Protein 2B78 (pdb70)

Radius of gyration: 21.97 Å; Cα contacts (8 Å, |Δi|>4): 805; chains: 1; bounding box: 63×41×46 Å

Organism: Streptococcus mutans serotype c (strain ATCC 700610 / UA159) (NCBI:txid210007)

InterPro domains:
  IPR015947 PUA-like superfamily [SSF88697] (1-67)
  IPR019614 S-adenosylmethionine-dependent methyltransferase [PF10672] (167-336)
  IPR029063 S-adenosyl-L-methionine-dependent methyltransferase superfamily [G3DSA:3.40.50.150] (173-385)
  IPR029063 S-adenosyl-L-methionine-dependent methyltransferase superfamily [SSF53335] (75-366)
  IPR036974 PUA domain superfamily [G3DSA:2.30.130.10] (1-66)
  IPR041532 RlmI-like, PUA domain [PF17785] (9-63)

Solvent-accessible surface area: 17494 Å² total; per-residue (Å²): 190,69,97,23,100,5,41,84,119,3,29,96,34,14,144,112,26,7,26,48,2,23,50,208,23,17,110,136,42,144,49,56,46,58,48,0,47,0,45,4,96,63,85,104,63,22,0,4,0,0,0,1,150,18,144,165,4,20,0,15,13,11,17,92,147,165,47,73,27,73,61,68,38,2,24,111,20,4,74,165,1,82,82,133,9,140,124,44,74,145,51,175,115,16,45,0,13,21,2,3,11,29,12,18,9,49,4,0,0,2,0,0,8,4,6,30,84,16,0,5,0,8,0,34,0,46,9,0,71,113,26,56,115,53,0,14,53,0,1,116,117,14,22,87,135,45,76,0,0,3,8,2,31,98,115,176,65,22,41,60,40,23,48,109,108,10,82,114,93,32,92,7,54,0,40,33,12,19,0,16,0,3,2,57,66,31,66,37,9,0,6,80,6,7,6,14,83,5,2,50,84,1,33,114,26,56,0,52,41,100,33,0,0,0,0,32,10,42,1,0,11,10,0,0,0,0,12,74,10,45,13,120,22,2,13,2,0,17,124,45,165,122,8,117,69,18,2,84,23,0,1,123,20,24,160,44,116,46,80,85,22,84,42,34,36,54,52,5,59,81,6,0,112,90,0,93,128,89,160,61,81,20,38,4,0,0,0,20,1,37,54,148,162,64,38,46,10,30,137,51,0,22,75,0,0,94,33,0,21,101,3,20,26,159,96,3,39,0,13,0,0,0,23,8,70,111,8,75,49,61,80,0,83,139,20,0,71,114,6,6,54,207,88,178,46,81,58,99,64,62,34,43,22,4,84,0,6,20,42,8,112,88,17,104,76,25,17,48,1,4,0,7,24,0,77,46

Sequence (376 aa):
MIKLMVGSFAEKKLKRGVQLLSSRDYPNLNLDNQVVQLYSDADIFLGTAYLSKQNKGVGWLISPKKVSLNVTYFIKLFQWSKDKRKNFAHSKLTTAYRLFNQDGDSFGGVTIDCYGDFVLFSWYNSFVYQIRDEIVAAFRQVYPNFLGAYEKIRFNVSAHLYGQEAPEQFLILENGISYNVFLNDGLMTGIFLDQRQVRNELINGSAAGKTVLNLFSYTAAFSVAAAMGGAMATTSVDLAKRSRALSLAHFEANHLDMANHQLVVMDVFDYFKYARRHHLTYDIIIIDPPSFEVFSVSKDYHKLIRQGLEILSENGLIIASTNAANMTVSQFKKQIEKGFGKQKHTYLDLQQLPSDFAVNVQDESSNYLKVFTIKV

Secondary structure (DSSP, 8-state):
-EEEEPPHHHHHHHHHT--EEEGGGSTT----SEEEEEE-TT--EEEEEEEEEETTEEEEEEESS-----HHHHHHHHHHHHHTTHHHHH-SS--EEEEEEGGGGT-TTEEEEEETTEEEEEE-SHHHHHTHHHHHHHHHHHSTT-SEEEEEE----EEEEEES---SSEEEEETTEEEEE-SSSSS--SS-GGGHHHHHHIIIIITBT-EEEEET-TTTHHHHHHHHTTBSEEEEEES-TTHHHHHHHHHHHTT---TTEEEEES-HHHHHHHHHHTT--EEEEEE---------HHHHHHHHHHHHHHTEEEEEEEEEEE--TTS-HHHHHHHHHHHHTT---EEEEEE---TTS---TT-GGG---EEEEEE-

Foldseek 3Di:
DAEAEFEPVQQVLLVLQNFFAFCVRVVDDPDAQAKYWYAYPVRHTQAIWHAFDFPRTGTTGQGRDDDDDALVSLLVLQLVLQVVCPVVVPDQQFQKFWSDAAPLSRHHQWTKIGFHLEIEIEGRGPNCVVVVVSNVVSNCVNVVRRQFYKYAYNVLGIDTDDHDDDDQWDWGHANNAIAIWGGGDHRDTLDDRQCRVVLNCLLCQPQAQWEEEEEQCSQVSSVLSNVNNHHPAYEYEHQDPVNVVRNVVRCVRRPHDHPRYHYYHRDRVVVLVVCLVVVAATQEYEDEWDLSVGDDQLPCVLVVLQSNVVRYDAFGKYKYKYQNLPADQVSNVVSNCSNCPPPDKDWPDWDWGDPSNRDRVSDCSSGRIIITMMTD

CATH classification: 2.30.130.10 (+2 more: 3.30.750.80, 3.40.50.150)

Structure (mmCIF, N/CA/C/O backbone):
data_2B78
#
_entry.id   2B78
#
_cell.length_a   168.472
_cell.length_b   50.659
_cell.length_c   53.963
_cell.angle_alpha   90.00
_cell.angle_beta   104.22
_cell.angle_gamma   90.00
#
_symmetry.space_group_name_H-M   'C 1 2 1'
#
loop_
_entity.id
_entity.type
_entity.pdbx_description
1 polymer 'hypothetical protein SMU.776'
2 water water
#
loop_
_atom_site.group_PDB
_atom_site.id
_atom_site.type_symbol
_atom_site.label_atom_id
_atom_site.label_alt_id
_atom_site.label_comp_id
_atom_site.label_asym_id
_atom_site.label_entity_id
_atom_site.label_seq_id
_atom_site.pdbx_PDB_ins_code
_atom_site.Cartn_x
_atom_site.Cartn_y
_atom_site.Cartn_z
_atom_site.occupancy
_atom_site.B_iso_or_equiv
_atom_site.auth_seq_id
_atom_site.auth_comp_id
_atom_site.auth_asym_id
_atom_site.auth_atom_id
_atom_site.pdbx_PDB_model_num
ATOM 1 N N . MET A 1 1 ? -6.760 27.789 21.456 1.00 43.99 1 MET A N 1
ATOM 2 C CA . MET A 1 1 ? -6.856 26.357 21.854 1.00 43.87 1 MET A CA 1
ATOM 3 C C . MET A 1 1 ? -6.450 26.150 23.304 1.00 42.37 1 MET A C 1
ATOM 4 O O . MET A 1 1 ? -7.142 26.596 24.220 1.00 41.76 1 MET A O 1
ATOM 9 N N . ILE A 1 2 ? -5.332 25.462 23.508 1.00 41.61 2 ILE A N 1
ATOM 10 C CA . ILE A 1 2 ? -4.830 25.205 24.851 1.00 40.02 2 ILE A CA 1
ATOM 11 C C . ILE A 1 2 ? -3.895 26.333 25.279 1.00 38.32 2 ILE A C 1
ATOM 12 O O . ILE A 1 2 ? -2.937 26.651 24.579 1.00 37.67 2 ILE A O 1
ATOM 17 N N . LYS A 1 3 ? -4.193 26.939 26.424 1.00 37.66 3 LYS A N 1
ATOM 18 C CA . LYS A 1 3 ? -3.388 28.022 26.980 1.00 36.83 3 LYS A CA 1
ATOM 19 C C . LYS A 1 3 ? -2.456 27.394 28.013 1.00 35.90 3 LYS A C 1
ATOM 20 O O . LYS A 1 3 ? -2.890 26.972 29.089 1.00 36.11 3 LYS A O 1
ATOM 26 N N . LEU A 1 4 ? -1.176 27.324 27.673 1.00 34.42 4 LEU A N 1
ATOM 27 C CA . LEU A 1 4 ? -0.182 26.731 28.554 1.00 33.03 4 LEU A CA 1
ATOM 28 C C . LEU A 1 4 ? 0.509 27.794 29.395 1.00 32.63 4 LEU A C 1
ATOM 29 O O . LEU A 1 4 ? 1.151 28.701 28.860 1.00 32.80 4 LEU A O 1
ATOM 34 N N . MET A 1 5 ? 0.363 27.698 30.713 1.00 31.64 5 MET A N 1
ATOM 35 C CA . MET A 1 5 ? 1.006 28.662 31.599 1.00 30.53 5 MET A CA 1
ATOM 36 C C . MET A 1 5 ? 2.398 28.107 31.866 1.00 29.00 5 MET A C 1
ATOM 37 O O . MET A 1 5 ? 2.550 26.967 32.303 1.00 28.27 5 MET A O 1
ATOM 42 N N . VAL A 1 6 ? 3.417 28.911 31.594 1.00 28.14 6 VAL A N 1
ATOM 43 C CA . VAL A 1 6 ? 4.787 28.462 31.765 1.00 25.44 6 VAL A CA 1
ATOM 44 C C . VAL A 1 6 ? 5.478 28.964 33.025 1.00 24.30 6 VAL A C 1
ATOM 45 O O . VAL A 1 6 ? 5.066 29.951 33.626 1.00 22.84 6 VAL A O 1
ATOM 49 N N . GLY A 1 7 ? 6.540 28.263 33.409 1.00 24.73 7 GLY A N 1
ATOM 50 C CA . GLY A 1 7 ? 7.299 28.626 34.593 1.00 23.83 7 GLY A CA 1
ATOM 51 C C . GLY A 1 7 ? 8.183 29.838 34.384 1.00 24.35 7 GLY A C 1
ATOM 52 O O . GLY A 1 7 ? 8.376 30.297 33.255 1.00 24.49 7 GLY A O 1
ATOM 53 N N . SER A 1 8 ? 8.732 30.357 35.478 1.00 23.51 8 SER A N 1
ATOM 54 C CA . SER A 1 8 ? 9.592 31.525 35.415 1.00 22.70 8 SER A CA 1
ATOM 55 C C . SER A 1 8 ? 10.766 31.322 34.457 1.00 22.23 8 SER A C 1
ATOM 56 O O . SER A 1 8 ? 11.027 32.166 33.596 1.00 21.25 8 SER A O 1
ATOM 59 N N . PHE A 1 9 ? 11.472 30.202 34.600 1.00 22.22 9 PHE A N 1
ATOM 60 C CA . PHE A 1 9 ? 12.621 29.923 33.740 1.00 23.59 9 PHE A CA 1
ATOM 61 C C . PHE A 1 9 ? 12.212 29.841 32.269 1.00 23.14 9 PHE A C 1
ATOM 62 O O . PHE A 1 9 ? 12.857 30.430 31.403 1.00 23.90 9 PHE A O 1
ATOM 70 N N . ALA A 1 10 ? 11.152 29.094 31.984 1.00 22.37 10 ALA A N 1
ATOM 71 C CA . ALA A 1 10 ? 10.675 28.965 30.612 1.00 22.20 10 ALA A CA 1
ATOM 72 C C . ALA A 1 10 ? 10.378 30.350 30.048 1.00 21.21 10 ALA A C 1
ATOM 73 O O . ALA A 1 10 ? 10.672 30.639 28.888 1.00 23.18 10 ALA A O 1
ATOM 75 N N . GLU A 1 11 ? 9.808 31.207 30.887 1.00 22.34 11 GLU A N 1
ATOM 76 C CA . GLU A 1 11 ? 9.448 32.571 30.504 1.00 22.23 11 GLU A CA 1
ATOM 77 C C . GLU A 1 11 ? 10.645 33.429 30.079 1.00 22.01 11 GLU A C 1
ATOM 78 O O . GLU A 1 11 ? 10.657 33.986 28.983 1.00 21.95 11 GLU A O 1
ATOM 84 N N . LYS A 1 12 ? 11.647 33.545 30.944 1.00 21.82 12 LYS A N 1
ATOM 85 C CA . LYS A 1 12 ? 12.811 34.358 30.615 1.00 22.83 12 LYS A CA 1
ATOM 86 C C . LYS A 1 12 ? 13.460 33.892 29.314 1.00 23.38 12 LYS A C 1
ATOM 87 O O . LYS A 1 12 ? 13.912 34.708 28.514 1.00 23.47 12 LYS A O 1
ATOM 93 N N . LYS A 1 13 ? 13.496 32.584 29.088 1.00 23.13 13 LYS A N 1
ATOM 94 C CA . LYS A 1 13 ? 14.092 32.071 27.860 1.00 23.48 13 LYS A CA 1
ATOM 95 C C . LYS A 1 13 ? 13.270 32.507 26.655 1.00 23.34 13 LYS A C 1
ATOM 96 O O . LYS A 1 13 ? 13.821 32.981 25.660 1.00 22.60 13 LYS A O 1
ATOM 102 N N . LEU A 1 14 ? 11.952 32.357 26.748 1.00 22.59 14 LEU A N 1
ATOM 103 C CA . LEU A 1 14 ? 11.071 32.764 25.659 1.00 22.11 14 LEU A CA 1
ATOM 104 C C . LEU A 1 14 ? 11.280 34.235 25.348 1.00 21.77 14 LEU A C 1
ATOM 105 O O . LEU A 1 14 ? 11.450 34.609 24.189 1.00 22.40 14 LEU A O 1
ATOM 110 N N . LYS A 1 15 ? 11.282 35.070 26.383 1.00 22.91 15 LYS A N 1
ATOM 111 C CA . LYS A 1 15 ? 11.472 36.502 26.185 1.00 23.71 15 LYS A CA 1
ATOM 112 C C . LYS A 1 15 ? 12.856 36.842 25.637 1.00 22.73 15 LYS A C 1
ATOM 113 O O . LYS A 1 15 ? 13.029 37.865 24.983 1.00 23.53 15 LYS A O 1
ATOM 119 N N . ARG A 1 16 ? 13.834 35.978 25.896 1.00 22.43 16 ARG A N 1
ATOM 120 C CA . ARG A 1 16 ? 15.205 36.194 25.432 1.00 21.64 16 ARG A CA 1
ATOM 121 C C . ARG A 1 16 ? 15.386 35.768 23.973 1.00 21.62 16 ARG A C 1
ATOM 122 O O . ARG A 1 16 ? 16.422 36.036 23.358 1.00 20.13 16 ARG A O 1
ATOM 130 N N . GLY A 1 17 ? 14.386 35.082 23.429 1.00 20.45 17 GLY A N 1
ATOM 131 C CA . GLY A 1 17 ? 14.476 34.644 22.047 1.00 19.94 17 GLY A CA 1
ATOM 132 C C . GLY A 1 17 ? 14.799 33.173 21.857 1.00 20.21 17 GLY A C 1
ATOM 133 O O . GLY A 1 17 ? 15.123 32.742 20.749 1.00 20.90 17 GLY A O 1
ATOM 134 N N . VAL A 1 18 ? 14.720 32.387 22.924 1.00 20.06 18 VAL A N 1
ATOM 135 C CA . VAL A 1 18 ? 15.001 30.960 22.805 1.00 19.05 18 VAL A CA 1
ATOM 136 C C . VAL A 1 18 ? 13.723 30.332 22.259 1.00 19.28 18 VAL A C 1
ATOM 137 O O . VAL A 1 18 ? 12.648 30.492 22.840 1.00 19.73 18 VAL A O 1
ATOM 141 N N . GLN A 1 19 ? 13.837 29.639 21.132 1.00 18.04 19 GLN A N 1
ATOM 142 C CA . GLN A 1 19 ? 12.678 29.028 20.500 1.00 18.30 19 GLN A CA 1
ATOM 143 C C . GLN A 1 19 ? 12.423 27.610 20.958 1.00 18.39 19 GLN A C 1
ATOM 144 O O . GLN A 1 19 ? 11.283 27.142 20.945 1.00 18.78 19 GLN A O 1
ATOM 150 N N . LEU A 1 20 ? 13.491 26.923 21.346 1.00 18.67 20 LEU A N 1
ATOM 151 C CA . LEU A 1 20 ? 13.391 25.543 21.808 1.00 18.43 20 LEU A CA 1
ATOM 152 C C . LEU A 1 20 ? 12.728 25.446 23.186 1.00 19.55 20 LEU A C 1
ATOM 153 O O . LEU A 1 20 ? 13.121 26.143 24.121 1.00 19.10 20 LEU A O 1
ATOM 158 N N . LEU A 1 21 ? 11.724 24.580 23.299 1.00 20.39 21 LEU A N 1
ATOM 159 C CA . LEU A 1 21 ? 11.021 24.376 24.563 1.00 21.29 21 LEU A CA 1
ATOM 160 C C . LEU A 1 21 ? 11.663 23.153 25.209 1.00 21.42 21 LEU A C 1
ATOM 161 O O . LEU A 1 21 ? 11.433 22.020 24.780 1.00 21.09 21 LEU A O 1
ATOM 166 N N . SER A 1 22 ? 12.479 23.382 26.233 1.00 22.19 22 SER A N 1
ATOM 167 C CA . SER A 1 22 ? 13.165 22.279 26.900 1.00 22.31 22 SER A CA 1
ATOM 168 C C . SER A 1 22 ? 12.276 21.488 27.843 1.00 21.93 22 SER A C 1
ATOM 169 O O . SER A 1 22 ? 11.491 22.052 28.600 1.00 20.54 22 SER A O 1
ATOM 172 N N . SER A 1 23 ? 12.412 20.168 27.782 1.00 22.39 23 SER A N 1
ATOM 173 C CA . SER A 1 23 ? 11.636 19.289 28.637 1.00 24.58 23 SER A CA 1
ATOM 174 C C . SER A 1 23 ? 11.843 19.720 30.088 1.00 25.64 23 SER A C 1
ATOM 175 O O . SER A 1 23 ? 10.890 19.857 30.854 1.00 25.40 23 SER A O 1
ATOM 178 N N . ARG A 1 24 ? 13.101 19.965 30.443 1.00 26.71 24 ARG A N 1
ATOM 179 C CA . ARG A 1 24 ? 13.463 20.365 31.800 1.00 28.07 24 ARG A CA 1
ATOM 180 C C . ARG A 1 24 ? 12.698 21.581 32.309 1.00 27.03 24 ARG A C 1
ATOM 181 O O . ARG A 1 24 ? 12.508 21.736 33.516 1.00 29.45 24 ARG A O 1
ATOM 189 N N . ASP A 1 25 ? 12.260 22.441 31.396 1.00 25.36 25 ASP A N 1
ATOM 190 C CA . ASP A 1 25 ? 11.539 23.651 31.777 1.00 24.47 25 ASP A CA 1
ATOM 191 C C . ASP A 1 25 ? 10.019 23.513 31.671 1.00 24.84 25 ASP A C 1
ATOM 192 O O . ASP A 1 25 ? 9.281 24.475 31.919 1.00 24.14 25 ASP A O 1
ATOM 197 N N . TYR A 1 26 ? 9.562 22.317 31.302 1.00 25.57 26 TYR A N 1
ATOM 198 C CA . TYR A 1 26 ? 8.132 22.006 31.168 1.00 26.50 26 TYR A CA 1
ATOM 199 C C . TYR A 1 26 ? 7.927 20.599 31.741 1.00 28.81 26 TYR A C 1
ATOM 200 O O . TYR A 1 26 ? 7.397 19.712 31.070 1.00 28.00 26 TYR A O 1
ATOM 209 N N . PRO A 1 27 ? 8.338 20.389 33.005 1.00 31.45 27 PRO A N 1
ATOM 210 C CA . PRO A 1 27 ? 8.262 19.131 33.758 1.00 33.59 27 PRO A CA 1
ATOM 211 C C . PRO A 1 27 ? 6.972 18.313 33.719 1.00 36.23 27 PRO A C 1
ATOM 212 O O . PRO A 1 27 ? 6.993 17.133 33.349 1.00 37.25 27 PRO A O 1
ATOM 216 N N . ASN A 1 28 ? 5.856 18.923 34.104 1.00 37.84 28 ASN A N 1
ATOM 217 C CA . ASN A 1 28 ? 4.587 18.207 34.130 1.00 38.32 28 ASN A CA 1
ATOM 218 C C . ASN A 1 28 ? 3.649 18.601 33.000 1.00 38.40 28 ASN A C 1
ATOM 219 O O . ASN A 1 28 ? 2.570 19.149 33.238 1.00 39.32 28 ASN A O 1
ATOM 224 N N . LEU A 1 29 ? 4.058 18.314 31.770 1.00 37.80 29 LEU A N 1
ATOM 225 C CA . LEU A 1 29 ? 3.243 18.651 30.607 1.00 37.84 29 LEU A CA 1
ATOM 226 C C . LEU A 1 29 ? 2.412 17.433 30.187 1.00 37.26 29 LEU A C 1
ATOM 227 O O . LEU A 1 29 ? 2.955 16.354 29.964 1.00 36.22 29 LEU A O 1
ATOM 232 N N . ASN A 1 30 ? 1.095 17.606 30.088 1.00 37.97 30 ASN A N 1
ATOM 233 C CA . ASN A 1 30 ? 0.215 16.495 29.705 1.00 39.37 30 ASN A CA 1
ATOM 234 C C . ASN A 1 30 ? -0.244 16.640 28.269 1.00 39.21 30 ASN A C 1
ATOM 235 O O . ASN A 1 30 ? -1.002 15.805 27.762 1.00 39.85 30 ASN A O 1
ATOM 240 N N . LEU A 1 31 ? 0.211 17.707 27.621 1.00 39.17 31 LEU A N 1
ATOM 241 C CA . LEU A 1 31 ? -0.171 17.993 26.244 1.00 38.72 31 LEU A CA 1
ATOM 242 C C . LEU A 1 31 ? 0.916 17.559 25.267 1.00 38.80 31 LEU A C 1
ATOM 243 O O . LEU A 1 31 ? 2.080 17.398 25.650 1.00 39.13 31 LEU A O 1
ATOM 248 N N . ASP A 1 32 ? 0.532 17.369 24.004 1.00 38.35 32 ASP A N 1
ATOM 249 C CA . ASP A 1 32 ? 1.479 16.986 22.959 1.00 37.18 32 ASP A CA 1
ATOM 250 C C . ASP A 1 32 ? 0.861 17.059 21.557 1.00 35.66 32 ASP A C 1
ATOM 251 O O . ASP A 1 32 ? -0.356 16.988 21.396 1.00 35.40 32 ASP A O 1
ATOM 256 N N . ASN A 1 33 ? 1.722 17.225 20.556 1.00 34.80 33 ASN A N 1
ATOM 257 C CA . ASN A 1 33 ? 1.322 17.321 19.154 1.00 32.99 33 ASN A CA 1
ATOM 258 C C . ASN A 1 33 ? 0.125 18.212 18.874 1.00 31.57 33 ASN A C 1
ATOM 259 O O . ASN A 1 33 ? -0.945 17.742 18.494 1.00 31.00 33 ASN A O 1
ATOM 264 N N . GLN A 1 34 ? 0.317 19.511 19.052 1.00 29.75 34 GLN A N 1
ATOM 265 C CA . GLN A 1 34 ? -0.743 20.475 18.807 1.00 28.84 34 GLN A CA 1
ATOM 266 C C . GLN A 1 34 ? -0.172 21.866 18.991 1.00 27.66 34 GLN A C 1
ATOM 267 O O . GLN A 1 34 ? 0.882 22.036 19.614 1.00 27.18 34 GLN A O 1
ATOM 273 N N . VAL A 1 35 ? -0.854 22.853 18.426 1.00 25.84 35 VAL A N 1
ATOM 274 C CA . VAL A 1 35 ? -0.433 24.239 18.559 1.00 24.86 35 VAL A CA 1
ATOM 275 C C . VAL A 1 35 ? -0.992 24.724 19.892 1.00 24.77 35 VAL A C 1
ATOM 276 O O . VAL A 1 35 ? -2.108 24.359 20.268 1.00 25.13 35 VAL A O 1
ATOM 280 N N . VAL A 1 36 ? -0.214 25.513 20.624 1.00 23.40 36 VAL A N 1
ATOM 281 C CA . VAL A 1 36 ? -0.676 26.033 21.903 1.00 22.54 36 VAL A CA 1
ATOM 282 C C . VAL A 1 36 ? -0.291 27.495 21.997 1.00 23.65 36 VAL A C 1
ATOM 283 O O . VAL A 1 36 ? 0.441 28.008 21.147 1.00 23.26 36 VAL A O 1
ATOM 287 N N . GLN A 1 37 ? -0.813 28.169 23.014 1.00 23.82 37 GLN A N 1
ATOM 288 C CA . GLN A 1 37 ? -0.486 29.563 23.243 1.00 24.35 37 GLN A CA 1
ATOM 289 C C . GLN A 1 37 ? 0.182 29.588 24.601 1.00 24.30 37 GLN A C 1
ATOM 290 O O . GLN A 1 37 ? -0.381 29.107 25.585 1.00 23.97 37 GLN A O 1
ATOM 296 N N . LEU A 1 38 ? 1.389 30.135 24.646 1.00 24.28 38 LEU A N 1
ATOM 297 C CA . LEU A 1 38 ? 2.150 30.211 25.884 1.00 23.54 38 LEU A CA 1
ATOM 298 C C . LEU A 1 38 ? 1.845 31.485 26.652 1.00 23.86 38 LEU A C 1
ATOM 299 O O . LEU A 1 38 ? 1.824 32.572 26.074 1.00 24.43 38 LEU A O 1
ATOM 304 N N . TYR A 1 39 ? 1.629 31.336 27.957 1.00 23.54 39 TYR A N 1
ATOM 305 C CA . TYR A 1 39 ? 1.333 32.459 28.845 1.00 24.54 39 TYR A CA 1
ATOM 306 C C . TYR A 1 39 ? 2.210 32.401 30.101 1.00 25.57 39 TYR A C 1
ATOM 307 O O . TYR A 1 39 ? 2.579 31.318 30.558 1.00 26.24 39 TYR A O 1
ATOM 316 N N . SER A 1 40 ? 2.533 33.566 30.655 1.00 26.06 40 SER A N 1
ATOM 317 C CA . SER A 1 40 ? 3.342 33.635 31.873 1.00 26.81 40 SER A CA 1
ATOM 318 C C . SER A 1 40 ? 2.418 33.379 33.061 1.00 27.35 40 SER A C 1
ATOM 319 O O . SER A 1 40 ? 1.222 33.139 32.877 1.00 28.15 40 SER A O 1
ATOM 322 N N . ASP A 1 41 ? 2.970 33.435 34.271 1.00 29.04 41 ASP A N 1
ATOM 323 C CA . ASP A 1 41 ? 2.191 33.216 35.491 1.00 31.34 41 ASP A CA 1
ATOM 324 C C . ASP A 1 41 ? 1.287 34.407 35.786 1.00 31.34 41 ASP A C 1
ATOM 325 O O . ASP A 1 41 ? 0.377 34.320 36.616 1.00 32.33 41 ASP A O 1
ATOM 330 N N . ALA A 1 42 ? 1.544 35.516 35.100 1.00 31.14 42 ALA A N 1
ATOM 331 C CA . ALA A 1 42 ? 0.759 36.733 35.264 1.00 31.29 42 ALA A CA 1
ATOM 332 C C . ALA A 1 42 ? -0.305 36.806 34.176 1.00 31.37 42 ALA A C 1
ATOM 333 O O . ALA A 1 42 ? -0.929 37.848 33.970 1.00 31.84 42 ALA A O 1
ATOM 335 N N . ASP A 1 43 ? -0.497 35.693 33.475 1.00 31.70 43 ASP A N 1
ATOM 336 C CA . ASP A 1 43 ? -1.489 35.607 32.408 1.00 32.62 43 ASP A CA 1
ATOM 337 C C . ASP A 1 43 ? -1.176 36.492 31.210 1.00 31.88 43 ASP A C 1
ATOM 338 O O . ASP A 1 43 ? -2.088 36.951 30.518 1.00 32.54 43 ASP A O 1
ATOM 343 N N . ILE A 1 44 ? 0.107 36.738 30.966 1.00 30.99 44 ILE A N 1
ATOM 344 C CA . ILE A 1 44 ? 0.508 37.562 29.833 1.00 29.55 44 ILE A CA 1
ATOM 345 C C . ILE A 1 44 ? 0.859 36.662 28.650 1.00 28.19 44 ILE A C 1
ATOM 346 O O . ILE A 1 44 ? 1.512 35.634 28.817 1.00 26.32 44 ILE A O 1
ATOM 351 N N . PHE A 1 45 ? 0.418 37.055 27.457 1.00 27.34 45 PHE A N 1
ATOM 352 C CA . PHE A 1 45 ? 0.670 36.278 26.245 1.00 26.27 45 PHE A CA 1
ATOM 353 C C . PHE A 1 45 ? 2.143 36.305 25.854 1.00 25.78 45 PHE A C 1
ATOM 354 O O . PHE A 1 45 ? 2.718 37.375 25.651 1.00 26.25 45 PHE A O 1
ATOM 362 N N . LEU A 1 46 ? 2.749 35.125 25.738 1.00 24.86 46 LEU A N 1
ATOM 363 C CA . LEU A 1 46 ? 4.165 35.030 25.379 1.00 24.97 46 LEU A CA 1
ATOM 364 C C . LEU A 1 46 ? 4.395 34.534 23.956 1.00 23.72 46 LEU A C 1
ATOM 365 O O . LEU A 1 46 ? 5.519 34.591 23.448 1.00 24.56 46 LEU A O 1
ATOM 370 N N . GLY A 1 47 ? 3.351 34.023 23.311 1.00 23.20 47 GLY A N 1
ATOM 371 C CA . GLY A 1 47 ? 3.523 33.572 21.940 1.00 21.48 47 GLY A CA 1
ATOM 372 C C . GLY A 1 47 ? 2.801 32.313 21.526 1.00 20.51 47 GLY A C 1
ATOM 373 O O . GLY A 1 47 ? 2.163 31.637 22.337 1.00 21.25 47 GLY A O 1
ATOM 374 N N . THR A 1 48 ? 2.914 32.002 20.238 1.00 19.67 48 THR A N 1
ATOM 375 C CA . THR A 1 48 ? 2.298 30.818 19.650 1.00 18.86 48 THR A CA 1
ATOM 376 C C . THR A 1 48 ? 3.385 29.762 19.548 1.00 17.93 48 THR A C 1
ATOM 377 O O . THR A 1 48 ? 4.517 30.079 19.196 1.00 20.02 48 THR A O 1
ATOM 381 N N . ALA A 1 49 ? 3.055 28.514 19.863 1.00 16.40 49 ALA A N 1
ATOM 382 C CA . ALA A 1 49 ? 4.041 27.442 19.798 1.00 16.15 49 ALA A CA 1
ATOM 383 C C . ALA A 1 49 ? 3.387 26.114 19.454 1.00 15.78 49 ALA A C 1
ATOM 384 O O . ALA A 1 49 ? 2.163 26.012 19.410 1.00 14.85 49 ALA A O 1
ATOM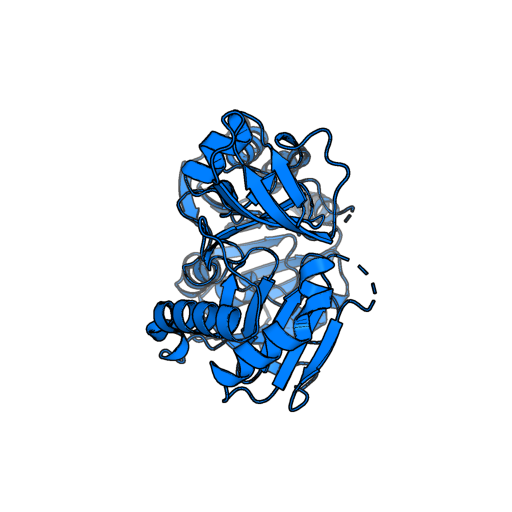 386 N N . TYR A 1 50 ? 4.204 25.097 19.196 1.00 15.14 50 TYR A N 1
ATOM 387 C CA . TYR A 1 50 ? 3.660 23.778 18.919 1.00 14.50 50 TYR A CA 1
ATOM 388 C C . TYR A 1 50 ? 4.405 22.762 19.770 1.00 14.59 50 TYR A C 1
ATOM 389 O O . TYR A 1 50 ? 5.597 22.916 20.051 1.00 12.41 50 TYR A O 1
ATOM 398 N N . LEU A 1 51 ? 3.683 21.737 20.207 1.00 15.16 51 LEU A N 1
ATOM 399 C CA . LEU A 1 51 ? 4.266 20.697 21.031 1.00 15.44 51 LEU A CA 1
ATOM 400 C C . LEU A 1 51 ? 4.467 19.418 20.240 1.00 16.00 51 LEU A C 1
ATOM 401 O O . LEU A 1 51 ? 3.619 19.029 19.446 1.00 15.21 51 LEU A O 1
ATOM 406 N N . SER A 1 52 ? 5.605 18.777 20.469 1.00 16.71 52 SER A N 1
ATOM 407 C CA . SER A 1 52 ? 5.936 17.514 19.834 1.00 18.88 52 SER A CA 1
ATOM 408 C C . SER A 1 52 ? 7.277 17.110 20.406 1.00 20.92 52 SER A C 1
ATOM 409 O O . SER A 1 52 ? 8.173 17.941 20.557 1.00 20.28 52 SER A O 1
ATOM 412 N N . LYS A 1 53 ? 7.416 15.836 20.743 1.00 22.62 53 LYS A N 1
ATOM 413 C CA . LYS A 1 53 ? 8.660 15.362 21.317 1.00 25.10 53 LYS A CA 1
ATOM 414 C C . LYS A 1 53 ? 9.785 15.326 20.297 1.00 25.63 53 LYS A C 1
ATOM 415 O O . LYS A 1 53 ? 9.631 14.794 19.193 1.00 26.81 53 LYS A O 1
ATOM 421 N N . GLN A 1 54 ? 10.917 15.907 20.677 1.00 25.59 54 GLN A N 1
ATOM 422 C CA . GLN A 1 54 ? 12.092 15.959 19.817 1.00 24.97 54 GLN A CA 1
ATOM 423 C C . GLN A 1 54 ? 13.334 15.925 20.695 1.00 24.87 54 GLN A C 1
ATOM 424 O O . GLN A 1 54 ? 13.827 16.966 21.125 1.00 23.26 54 GLN A O 1
ATOM 430 N N . ASN A 1 55 ? 13.831 14.720 20.958 1.00 26.50 55 ASN A N 1
ATOM 431 C CA . ASN A 1 55 ? 15.008 14.533 21.803 1.00 27.72 55 ASN A CA 1
ATOM 432 C C . ASN A 1 55 ? 14.740 15.110 23.192 1.00 27.80 55 ASN A C 1
ATOM 433 O O . ASN A 1 55 ? 13.856 14.631 23.895 1.00 29.78 55 ASN A O 1
ATOM 438 N N . LYS A 1 56 ? 15.484 16.139 23.587 1.00 27.31 56 LYS A N 1
ATOM 439 C CA . LYS A 1 56 ? 15.289 16.744 24.904 1.00 26.76 56 LYS A CA 1
ATOM 440 C C . LYS A 1 56 ? 14.280 17.885 24.875 1.00 25.15 56 LYS A C 1
ATOM 441 O O . LYS A 1 56 ? 14.082 18.584 25.871 1.00 25.28 56 LYS A O 1
ATOM 447 N N . GLY A 1 57 ? 13.639 18.071 23.729 1.00 23.24 57 GLY A N 1
ATOM 448 C CA . GLY A 1 57 ? 12.663 19.135 23.608 1.00 21.13 57 GLY A CA 1
ATOM 449 C C . GLY A 1 57 ? 11.235 18.621 23.595 1.00 18.87 57 GLY A C 1
ATOM 450 O O . GLY A 1 57 ? 10.986 17.462 23.269 1.00 17.74 57 GLY A O 1
ATOM 451 N N . VAL A 1 58 ? 10.302 19.490 23.967 1.00 17.81 58 VAL A N 1
ATOM 452 C CA . VAL A 1 58 ? 8.884 19.157 23.991 1.00 17.64 58 VAL A CA 1
ATOM 453 C C . VAL A 1 58 ? 8.138 20.020 22.971 1.00 16.91 58 VAL A C 1
ATOM 454 O O . VAL A 1 58 ? 6.922 19.901 22.805 1.00 16.47 58 VAL A O 1
ATOM 458 N N . GLY A 1 59 ? 8.875 20.889 22.286 1.00 14.81 59 GLY A N 1
ATOM 459 C CA . GLY A 1 59 ? 8.249 21.746 21.296 1.00 14.70 59 GLY A CA 1
ATOM 460 C C . GLY A 1 59 ? 9.089 22.940 20.890 1.00 15.25 59 GLY A C 1
ATOM 461 O O . GLY A 1 59 ? 10.267 23.048 21.266 1.00 15.73 59 GLY A O 1
ATOM 462 N N . TRP A 1 60 ? 8.475 23.852 20.139 1.00 14.79 60 TRP A N 1
ATOM 463 C CA . TRP A 1 60 ? 9.161 25.049 19.657 1.00 15.49 60 TRP A CA 1
ATOM 464 C C . TRP A 1 60 ? 8.252 26.262 19.635 1.00 16.84 60 TRP A C 1
ATOM 465 O O . TRP A 1 60 ? 7.067 26.155 19.313 1.00 18.41 60 TRP A O 1
ATOM 476 N N . LEU A 1 61 ? 8.816 27.420 19.949 1.00 17.65 61 LEU A N 1
ATOM 477 C CA . LEU A 1 61 ? 8.059 28.658 19.888 1.00 18.93 61 LEU A CA 1
ATOM 478 C C . LEU A 1 61 ? 7.988 28.980 18.401 1.00 20.32 61 LEU A C 1
ATOM 479 O O . LEU A 1 61 ? 9.000 28.913 17.704 1.00 19.75 61 LEU A O 1
ATOM 484 N N . ILE A 1 62 ? 6.800 29.320 17.913 1.00 22.12 62 ILE A N 1
ATOM 485 C CA . ILE A 1 62 ? 6.628 29.661 16.506 1.00 24.78 62 ILE A CA 1
ATOM 486 C C . ILE A 1 62 ? 6.758 31.166 16.319 1.00 25.44 62 ILE A C 1
ATOM 487 O O . ILE A 1 62 ? 7.440 31.642 15.412 1.00 25.69 62 ILE A O 1
ATOM 492 N N . SER A 1 63 ? 6.094 31.915 17.188 1.00 26.19 63 SER A N 1
ATOM 493 C CA . SER A 1 63 ? 6.126 33.368 17.115 1.00 26.82 63 SER A CA 1
ATOM 494 C C . SER A 1 63 ? 5.653 33.963 18.434 1.00 26.60 63 SER A C 1
ATOM 495 O O . SER A 1 63 ? 4.946 33.311 19.193 1.00 26.33 63 SER A O 1
ATOM 498 N N . PRO A 1 64 ? 6.068 35.200 18.738 1.00 27.45 64 PRO A N 1
ATOM 499 C CA . PRO A 1 64 ? 5.644 35.837 19.987 1.00 29.36 64 PRO A CA 1
ATOM 500 C C . PRO A 1 64 ? 4.259 36.463 19.827 1.00 30.57 64 PRO A C 1
ATOM 501 O O . PRO A 1 64 ? 3.718 37.062 20.761 1.00 31.41 64 PRO A O 1
ATOM 505 N N . LYS A 1 65 ? 3.692 36.309 18.633 1.00 31.91 65 LYS A N 1
ATOM 506 C CA . LYS A 1 65 ? 2.373 36.845 18.332 1.00 33.45 65 LYS A CA 1
ATOM 507 C C . LYS A 1 65 ? 1.378 35.726 18.080 1.00 34.26 65 LYS A C 1
ATOM 508 O O . LYS A 1 65 ? 1.747 34.551 18.000 1.00 33.99 65 LYS A O 1
ATOM 514 N N . LYS A 1 66 ? 0.110 36.106 17.962 1.00 33.98 66 LYS A N 1
ATOM 515 C CA . LYS A 1 66 ? -0.957 35.159 17.685 1.00 34.46 66 LYS A CA 1
ATOM 516 C C . LYS A 1 66 ? -0.974 34.943 16.178 1.00 34.06 66 LYS A C 1
ATOM 517 O O . LYS A 1 66 ? -1.305 35.850 15.411 1.00 33.86 66 LYS A O 1
ATOM 523 N N . VAL A 1 67 ? -0.605 33.746 15.752 1.00 32.55 67 VAL A N 1
ATOM 524 C CA . VAL A 1 67 ? -0.580 33.447 14.333 1.00 31.18 67 VAL A CA 1
ATOM 525 C C . VAL A 1 67 ? -1.084 32.034 14.112 1.00 31.52 67 VAL A C 1
ATOM 526 O O . VAL A 1 67 ? -1.176 31.242 15.052 1.00 30.87 67 VAL A O 1
ATOM 530 N N . SER A 1 68 ? -1.436 31.727 12.870 1.00 31.48 68 SER A N 1
ATOM 531 C CA . SER A 1 68 ? -1.912 30.394 12.527 1.00 31.23 68 SER A CA 1
ATOM 532 C C . SER A 1 68 ? -0.910 29.805 11.548 1.00 29.88 68 SER A C 1
ATOM 533 O O . SER A 1 68 ? -0.295 30.539 10.773 1.00 29.55 68 SER A O 1
ATOM 536 N N . LEU A 1 69 ? -0.745 28.485 11.588 1.00 29.99 69 LEU A N 1
ATOM 537 C CA . LEU A 1 69 ? 0.198 27.803 10.705 1.00 29.64 69 LEU A CA 1
ATOM 538 C C . LEU A 1 69 ? -0.399 27.367 9.375 1.00 29.30 69 LEU A C 1
ATOM 539 O O . LEU A 1 69 ? -0.574 26.171 9.137 1.00 32.79 69 LEU A O 1
ATOM 544 N N . ASN A 1 70 ? -0.707 28.317 8.502 1.00 27.02 70 ASN A N 1
ATOM 545 C CA . ASN A 1 70 ? -1.259 27.962 7.204 1.00 25.97 70 ASN A CA 1
ATOM 546 C C . ASN A 1 70 ? -0.152 28.023 6.149 1.00 24.59 70 ASN A C 1
ATOM 547 O O . ASN A 1 70 ? 0.987 28.410 6.444 1.00 24.11 70 ASN A O 1
ATOM 552 N N . VAL A 1 71 ? -0.473 27.641 4.920 1.00 22.88 71 VAL A N 1
ATOM 553 C CA . VAL A 1 71 ? 0.538 27.639 3.873 1.00 20.67 71 VAL A CA 1
ATOM 554 C C . VAL A 1 71 ? 1.215 29.001 3.689 1.00 20.57 71 VAL A C 1
ATOM 555 O O . VAL A 1 71 ? 2.418 29.070 3.419 1.00 19.87 71 VAL A O 1
ATOM 559 N N . THR A 1 72 ? 0.468 30.088 3.863 1.00 19.53 72 THR A N 1
ATOM 560 C CA . THR A 1 72 ? 1.057 31.416 3.705 1.00 19.46 72 THR A CA 1
ATOM 561 C C . THR A 1 72 ? 2.127 31.700 4.756 1.00 19.56 72 THR A C 1
ATOM 562 O O . THR A 1 72 ? 3.121 32.377 4.476 1.00 20.04 72 THR A O 1
ATOM 566 N N . TYR A 1 73 ? 1.926 31.185 5.961 1.00 19.70 73 TYR A N 1
ATOM 567 C CA . TYR A 1 73 ? 2.897 31.403 7.022 1.00 21.68 73 TYR A CA 1
ATOM 568 C C . TYR A 1 73 ? 4.233 30.777 6.630 1.00 20.82 73 TYR A C 1
ATOM 569 O O . TYR A 1 73 ? 5.288 31.343 6.900 1.00 21.32 73 TYR A O 1
ATOM 578 N N . PHE A 1 74 ? 4.190 29.608 5.990 1.00 19.66 74 PHE A N 1
ATOM 579 C CA . PHE A 1 74 ? 5.422 28.948 5.575 1.00 18.42 74 PHE A CA 1
ATOM 580 C C . PHE A 1 74 ? 6.046 29.620 4.355 1.00 19.01 74 PHE A C 1
ATOM 581 O O . PHE A 1 74 ? 7.274 29.650 4.217 1.00 18.84 74 PHE A O 1
ATOM 589 N N . ILE A 1 75 ? 5.219 30.175 3.472 1.00 19.75 75 ILE A N 1
ATOM 590 C CA . ILE A 1 75 ? 5.754 30.875 2.299 1.00 19.65 75 ILE A CA 1
ATOM 591 C C . ILE A 1 75 ? 6.620 32.038 2.806 1.00 20.00 75 ILE A C 1
ATOM 592 O O . ILE A 1 75 ? 7.729 32.270 2.306 1.00 20.50 75 ILE A O 1
ATOM 597 N N . LYS A 1 76 ? 6.121 32.747 3.815 1.00 20.28 76 LYS A N 1
ATOM 598 C CA . LYS A 1 76 ? 6.844 33.871 4.406 1.00 22.23 76 LYS A CA 1
ATOM 599 C C . LYS A 1 76 ? 8.163 33.387 5.005 1.00 22.48 76 LYS A C 1
ATOM 600 O O . LYS A 1 76 ? 9.209 33.997 4.797 1.00 22.47 76 LYS A O 1
ATOM 606 N N . LEU A 1 77 ? 8.107 32.295 5.761 1.00 22.15 77 LEU A N 1
ATOM 607 C CA . LEU A 1 77 ? 9.314 31.752 6.379 1.00 21.85 77 LEU A CA 1
ATOM 608 C C . LEU A 1 77 ? 10.369 31.372 5.348 1.00 22.31 77 LEU A C 1
ATOM 609 O O . LEU A 1 77 ? 11.552 31.670 5.524 1.00 23.05 77 LEU A O 1
ATOM 614 N N . PHE A 1 78 ? 9.954 30.706 4.275 1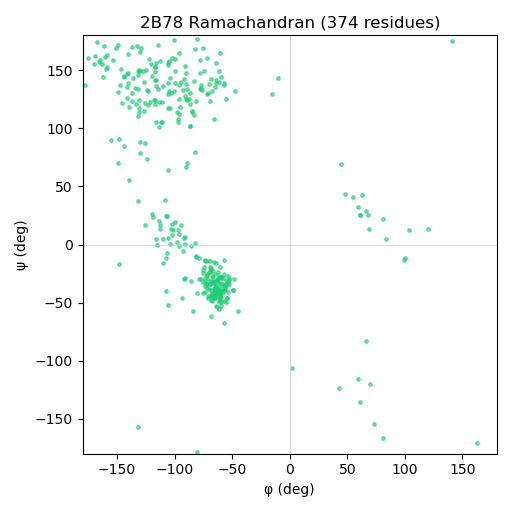.00 22.44 78 PHE A N 1
ATOM 615 C CA . PHE A 1 78 ? 10.915 30.299 3.256 1.00 21.24 78 PHE A CA 1
ATOM 616 C C . PHE A 1 78 ? 11.432 31.470 2.427 1.00 20.87 78 PHE A C 1
ATOM 617 O O . PHE A 1 78 ? 12.563 31.436 1.950 1.00 20.35 78 PHE A O 1
ATOM 625 N N . GLN A 1 79 ? 10.618 32.508 2.253 1.00 22.05 79 GLN A N 1
ATOM 626 C CA . GLN A 1 79 ? 11.065 33.677 1.494 1.00 23.57 79 GLN A CA 1
ATOM 627 C C . GLN A 1 79 ? 12.209 34.338 2.252 1.00 23.06 79 GLN A C 1
ATOM 628 O O . GLN A 1 79 ? 13.173 34.812 1.651 1.00 23.00 79 GLN A O 1
ATOM 634 N N . TRP A 1 80 ? 12.111 34.356 3.578 1.00 23.00 80 TRP A N 1
ATOM 635 C CA . TRP A 1 80 ? 13.152 34.965 4.401 1.00 25.03 80 TRP A CA 1
ATOM 636 C C . TRP A 1 80 ? 14.426 34.115 4.396 1.00 23.87 80 TRP A C 1
ATOM 637 O O . TRP A 1 80 ? 15.534 34.637 4.280 1.00 24.37 80 TRP A O 1
ATOM 648 N N . SER A 1 81 ? 14.271 32.804 4.532 1.00 22.34 81 SER A N 1
ATOM 649 C CA . SER A 1 81 ? 15.430 31.920 4.550 1.00 22.20 81 SER A CA 1
ATOM 650 C C . SER A 1 81 ? 16.152 31.967 3.207 1.00 21.95 81 SER A C 1
ATOM 651 O O . SER A 1 81 ? 17.382 31.888 3.143 1.00 22.39 81 SER A O 1
ATOM 654 N N . LYS A 1 82 ? 15.384 32.106 2.133 1.00 21.90 82 LYS A N 1
ATOM 655 C CA . LYS A 1 82 ? 15.951 32.178 0.788 1.00 22.97 82 LYS A CA 1
ATOM 656 C C . LYS A 1 82 ? 16.739 33.472 0.591 1.00 22.32 82 LYS A C 1
ATOM 657 O O . LYS A 1 82 ? 17.839 33.463 0.045 1.00 20.90 82 LYS A O 1
ATOM 663 N N . ASP A 1 83 ? 16.173 34.585 1.036 1.00 22.94 83 ASP A N 1
ATOM 664 C CA . ASP A 1 83 ? 16.833 35.878 0.891 1.00 24.99 83 ASP A CA 1
ATOM 665 C C . ASP A 1 83 ? 18.157 35.974 1.630 1.00 24.37 83 ASP A C 1
ATOM 666 O O . ASP A 1 83 ? 19.041 36.715 1.213 1.00 25.96 83 ASP A O 1
ATOM 671 N N . LYS A 1 84 ? 18.305 35.233 2.721 1.00 22.61 84 LYS A N 1
ATOM 672 C CA . LYS A 1 84 ? 19.553 35.284 3.475 1.00 21.91 84 LYS A CA 1
ATOM 673 C C . LYS A 1 84 ? 20.643 34.452 2.815 1.00 20.21 84 LYS A C 1
ATOM 674 O O . LYS A 1 84 ? 21.815 34.555 3.187 1.00 20.75 84 LYS A O 1
ATOM 680 N N . ARG A 1 85 ? 20.266 33.641 1.832 1.00 18.51 85 ARG A N 1
ATOM 681 C CA . ARG A 1 85 ? 21.220 32.752 1.180 1.00 17.76 85 ARG A CA 1
ATOM 682 C C . ARG A 1 85 ? 21.558 33.025 -0.288 1.00 19.37 85 ARG A C 1
ATOM 683 O O . ARG A 1 85 ? 22.126 32.160 -0.963 1.00 17.66 85 ARG A O 1
ATOM 691 N N . LYS A 1 86 ? 21.237 34.222 -0.774 1.00 21.34 86 LYS A N 1
ATOM 692 C CA . LYS A 1 86 ? 21.511 34.583 -2.167 1.00 24.41 86 LYS A CA 1
ATOM 693 C C . LYS A 1 86 ? 22.932 34.288 -2.646 1.00 25.29 86 LYS A C 1
ATOM 694 O O . LYS A 1 86 ? 23.124 33.858 -3.788 1.00 26.27 86 LYS A O 1
ATOM 700 N N . ASN A 1 87 ? 23.924 34.521 -1.794 1.00 25.96 87 ASN A N 1
ATOM 701 C CA . ASN A 1 87 ? 25.315 34.273 -2.172 1.00 27.91 87 ASN A CA 1
ATOM 702 C C . ASN A 1 87 ? 25.616 32.798 -2.401 1.00 29.57 87 ASN A C 1
ATOM 703 O O . ASN A 1 87 ? 26.464 32.451 -3.228 1.00 29.97 87 ASN A O 1
ATOM 708 N N . PHE A 1 88 ? 24.924 31.931 -1.667 1.00 30.70 88 PHE A N 1
ATOM 709 C CA . PHE A 1 88 ? 25.104 30.493 -1.830 1.00 32.03 88 PHE A CA 1
ATOM 710 C C . PHE A 1 88 ? 24.556 30.065 -3.193 1.00 33.92 88 PHE A C 1
ATOM 711 O O . PHE A 1 88 ? 25.299 29.570 -4.048 1.00 34.11 88 PHE A O 1
ATOM 719 N N . ALA A 1 89 ? 23.253 30.274 -3.387 1.00 35.01 89 ALA A N 1
ATOM 720 C CA . ALA A 1 89 ? 22.573 29.909 -4.630 1.00 35.59 89 ALA A CA 1
ATOM 721 C C . ALA A 1 89 ? 23.212 30.569 -5.845 1.00 36.48 89 ALA A C 1
ATOM 722 O O . ALA A 1 89 ? 22.940 30.194 -6.987 1.00 36.31 89 ALA A O 1
ATOM 724 N N . HIS A 1 90 ? 24.066 31.551 -5.588 1.00 37.85 90 HIS A N 1
ATOM 725 C CA . HIS A 1 90 ? 24.751 32.280 -6.644 1.00 38.55 90 HIS A CA 1
ATOM 726 C C . HIS A 1 90 ? 25.999 31.526 -7.083 1.00 38.13 90 HIS A C 1
ATOM 727 O O . HIS A 1 90 ? 26.153 31.195 -8.259 1.00 39.10 90 HIS A O 1
ATOM 734 N N . SER A 1 91 ? 26.884 31.260 -6.127 1.00 36.84 91 SER A N 1
ATOM 735 C CA . SER A 1 91 ? 28.140 30.563 -6.388 1.00 35.40 91 SER A CA 1
ATOM 736 C C . SER A 1 91 ? 27.954 29.124 -6.854 1.00 33.55 91 SER A C 1
ATOM 737 O O . SER A 1 91 ? 27.158 28.376 -6.282 1.00 34.00 91 SER A O 1
ATOM 740 N N . LYS A 1 92 ? 28.695 28.726 -7.885 1.00 31.04 92 LYS A N 1
ATOM 741 C CA . LYS A 1 92 ? 28.574 27.359 -8.375 1.00 27.84 92 LYS A CA 1
ATOM 742 C C . LYS A 1 92 ? 29.729 26.465 -7.910 1.00 25.46 92 LYS A C 1
ATOM 743 O O . LYS A 1 92 ? 29.842 25.318 -8.345 1.00 26.73 92 LYS A O 1
ATOM 749 N N . LEU A 1 93 ? 30.569 26.983 -7.016 1.00 21.61 93 LEU A N 1
ATOM 750 C CA . LEU A 1 93 ? 31.690 26.205 -6.468 1.00 19.26 93 LEU A CA 1
ATOM 751 C C . LEU A 1 93 ? 31.142 25.206 -5.462 1.00 16.39 93 LEU A C 1
ATOM 752 O O . LEU A 1 93 ? 31.766 24.180 -5.188 1.00 15.72 93 LEU A O 1
ATOM 757 N N . THR A 1 94 ? 29.981 25.534 -4.898 1.00 13.45 94 THR A N 1
ATOM 758 C CA . THR A 1 94 ? 29.305 24.682 -3.917 1.00 12.03 94 THR A CA 1
ATOM 759 C C . THR A 1 94 ? 27.849 24.541 -4.326 1.00 11.95 94 THR A C 1
ATOM 760 O O . THR A 1 94 ? 27.089 25.501 -4.248 1.00 12.47 94 THR A O 1
ATOM 764 N N . THR A 1 95 ? 27.457 23.343 -4.753 1.00 12.13 95 THR A N 1
ATOM 765 C CA . THR A 1 95 ? 26.094 23.125 -5.208 1.00 12.06 95 THR A CA 1
ATOM 766 C C . THR A 1 95 ? 25.239 22.350 -4.218 1.00 12.89 95 THR A C 1
ATOM 767 O O . THR A 1 95 ? 24.094 22.007 -4.509 1.00 13.97 95 THR A O 1
ATOM 771 N N . ALA A 1 96 ? 25.788 22.085 -3.040 1.00 13.03 96 ALA A N 1
ATOM 772 C CA . ALA A 1 96 ? 25.035 21.382 -2.013 1.00 14.09 96 ALA A CA 1
ATOM 773 C C . ALA A 1 96 ? 25.256 22.151 -0.722 1.00 13.70 96 ALA A C 1
ATOM 774 O O . ALA A 1 96 ? 26.391 22.323 -0.293 1.00 15.17 96 ALA A O 1
ATOM 776 N N . TYR A 1 97 ? 24.172 22.632 -0.121 1.00 13.48 97 TYR A N 1
ATOM 777 C CA . TYR A 1 97 ? 24.250 23.387 1.124 1.00 13.32 97 TYR A CA 1
ATOM 778 C C . TYR A 1 97 ? 22.882 23.390 1.785 1.00 13.04 97 TYR A C 1
ATOM 779 O O . TYR A 1 97 ? 21.899 22.952 1.184 1.00 13.82 97 TYR A O 1
ATOM 788 N N . ARG A 1 98 ? 22.799 23.876 3.018 1.00 12.11 98 ARG A N 1
ATOM 789 C CA . ARG A 1 98 ? 21.515 23.876 3.716 1.00 11.27 98 ARG A CA 1
ATOM 790 C C . ARG A 1 98 ? 20.641 25.102 3.439 1.00 11.19 98 ARG A C 1
ATOM 791 O O . ARG A 1 98 ? 21.100 26.238 3.550 1.00 10.72 98 ARG A O 1
ATOM 799 N N . LEU A 1 99 ? 19.375 24.855 3.101 1.00 10.37 99 LEU A N 1
ATOM 800 C CA . LEU A 1 99 ? 18.416 25.925 2.803 1.00 10.30 99 LEU A CA 1
ATOM 801 C C . LEU A 1 99 ? 17.615 26.396 4.018 1.00 9.23 99 LEU A C 1
ATOM 802 O O . LEU A 1 99 ? 17.210 27.563 4.092 1.00 8.25 99 LEU A O 1
ATOM 807 N N . PHE A 1 100 ? 17.391 25.497 4.974 1.00 10.75 100 PHE A N 1
ATOM 808 C CA . PHE A 1 100 ? 16.600 25.825 6.162 1.00 10.30 100 PHE A CA 1
ATOM 809 C C . PHE A 1 100 ? 17.114 24.996 7.328 1.00 10.48 100 PHE A C 1
ATOM 810 O O . PHE A 1 100 ? 17.275 23.783 7.204 1.00 10.62 100 PHE A O 1
ATOM 818 N N . ASN A 1 101 ? 17.370 25.639 8.463 1.00 11.79 101 ASN A N 1
ATOM 819 C CA . ASN A 1 101 ? 17.898 24.915 9.616 1.00 12.37 101 ASN A CA 1
ATOM 820 C C . ASN A 1 101 ? 17.166 25.166 10.920 1.00 12.59 101 ASN A C 1
ATOM 821 O O . ASN A 1 101 ? 17.621 25.938 11.764 1.00 14.68 101 ASN A O 1
ATOM 826 N N . GLN A 1 102 ? 16.026 24.505 11.077 1.00 13.31 102 GLN A N 1
ATOM 827 C CA . GLN A 1 102 ? 15.220 24.606 12.288 1.00 13.35 102 GLN A CA 1
ATOM 828 C C . GLN A 1 102 ? 15.049 26.013 12.887 1.00 13.73 102 GLN A C 1
ATOM 829 O O . GLN A 1 102 ? 14.583 26.921 12.202 1.00 11.48 102 GLN A O 1
ATOM 835 N N . ASP A 1 103 ? 15.415 26.198 14.157 1.00 14.46 103 ASP A N 1
ATOM 836 C CA . ASP A 1 103 ? 15.240 27.508 14.777 1.00 15.23 103 ASP A CA 1
ATOM 837 C C . ASP A 1 103 ? 16.161 28.590 14.229 1.00 14.91 103 ASP A C 1
ATOM 838 O O . ASP A 1 103 ? 15.937 29.782 14.464 1.00 16.17 103 ASP A O 1
ATOM 843 N N . GLY A 1 104 ? 17.191 28.181 13.491 1.00 14.45 104 GLY A N 1
ATOM 844 C CA . GLY A 1 104 ? 18.098 29.150 12.906 1.00 14.25 104 GLY A CA 1
ATOM 845 C C . GLY A 1 104 ? 17.326 29.948 11.869 1.00 14.51 104 GLY A C 1
ATOM 846 O O . GLY A 1 104 ? 17.697 31.071 11.526 1.00 13.56 104 GLY A O 1
ATOM 847 N N . ASP A 1 105 ? 16.246 29.364 11.361 1.00 14.60 105 ASP A N 1
ATOM 848 C CA . ASP A 1 105 ? 15.416 30.047 10.374 1.00 14.45 105 ASP A CA 1
ATOM 849 C C . ASP A 1 105 ? 13.992 30.223 10.875 1.00 14.20 105 ASP A C 1
ATOM 850 O O . ASP A 1 105 ? 13.035 30.321 10.094 1.00 14.70 105 ASP A O 1
ATOM 855 N N . SER A 1 106 ? 13.876 30.254 12.199 1.00 14.23 106 SER A N 1
ATOM 856 C CA . SER A 1 106 ? 12.615 30.468 12.907 1.00 14.39 106 SER A CA 1
ATOM 857 C C . SER A 1 106 ? 11.517 29.422 12.864 1.00 13.34 106 SER A C 1
ATOM 858 O O . SER A 1 106 ? 10.343 29.744 13.028 1.00 13.77 106 SER A O 1
ATOM 861 N N . PHE A 1 107 ? 11.876 28.170 12.635 1.00 13.00 107 PHE A N 1
ATOM 862 C CA . PHE A 1 107 ? 10.872 27.123 12.683 1.00 13.61 107 PHE A CA 1
ATOM 863 C C . PHE A 1 107 ? 11.551 25.809 12.995 1.00 14.50 107 PHE A C 1
ATOM 864 O O . PHE A 1 107 ? 11.971 25.087 12.094 1.00 15.96 107 PHE A O 1
ATOM 872 N N . GLY A 1 108 ? 11.668 25.502 14.282 1.00 15.33 108 GLY A N 1
ATOM 873 C CA . GLY A 1 108 ? 12.310 24.261 14.677 1.00 15.61 108 GLY A CA 1
ATOM 874 C C . GLY A 1 108 ? 11.561 23.030 14.207 1.00 15.33 108 GLY A C 1
ATOM 875 O O . GLY A 1 108 ? 10.361 23.093 13.941 1.00 14.75 108 GLY A O 1
ATOM 876 N N . GLY A 1 109 ? 12.274 21.911 14.085 1.00 15.63 109 GLY A N 1
ATOM 877 C CA . GLY A 1 109 ? 11.646 20.672 13.656 1.00 15.00 109 GLY A CA 1
ATOM 878 C C . GLY A 1 109 ? 11.829 20.334 12.185 1.00 16.06 109 GLY A C 1
ATOM 879 O O . GLY A 1 109 ? 11.574 19.204 11.760 1.00 15.68 109 GLY A O 1
ATOM 880 N N . VAL A 1 110 ? 12.291 21.308 11.408 1.00 15.50 110 VAL A N 1
ATOM 881 C CA . VAL A 1 110 ? 12.470 21.104 9.974 1.00 14.57 110 VAL A CA 1
ATOM 882 C C . VAL A 1 110 ? 13.789 21.615 9.420 1.00 15.09 110 VAL A C 1
ATOM 883 O O . VAL A 1 110 ? 14.222 22.720 9.755 1.00 15.91 110 VAL A O 1
ATOM 887 N N . THR A 1 111 ? 14.436 20.804 8.581 1.00 14.81 111 THR A N 1
ATOM 888 C CA . THR A 1 111 ? 15.659 21.221 7.906 1.00 14.70 111 THR A CA 1
ATOM 889 C C . THR A 1 111 ? 15.432 20.863 6.442 1.00 14.08 111 THR A C 1
ATOM 890 O O . THR A 1 111 ? 14.684 19.929 6.125 1.00 15.21 111 THR A O 1
ATOM 894 N N . ILE A 1 112 ? 16.050 21.624 5.550 1.00 13.04 112 ILE A N 1
ATOM 895 C CA . ILE A 1 112 ? 15.921 21.372 4.124 1.00 13.35 112 ILE A CA 1
ATOM 896 C C . ILE A 1 112 ? 17.284 21.619 3.503 1.00 14.17 112 ILE A C 1
ATOM 897 O O . ILE A 1 112 ? 17.890 22.680 3.692 1.00 13.58 112 ILE A O 1
ATOM 902 N N . ASP A 1 113 ? 17.776 20.632 2.772 1.00 14.97 113 ASP A N 1
ATOM 903 C CA . ASP A 1 113 ? 19.069 20.772 2.126 1.00 15.02 113 ASP A CA 1
ATOM 904 C C . ASP A 1 113 ? 18.897 20.711 0.621 1.00 16.15 113 ASP A C 1
ATOM 905 O O . ASP A 1 113 ? 17.944 20.120 0.113 1.00 14.18 113 ASP A O 1
ATOM 910 N N . CYS A 1 114 ? 19.805 21.349 -0.100 1.00 16.21 114 CYS A N 1
ATOM 911 C CA . CYS A 1 114 ? 19.738 21.265 -1.535 1.00 17.68 114 CYS A CA 1
ATOM 912 C C . CYS A 1 114 ? 20.990 20.510 -1.946 1.00 16.46 114 CYS A C 1
ATOM 913 O O . CYS A 1 114 ? 22.092 20.769 -1.437 1.00 15.72 114 CYS A O 1
ATOM 916 N N . TYR A 1 115 ? 20.800 19.538 -2.829 1.00 15.37 115 TYR A N 1
ATOM 917 C CA . TYR A 1 115 ? 21.878 18.717 -3.348 1.00 13.62 115 TYR A CA 1
ATOM 918 C C . TYR A 1 115 ? 21.798 18.805 -4.859 1.00 14.81 115 TYR A C 1
ATOM 919 O O . TYR A 1 115 ? 21.150 17.982 -5.498 1.00 14.81 115 TYR A O 1
ATOM 928 N N . GLY A 1 116 ? 22.451 19.807 -5.437 1.00 15.53 116 GLY A N 1
ATOM 929 C CA . GLY A 1 116 ? 22.398 19.951 -6.879 1.00 15.19 116 GLY A CA 1
ATOM 930 C C . GLY A 1 116 ? 21.011 20.374 -7.325 1.00 15.95 116 GLY A C 1
ATOM 931 O O . GLY A 1 116 ? 20.510 21.422 -6.911 1.00 14.79 116 GLY A O 1
ATOM 932 N N . ASP A 1 117 ? 20.380 19.551 -8.156 1.00 16.22 117 ASP A N 1
ATOM 933 C CA . ASP A 1 117 ? 19.043 19.856 -8.662 1.00 16.58 117 ASP A CA 1
ATOM 934 C C . ASP A 1 117 ? 17.903 19.304 -7.810 1.00 15.98 117 ASP A C 1
ATOM 935 O O . ASP A 1 117 ? 16.733 19.495 -8.138 1.00 16.50 117 ASP A O 1
ATOM 940 N N . PHE A 1 118 ? 18.243 18.634 -6.716 1.00 14.78 118 PHE A N 1
ATOM 941 C CA . PHE A 1 118 ? 17.243 18.042 -5.837 1.00 14.34 118 PHE A CA 1
ATOM 942 C C . PHE A 1 118 ? 17.315 18.584 -4.413 1.00 14.56 118 PHE A C 1
ATOM 943 O O . PHE A 1 118 ? 18.360 19.065 -3.969 1.00 14.67 118 PHE A O 1
ATOM 951 N N . VAL A 1 119 ? 16.195 18.516 -3.702 1.00 14.42 119 VAL A N 1
ATOM 952 C CA . VAL A 1 119 ? 16.154 18.985 -2.327 1.00 15.70 119 VAL A CA 1
ATOM 953 C C . VAL A 1 119 ? 15.855 17.832 -1.391 1.00 15.87 119 VAL A C 1
ATOM 954 O O . VAL A 1 119 ? 15.283 16.812 -1.801 1.00 16.76 119 VAL A O 1
ATOM 958 N N . LEU A 1 120 ? 16.256 17.993 -0.134 1.00 15.54 120 LEU A N 1
ATOM 959 C CA . LEU A 1 120 ? 16.040 16.970 0.875 1.00 15.25 120 LEU A CA 1
ATOM 960 C C . LEU A 1 120 ? 15.434 17.571 2.141 1.00 15.56 120 LEU A C 1
ATOM 961 O O . LEU A 1 120 ? 16.065 18.377 2.823 1.00 16.65 120 LEU A O 1
ATOM 966 N N . PHE A 1 121 ? 14.198 17.170 2.430 1.00 15.91 121 PHE A N 1
ATOM 967 C CA . PHE A 1 121 ? 13.460 17.614 3.604 1.00 16.72 121 PHE A CA 1
ATOM 968 C C . PHE A 1 121 ? 13.727 16.623 4.724 1.00 17.70 121 PHE A C 1
ATOM 969 O O . PHE A 1 121 ? 13.808 15.413 4.480 1.00 17.80 121 PHE A O 1
ATOM 977 N N . SER A 1 122 ? 13.847 17.126 5.947 1.00 16.65 122 SER A N 1
ATOM 978 C CA . SER A 1 122 ? 14.049 16.264 7.099 1.00 16.54 122 SER A CA 1
ATOM 979 C C . SER A 1 122 ? 13.059 16.669 8.175 1.00 16.55 122 SER A C 1
ATOM 980 O O . SER A 1 122 ? 12.987 17.841 8.573 1.00 15.50 122 SER A O 1
ATOM 983 N N . TRP A 1 123 ? 12.275 15.696 8.626 1.00 16.83 123 TRP A N 1
ATOM 984 C CA . TRP A 1 123 ? 11.268 15.928 9.659 1.00 16.95 123 TRP A CA 1
ATOM 985 C C . TRP A 1 123 ? 11.763 15.369 10.999 1.00 17.45 123 TRP A C 1
ATOM 986 O O . TRP A 1 123 ? 11.961 14.158 11.139 1.00 17.25 123 TRP A O 1
ATOM 997 N N . TYR A 1 124 ? 11.930 16.249 11.987 1.00 17.65 124 TYR A N 1
ATOM 998 C CA . TYR A 1 124 ? 12.435 15.848 13.298 1.00 18.43 124 TYR A CA 1
ATOM 999 C C . TYR A 1 124 ? 11.393 15.484 14.352 1.00 18.50 124 TYR A C 1
ATOM 1000 O O . TYR A 1 124 ? 11.749 15.044 15.447 1.00 18.66 124 TYR A O 1
ATOM 1009 N N . ASN A 1 125 ? 10.114 15.670 14.042 1.00 17.92 125 ASN A N 1
ATOM 1010 C CA . ASN A 1 125 ? 9.072 15.315 14.995 1.00 17.85 125 ASN A CA 1
ATOM 1011 C C . ASN A 1 125 ? 7.760 14.988 14.282 1.00 18.57 125 ASN A C 1
ATOM 1012 O O . ASN A 1 125 ? 7.551 15.383 13.133 1.00 17.39 125 ASN A O 1
ATOM 1017 N N . SER A 1 126 ? 6.881 14.254 14.957 1.00 18.42 126 SER A N 1
ATOM 1018 C CA . SER A 1 126 ? 5.617 13.857 14.345 1.00 18.34 126 SER A CA 1
ATOM 1019 C C . SER A 1 126 ? 4.693 15.010 13.976 1.00 18.47 126 SER A C 1
ATOM 1020 O O . SER A 1 126 ? 3.919 14.908 13.015 1.00 18.94 126 SER A O 1
ATOM 1023 N N . PHE A 1 127 ? 4.748 16.106 14.725 1.00 18.24 127 PHE A N 1
ATOM 1024 C CA . PHE A 1 127 ? 3.875 17.226 14.403 1.00 17.10 127 PHE A CA 1
ATOM 1025 C C . PHE A 1 127 ? 4.149 17.839 13.033 1.00 18.21 127 PHE A C 1
ATOM 1026 O O . PHE A 1 127 ? 3.229 17.978 12.216 1.00 19.14 127 PHE A O 1
ATOM 1034 N N . VAL A 1 128 ? 5.392 18.230 12.770 1.00 17.35 128 VAL A N 1
ATOM 1035 C CA . VAL A 1 128 ? 5.687 18.820 11.469 1.00 16.88 128 VAL A CA 1
ATOM 1036 C C . VAL A 1 128 ? 5.412 17.803 10.376 1.00 17.74 128 VAL A C 1
ATOM 1037 O O . VAL A 1 128 ? 5.000 18.157 9.271 1.00 19.73 128 VAL A O 1
ATOM 1041 N N . TYR A 1 129 ? 5.628 16.533 10.687 1.00 17.89 129 TYR A N 1
ATOM 1042 C CA . TYR A 1 129 ? 5.390 15.491 9.706 1.00 19.21 129 TYR A CA 1
ATOM 1043 C C . TYR A 1 129 ? 3.910 15.460 9.337 1.00 19.78 129 TYR A C 1
ATOM 1044 O O . TYR A 1 129 ? 3.564 15.334 8.169 1.00 20.72 129 TYR A O 1
ATOM 1053 N N . GLN A 1 130 ? 3.030 15.592 10.323 1.00 21.47 130 GLN A N 1
ATOM 1054 C CA . GLN A 1 130 ? 1.602 15.552 10.026 1.00 23.30 130 GLN A CA 1
ATOM 1055 C C . GLN A 1 130 ? 1.122 16.752 9.205 1.00 22.61 130 GLN A C 1
ATOM 1056 O O . GLN A 1 130 ? 0.145 16.643 8.456 1.00 22.88 130 GLN A O 1
ATOM 1062 N N . ILE A 1 131 ? 1.800 17.891 9.318 1.00 20.29 131 ILE A N 1
ATOM 1063 C CA . ILE A 1 131 ? 1.384 19.056 8.539 1.00 19.40 131 ILE A CA 1
ATOM 1064 C C . ILE A 1 131 ? 2.356 19.326 7.399 1.00 18.96 131 ILE A C 1
ATOM 1065 O O . ILE A 1 131 ? 2.443 20.453 6.914 1.00 18.50 131 ILE A O 1
ATOM 1070 N N . ARG A 1 132 ? 3.068 18.299 6.949 1.00 19.14 132 ARG A N 1
ATOM 1071 C CA . ARG A 1 132 ? 4.058 18.503 5.903 1.00 21.24 132 ARG A CA 1
ATOM 1072 C C . ARG A 1 132 ? 3.554 18.860 4.511 1.00 22.76 132 ARG A C 1
ATOM 1073 O O . ARG A 1 132 ? 4.317 19.410 3.716 1.00 21.86 132 ARG A O 1
ATOM 1081 N N . ASP A 1 133 ? 2.291 18.570 4.200 1.00 23.63 133 ASP A N 1
ATOM 1082 C CA . ASP A 1 133 ? 1.781 18.907 2.870 1.00 24.10 133 ASP A CA 1
ATOM 1083 C C . ASP A 1 133 ? 1.762 20.413 2.634 1.00 23.04 133 ASP A C 1
ATOM 1084 O O . ASP A 1 133 ? 2.131 20.882 1.560 1.00 22.48 133 ASP A O 1
ATOM 1089 N N . GLU A 1 134 ? 1.326 21.175 3.630 1.00 22.57 134 GLU A N 1
ATOM 1090 C CA . GLU A 1 134 ? 1.296 22.625 3.487 1.00 22.79 134 GLU A CA 1
ATOM 1091 C C . GLU A 1 134 ? 2.717 23.180 3.486 1.00 21.07 134 GLU A C 1
ATOM 1092 O O . GLU A 1 134 ? 3.027 24.098 2.734 1.00 20.57 134 GLU A O 1
ATOM 1098 N N . ILE A 1 135 ? 3.586 22.611 4.314 1.00 19.14 135 ILE A N 1
ATOM 1099 C CA . ILE A 1 135 ? 4.972 23.056 4.353 1.00 17.92 135 ILE A CA 1
ATOM 1100 C C . ILE A 1 135 ? 5.613 22.882 2.974 1.00 18.64 135 ILE A C 1
ATOM 1101 O O . ILE A 1 135 ? 6.241 23.797 2.450 1.00 19.49 135 ILE A O 1
ATOM 1106 N N . VAL A 1 136 ? 5.460 21.698 2.387 1.00 18.15 136 VAL A N 1
ATOM 1107 C CA . VAL A 1 136 ? 6.046 21.427 1.081 1.00 17.35 136 VAL A CA 1
ATOM 1108 C C . VAL A 1 136 ? 5.434 22.323 0.008 1.00 18.03 136 VAL A C 1
ATOM 1109 O O . VAL A 1 136 ? 6.147 22.878 -0.825 1.00 19.46 136 VAL A O 1
ATOM 1113 N N . ALA A 1 137 ? 4.111 22.467 0.042 1.00 17.27 137 ALA A N 1
ATOM 1114 C CA . ALA A 1 137 ? 3.400 23.306 -0.912 1.00 16.78 137 ALA A CA 1
ATOM 1115 C C . ALA A 1 137 ? 3.983 24.722 -0.895 1.00 16.22 137 ALA A C 1
ATOM 1116 O O . ALA A 1 137 ? 4.233 25.321 -1.946 1.00 16.70 137 ALA A O 1
ATOM 1118 N N . ALA A 1 138 ? 4.197 25.249 0.308 1.00 14.76 138 ALA A N 1
ATOM 1119 C CA . ALA A 1 138 ? 4.766 26.581 0.478 1.00 13.86 138 ALA A CA 1
ATOM 1120 C C . ALA A 1 138 ? 6.187 26.637 -0.065 1.00 13.39 138 ALA A C 1
ATOM 1121 O O . ALA A 1 138 ? 6.585 27.629 -0.686 1.00 12.77 138 ALA A O 1
ATOM 1123 N N . PHE A 1 139 ? 6.960 25.579 0.174 1.00 13.29 139 PHE A N 1
ATOM 1124 C CA . PHE A 1 139 ? 8.345 25.536 -0.301 1.00 14.52 139 PHE A CA 1
ATOM 1125 C C . PHE A 1 139 ? 8.412 25.536 -1.827 1.00 15.31 139 PHE A C 1
ATOM 1126 O O . PHE A 1 139 ? 9.202 26.276 -2.423 1.00 15.24 139 PHE A O 1
ATOM 1134 N N . ARG A 1 140 ? 7.587 24.706 -2.461 1.00 16.57 140 ARG A N 1
ATOM 1135 C CA . ARG A 1 140 ? 7.600 24.631 -3.912 1.00 18.61 140 ARG A CA 1
ATOM 1136 C C . ARG A 1 140 ? 7.283 25.963 -4.576 1.00 18.52 140 ARG A C 1
ATOM 1137 O O . ARG A 1 140 ? 7.751 26.229 -5.679 1.00 20.69 140 ARG A O 1
ATOM 1145 N N . GLN A 1 141 ? 6.504 26.813 -3.919 1.00 18.02 141 GLN A N 1
ATOM 1146 C CA . GLN A 1 141 ? 6.202 28.108 -4.525 1.00 18.21 141 GLN A CA 1
ATOM 1147 C C . GLN A 1 141 ? 7.424 29.024 -4.452 1.00 17.13 141 GLN A C 1
ATOM 1148 O O . GLN A 1 141 ? 7.741 29.741 -5.404 1.00 17.11 141 GLN A O 1
ATOM 1154 N N . VAL A 1 142 ? 8.118 28.987 -3.320 1.00 16.66 142 VAL A N 1
ATOM 115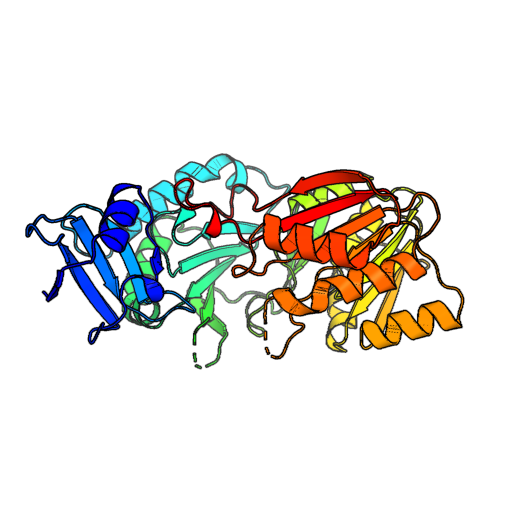5 C CA . VAL A 1 142 ? 9.293 29.826 -3.117 1.00 16.41 142 VAL A CA 1
ATOM 1156 C C . VAL A 1 142 ? 10.511 29.341 -3.906 1.00 16.43 142 VAL A C 1
ATOM 1157 O O . VAL A 1 142 ? 11.299 30.152 -4.403 1.00 15.96 142 VAL A O 1
ATOM 1161 N N . TYR A 1 143 ? 10.655 28.021 -4.025 1.00 16.23 143 TYR A N 1
ATOM 1162 C CA . TYR A 1 143 ? 11.767 27.409 -4.767 1.00 17.23 143 TYR A CA 1
ATOM 1163 C C . TYR A 1 143 ? 11.150 26.500 -5.822 1.00 18.60 143 TYR A C 1
ATOM 1164 O O . TYR A 1 143 ? 11.188 25.278 -5.694 1.00 18.67 143 TYR A O 1
ATOM 1173 N N . PRO A 1 144 ? 10.574 27.087 -6.882 1.00 18.47 144 PRO A N 1
ATOM 1174 C CA . PRO A 1 144 ? 9.928 26.338 -7.964 1.00 18.56 144 PRO A CA 1
ATOM 1175 C C . PRO A 1 144 ? 10.808 25.595 -8.961 1.00 19.51 144 PRO A C 1
ATOM 1176 O O . PRO A 1 144 ? 10.311 24.736 -9.689 1.00 19.66 144 PRO A O 1
ATOM 1180 N N . ASN A 1 145 ? 12.106 25.895 -8.975 1.00 21.01 145 ASN A N 1
ATOM 1181 C CA . ASN A 1 145 ? 13.005 25.303 -9.957 1.00 21.46 145 ASN A CA 1
ATOM 1182 C C . ASN A 1 145 ? 13.772 24.010 -9.657 1.00 21.55 145 ASN A C 1
ATOM 1183 O O . ASN A 1 145 ? 14.610 23.591 -10.461 1.00 20.45 145 ASN A O 1
ATOM 1188 N N . PHE A 1 146 ? 13.519 23.377 -8.518 1.00 21.82 146 PHE A N 1
ATOM 1189 C CA . PHE A 1 146 ? 14.213 22.126 -8.234 1.00 21.86 146 PHE A CA 1
ATOM 1190 C C . PHE A 1 146 ? 13.539 21.026 -9.053 1.00 21.62 146 PHE A C 1
ATOM 1191 O O . PHE A 1 146 ? 12.337 21.083 -9.299 1.00 20.35 146 PHE A O 1
ATOM 1199 N N . LEU A 1 147 ? 14.314 20.034 -9.478 1.00 21.10 147 LEU A N 1
ATOM 1200 C CA . LEU A 1 147 ? 13.776 18.944 -10.291 1.00 21.50 147 LEU A CA 1
ATOM 1201 C C . LEU A 1 147 ? 12.990 17.909 -9.494 1.00 21.56 147 LEU A C 1
ATOM 1202 O O . LEU A 1 147 ? 12.065 17.274 -10.018 1.00 22.72 147 LEU A O 1
ATOM 1207 N N . GLY A 1 148 ? 13.363 17.727 -8.233 1.00 20.30 148 GLY A N 1
ATOM 1208 C CA . GLY A 1 148 ? 12.686 16.753 -7.400 1.00 19.36 148 GLY A CA 1
ATOM 1209 C C . GLY A 1 148 ? 13.043 16.910 -5.941 1.00 20.08 148 GLY A C 1
ATOM 1210 O O . GLY A 1 148 ? 13.907 17.722 -5.594 1.00 21.59 148 GLY A O 1
ATOM 1211 N N . ALA A 1 149 ? 12.384 16.132 -5.083 1.00 19.46 149 ALA A N 1
ATOM 1212 C CA . ALA A 1 149 ? 12.624 16.195 -3.648 1.00 18.98 149 ALA A CA 1
ATOM 1213 C C . ALA A 1 149 ? 12.461 14.852 -2.953 1.00 18.27 149 ALA A C 1
ATOM 1214 O O . ALA A 1 149 ? 11.679 13.993 -3.383 1.00 18.55 149 ALA A O 1
ATOM 1216 N N . TYR A 1 150 ? 13.207 14.700 -1.862 1.00 17.19 150 TYR A N 1
ATOM 1217 C CA . TYR A 1 150 ? 13.190 13.509 -1.030 1.00 16.47 150 TYR A CA 1
ATOM 1218 C C . TYR A 1 150 ? 13.012 13.963 0.407 1.00 16.21 150 TYR A C 1
ATOM 1219 O O . TYR A 1 150 ? 13.181 15.145 0.713 1.00 15.51 150 TYR A O 1
ATOM 1228 N N . GLU A 1 151 ? 12.671 13.029 1.284 1.00 16.13 151 GLU A N 1
ATOM 1229 C CA . GLU A 1 151 ? 12.474 13.358 2.686 1.00 17.16 151 GLU A CA 1
ATOM 1230 C C . GLU A 1 151 ? 13.030 12.288 3.618 1.00 16.72 151 GLU A C 1
ATOM 1231 O O . GLU A 1 151 ? 13.023 11.105 3.284 1.00 16.35 151 GLU A O 1
ATOM 1237 N N . LYS A 1 152 ? 13.515 12.718 4.782 1.00 17.10 152 LYS A N 1
ATOM 1238 C CA . LYS A 1 152 ? 14.030 11.802 5.800 1.00 17.43 152 LYS A CA 1
ATOM 1239 C C . LYS A 1 152 ? 13.137 11.938 7.029 1.00 18.74 152 LYS A C 1
ATOM 1240 O O . LYS A 1 152 ? 12.773 13.050 7.406 1.00 19.80 152 LYS A O 1
ATOM 1246 N N . ILE A 1 153 ? 12.771 10.810 7.636 1.00 20.00 153 ILE A N 1
ATOM 1247 C CA . ILE A 1 153 ? 11.969 10.806 8.855 1.00 20.18 153 ILE A CA 1
ATOM 1248 C C . ILE A 1 153 ? 12.983 10.647 9.987 1.00 21.26 153 ILE A C 1
ATOM 1249 O O . ILE A 1 153 ? 13.633 9.606 10.102 1.00 20.59 153 ILE A O 1
ATOM 1254 N N . ARG A 1 154 ? 13.113 11.678 10.815 1.00 22.96 154 ARG A N 1
ATOM 1255 C CA . ARG A 1 154 ? 14.082 11.672 11.910 1.00 24.13 154 ARG A CA 1
ATOM 1256 C C . ARG A 1 154 ? 13.464 11.538 13.297 1.00 24.42 154 ARG A C 1
ATOM 1257 O O . ARG A 1 154 ? 13.927 12.167 14.248 1.00 25.09 154 ARG A O 1
ATOM 1265 N N . PHE A 1 155 ? 12.420 10.726 13.412 1.00 23.98 155 PHE A N 1
ATOM 1266 C CA . PHE A 1 155 ? 11.765 10.521 14.699 1.00 24.67 155 PHE A CA 1
ATOM 1267 C C . PHE A 1 155 ? 11.187 9.115 14.811 1.00 25.81 155 PHE A C 1
ATOM 1268 O O . PHE A 1 155 ? 10.359 8.841 15.692 1.00 27.12 155 PHE A O 1
ATOM 1276 N N . ASN A 1 160 ? 9.730 3.397 7.669 1.00 31.18 160 ASN A N 1
ATOM 1277 C CA . ASN A 1 160 ? 10.647 3.863 6.630 1.00 31.26 160 ASN A CA 1
ATOM 1278 C C . ASN A 1 160 ? 11.250 5.195 7.041 1.00 30.70 160 ASN A C 1
ATOM 1279 O O . ASN A 1 160 ? 10.577 6.039 7.648 1.00 32.62 160 ASN A O 1
ATOM 1284 N N . VAL A 1 161 ? 12.511 5.408 6.709 1.00 28.02 161 VAL A N 1
ATOM 1285 C CA . VAL A 1 161 ? 13.129 6.654 7.099 1.00 25.57 161 VAL A CA 1
ATOM 1286 C C . VAL A 1 161 ? 13.398 7.569 5.920 1.00 23.21 161 VAL A C 1
ATOM 1287 O O . VAL A 1 161 ? 13.628 8.761 6.103 1.00 23.36 161 VAL A O 1
ATOM 1291 N N . SER A 1 162 ? 13.348 7.021 4.710 1.00 19.84 162 SER A N 1
ATOM 1292 C CA . SER A 1 162 ? 13.604 7.826 3.522 1.00 18.49 162 SER A CA 1
ATOM 1293 C C . SER A 1 162 ? 12.599 7.532 2.416 1.00 18.00 162 SER A C 1
ATOM 1294 O O . SER A 1 162 ? 12.188 6.382 2.225 1.00 17.17 162 SER A O 1
ATOM 1297 N N . ALA A 1 163 ? 12.211 8.571 1.682 1.00 17.58 163 ALA A N 1
ATOM 1298 C CA . ALA A 1 163 ? 11.247 8.406 0.597 1.00 16.77 163 ALA A CA 1
ATOM 1299 C C . ALA A 1 163 ? 11.283 9.543 -0.414 1.00 15.96 163 ALA A C 1
ATOM 1300 O O . ALA A 1 163 ? 11.642 10.674 -0.078 1.00 16.41 163 ALA A O 1
ATOM 1302 N N . HIS A 1 164 ? 10.925 9.234 -1.659 1.00 16.00 164 HIS A N 1
ATOM 1303 C CA . HIS A 1 164 ? 10.856 10.240 -2.706 1.00 15.74 164 HIS A CA 1
ATOM 1304 C C . HIS A 1 164 ? 9.644 11.077 -2.308 1.00 16.56 164 HIS A C 1
ATOM 1305 O O . HIS A 1 164 ? 8.633 10.516 -1.873 1.00 16.79 164 HIS A O 1
ATOM 1312 N N . LEU A 1 165 ? 9.743 12.401 -2.429 1.00 17.88 165 LEU A N 1
ATOM 1313 C CA . LEU A 1 165 ? 8.650 13.295 -2.020 1.00 19.00 165 LEU A CA 1
ATOM 1314 C C . LEU A 1 165 ? 7.849 13.924 -3.151 1.00 19.65 165 LEU A C 1
ATOM 1315 O O . LEU A 1 165 ? 6.616 13.857 -3.147 1.00 20.53 165 LEU A O 1
ATOM 1320 N N . TYR A 1 166 ? 8.531 14.559 -4.102 1.00 19.07 166 TYR A N 1
ATOM 1321 C CA . TYR A 1 166 ? 7.826 15.156 -5.234 1.00 18.25 166 TYR A CA 1
ATOM 1322 C C . TYR A 1 166 ? 8.746 15.365 -6.422 1.00 18.55 166 TYR A C 1
ATOM 1323 O O . TYR A 1 166 ? 9.967 15.324 -6.282 1.00 18.98 166 TYR A O 1
ATOM 1332 N N . GLY A 1 167 ? 8.156 15.575 -7.595 1.00 19.01 167 GLY A N 1
ATOM 1333 C CA . GLY A 1 167 ? 8.950 15.802 -8.791 1.00 19.69 167 GLY A CA 1
ATOM 1334 C C . GLY A 1 167 ? 9.660 14.590 -9.366 1.00 19.98 167 GLY A C 1
ATOM 1335 O O . GLY A 1 167 ? 9.228 13.451 -9.188 1.00 19.31 167 GLY A O 1
ATOM 1336 N N . GLN A 1 168 ? 10.757 14.848 -10.073 1.00 21.10 168 GLN A N 1
ATOM 1337 C CA . GLN A 1 168 ? 11.550 13.792 -10.695 1.00 23.07 168 GLN A CA 1
ATOM 1338 C C . GLN A 1 168 ? 12.328 12.987 -9.665 1.00 23.42 168 GLN A C 1
ATOM 1339 O O . GLN A 1 168 ? 12.533 13.433 -8.535 1.00 23.43 168 GLN A O 1
ATOM 1345 N N . GLU A 1 169 ? 12.753 11.792 -10.060 1.00 23.82 169 GLU A N 1
ATOM 1346 C CA . GLU A 1 169 ? 13.550 10.942 -9.188 1.00 23.90 169 GLU A CA 1
ATOM 1347 C C . GLU A 1 169 ? 14.998 11.305 -9.490 1.00 23.35 169 GLU A C 1
ATOM 1348 O O . GLU A 1 169 ? 15.312 11.764 -10.590 1.00 22.47 169 GLU A O 1
ATOM 1354 N N . ALA A 1 170 ? 15.877 11.108 -8.514 1.00 23.33 170 ALA A N 1
ATOM 1355 C CA . ALA A 1 170 ? 17.291 11.408 -8.683 1.00 22.33 170 ALA A CA 1
ATOM 1356 C C . ALA A 1 170 ? 18.048 10.102 -8.860 1.00 22.02 170 ALA A C 1
ATOM 1357 O O . ALA A 1 170 ? 17.562 9.043 -8.471 1.00 22.26 170 ALA A O 1
ATOM 1359 N N . PRO A 1 171 ? 19.242 10.152 -9.472 1.00 22.36 171 PRO A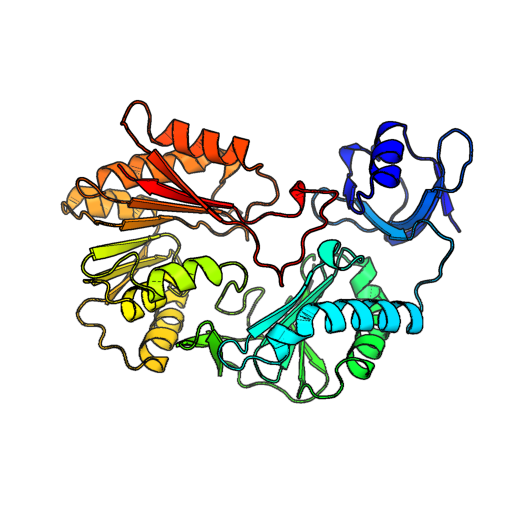 N 1
ATOM 1360 C CA . PRO A 1 171 ? 19.988 8.903 -9.634 1.00 22.42 171 PRO A CA 1
ATOM 1361 C C . PRO A 1 171 ? 20.240 8.405 -8.217 1.00 23.31 171 PRO A C 1
ATOM 1362 O O . PRO A 1 171 ? 20.369 9.220 -7.301 1.00 24.20 171 PRO A O 1
ATOM 1366 N N . GLU A 1 172 ? 20.311 7.092 -8.018 1.00 24.20 172 GLU A N 1
ATOM 1367 C CA . GLU A 1 172 ? 20.535 6.571 -6.674 1.00 24.29 172 GLU A CA 1
ATOM 1368 C C . GLU A 1 172 ? 21.763 7.218 -6.053 1.00 23.95 172 GLU A C 1
ATOM 1369 O O . GLU A 1 172 ? 21.792 7.467 -4.845 1.00 25.47 172 GLU A O 1
ATOM 1375 N N . GLN A 1 173 ? 22.755 7.511 -6.893 1.00 22.24 173 GLN A N 1
ATOM 1376 C CA . GLN A 1 173 ? 23.988 8.170 -6.464 1.00 20.44 173 GLN A CA 1
ATOM 1377 C C . GLN A 1 173 ? 24.430 9.157 -7.536 1.00 18.62 173 GLN A C 1
ATOM 1378 O O . GLN A 1 173 ? 24.402 8.839 -8.726 1.00 18.90 173 GLN A O 1
ATOM 1384 N N . PHE A 1 174 ? 24.828 10.356 -7.119 1.00 16.03 174 PHE A N 1
ATOM 1385 C CA . PHE A 1 174 ? 25.280 11.369 -8.063 1.00 13.26 174 PHE A CA 1
ATOM 1386 C C . PHE A 1 174 ? 26.292 12.287 -7.390 1.00 14.18 174 PHE A C 1
ATOM 1387 O O . PHE A 1 174 ? 26.461 12.240 -6.172 1.00 13.71 174 PHE A O 1
ATOM 1395 N N . LEU A 1 175 ? 26.961 13.120 -8.181 1.00 13.41 175 LEU A N 1
ATOM 1396 C CA . LEU A 1 175 ? 27.969 14.027 -7.652 1.00 13.01 175 LEU A CA 1
ATOM 1397 C C . LEU A 1 175 ? 27.456 15.445 -7.452 1.00 13.67 175 LEU A C 1
ATOM 1398 O O . LEU A 1 175 ? 26.546 15.900 -8.154 1.00 14.42 175 LEU A O 1
ATOM 1403 N N . ILE A 1 176 ? 28.026 16.125 -6.461 1.00 13.19 176 ILE A N 1
ATOM 1404 C CA . ILE A 1 176 ? 27.721 17.525 -6.200 1.00 11.76 176 ILE A CA 1
ATOM 1405 C C . ILE A 1 176 ? 29.094 18.156 -6.046 1.00 12.86 176 ILE A C 1
ATOM 1406 O O . ILE A 1 176 ? 30.109 17.439 -6.018 1.00 13.36 176 ILE A O 1
ATOM 1411 N N . LEU A 1 177 ? 29.146 19.484 -5.990 1.00 11.11 177 LEU A N 1
ATOM 1412 C CA . LEU A 1 177 ? 30.411 20.174 -5.849 1.00 10.52 177 LEU A CA 1
ATOM 1413 C C . LEU A 1 177 ? 30.392 20.927 -4.531 1.00 11.65 177 LEU A C 1
ATOM 1414 O O . LEU A 1 177 ? 29.352 21.463 -4.134 1.00 10.22 177 LEU A O 1
ATOM 1419 N N . GLU A 1 178 ? 31.535 20.944 -3.846 1.00 13.03 178 GLU A N 1
ATOM 1420 C CA . GLU A 1 178 ? 31.673 21.672 -2.583 1.00 12.64 178 GLU A CA 1
ATOM 1421 C C . GLU A 1 178 ? 33.096 22.200 -2.533 1.00 12.65 178 GLU A C 1
ATOM 1422 O O . GLU A 1 178 ? 34.051 21.423 -2.596 1.00 13.43 178 GLU A O 1
ATOM 1428 N N . ASN A 1 179 ? 33.232 23.521 -2.416 1.00 13.87 179 ASN A N 1
ATOM 1429 C CA . ASN A 1 179 ? 34.542 24.157 -2.389 1.00 12.44 179 ASN A CA 1
ATOM 1430 C C . ASN A 1 179 ? 35.251 23.865 -3.702 1.00 11.39 179 ASN A C 1
ATOM 1431 O O . ASN A 1 179 ? 36.478 23.840 -3.768 1.00 11.51 179 ASN A O 1
ATOM 1436 N N . GLY A 1 180 ? 34.478 23.609 -4.749 1.00 11.34 180 GLY A N 1
ATOM 1437 C CA . GLY A 1 180 ? 35.091 23.338 -6.036 1.00 10.70 180 GLY A CA 1
ATOM 1438 C C . GLY A 1 180 ? 35.560 21.926 -6.321 1.00 10.24 180 GLY A C 1
ATOM 1439 O 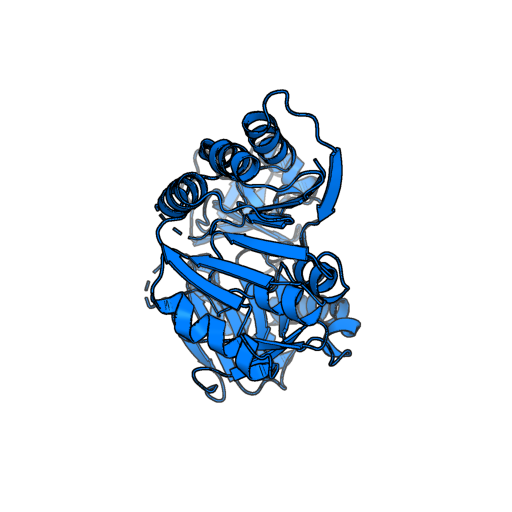O . GLY A 1 180 ? 36.187 21.697 -7.352 1.00 13.11 180 GLY A O 1
ATOM 1440 N N . ILE A 1 181 ? 35.302 20.982 -5.423 1.00 11.24 181 ILE A N 1
ATOM 1441 C CA . ILE A 1 181 ? 35.693 19.595 -5.681 1.00 12.74 181 ILE A CA 1
ATOM 1442 C C . ILE A 1 181 ? 34.441 18.718 -5.608 1.00 14.52 181 ILE A C 1
ATOM 1443 O O . ILE A 1 181 ? 33.416 19.117 -5.028 1.00 13.20 181 ILE A O 1
ATOM 1448 N N . SER A 1 182 ? 34.504 17.536 -6.215 1.00 15.53 182 SER A N 1
ATOM 1449 C CA . SER A 1 182 ? 33.344 16.643 -6.265 1.00 15.51 182 SER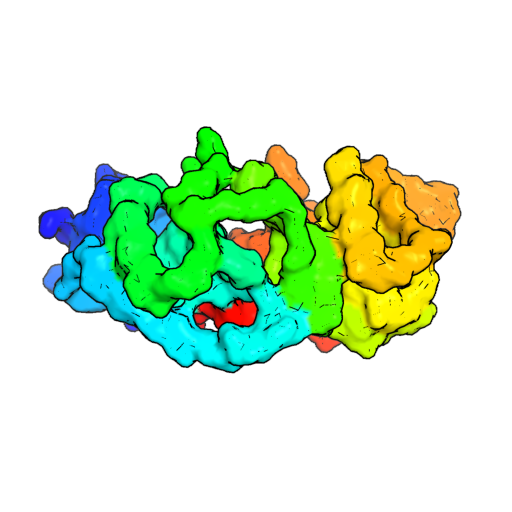 A CA 1
ATOM 1450 C C . SER A 1 182 ? 33.218 15.651 -5.127 1.00 16.79 182 SER A C 1
ATOM 1451 O O . SER A 1 182 ? 34.217 15.171 -4.592 1.00 17.37 182 SER A O 1
ATOM 1454 N N . TYR A 1 183 ? 31.968 15.339 -4.782 1.00 16.95 183 TYR A N 1
ATOM 1455 C CA . TYR A 1 183 ? 31.642 14.383 -3.734 1.00 16.30 183 TYR A CA 1
ATOM 1456 C C . TYR A 1 183 ? 30.439 13.566 -4.208 1.00 15.18 183 TYR A C 1
ATOM 1457 O O . TYR A 1 183 ? 29.500 14.113 -4.789 1.00 15.93 183 TYR A O 1
ATOM 1466 N N . ASN A 1 184 ? 30.482 12.266 -3.947 1.00 13.27 184 ASN A N 1
ATOM 1467 C CA . ASN A 1 184 ? 29.421 11.338 -4.322 1.00 12.85 184 ASN A CA 1
ATOM 1468 C C . ASN A 1 184 ? 28.379 11.257 -3.201 1.00 12.71 184 ASN A C 1
ATOM 1469 O O . ASN A 1 184 ? 28.707 10.965 -2.048 1.00 11.96 184 ASN A O 1
ATOM 1474 N N . VAL A 1 185 ? 27.123 11.530 -3.546 1.00 12.32 185 VAL A N 1
ATOM 1475 C CA . VAL A 1 185 ? 26.040 11.495 -2.571 1.00 11.53 185 VAL A CA 1
ATOM 1476 C C . VAL A 1 185 ? 24.863 10.649 -3.045 1.00 11.48 185 VAL A C 1
ATOM 1477 O O . VAL A 1 185 ? 24.781 10.255 -4.218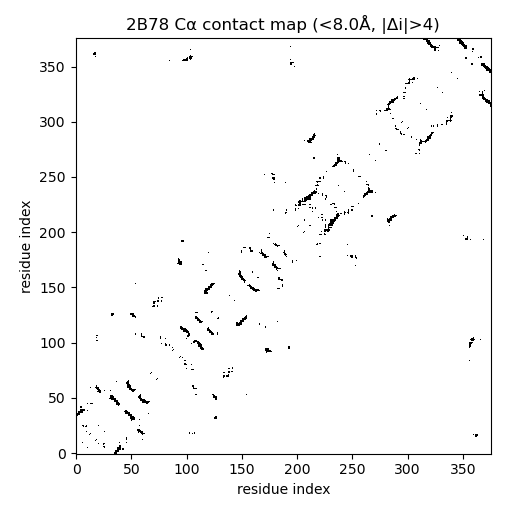 1.00 12.47 185 VAL A O 1
ATOM 1481 N N . PHE A 1 186 ? 23.951 10.383 -2.118 1.00 11.04 186 PHE A N 1
ATOM 1482 C CA . PHE A 1 186 ? 22.763 9.583 -2.389 1.00 11.42 186 PHE A CA 1
ATOM 1483 C C . PHE A 1 186 ? 21.649 10.131 -1.501 1.00 12.21 186 PHE A C 1
ATOM 1484 O O . PHE A 1 186 ? 21.883 10.427 -0.330 1.00 13.54 186 PHE A O 1
ATOM 1492 N N . LEU A 1 187 ? 20.442 10.265 -2.053 1.00 12.12 187 LEU A N 1
ATOM 1493 C CA . LEU A 1 187 ? 19.331 10.852 -1.313 1.00 12.96 187 LEU A CA 1
ATOM 1494 C C . LEU A 1 187 ? 18.235 9.929 -0.817 1.00 14.25 187 LEU A C 1
ATOM 1495 O O . LEU A 1 187 ? 17.364 10.371 -0.061 1.00 12.79 187 LEU A O 1
ATOM 1500 N N . ASN A 1 188 ? 18.259 8.661 -1.212 1.00 14.43 188 ASN A N 1
ATOM 1501 C CA . ASN A 1 188 ? 17.191 7.776 -0.772 1.00 16.98 188 ASN A CA 1
ATOM 1502 C C . ASN A 1 188 ? 17.678 6.443 -0.212 1.00 18.14 188 ASN A C 1
ATOM 1503 O O . ASN A 1 188 ? 17.048 5.401 -0.406 1.00 19.32 188 ASN A O 1
ATOM 1508 N N . ASP A 1 189 ? 18.797 6.485 0.501 1.00 18.94 189 ASP A N 1
ATOM 1509 C CA . ASP A 1 189 ? 19.363 5.283 1.103 1.00 19.70 189 ASP A CA 1
ATOM 1510 C C . ASP A 1 189 ? 19.686 5.515 2.582 1.00 19.87 189 ASP A C 1
ATOM 1511 O O . ASP A 1 189 ? 20.797 5.918 2.937 1.00 18.61 189 ASP A O 1
ATOM 1516 N N . GLY A 1 190 ? 18.699 5.271 3.442 1.00 20.14 190 GLY A N 1
ATOM 1517 C CA . GLY A 1 190 ? 18.898 5.455 4.869 1.00 19.80 190 GLY A CA 1
ATOM 1518 C C . GLY A 1 190 ? 18.761 6.903 5.298 1.00 21.00 190 GLY A C 1
ATOM 1519 O O . GLY A 1 190 ? 18.281 7.737 4.532 1.00 21.53 190 GLY A O 1
ATOM 1520 N N . LEU A 1 191 ? 19.190 7.200 6.520 1.00 21.66 191 LEU A N 1
ATOM 1521 C CA . LEU A 1 191 ? 19.108 8.548 7.071 1.00 24.23 191 LEU A CA 1
ATOM 1522 C C . LEU A 1 191 ? 20.190 9.492 6.569 1.00 24.38 191 LEU A C 1
ATOM 1523 O O . LEU A 1 191 ? 19.967 10.699 6.490 1.00 25.54 191 LEU A O 1
ATOM 1528 N N . MET A 1 192 ? 21.357 8.951 6.231 1.00 24.40 192 MET A N 1
ATOM 1529 C CA . MET A 1 192 ? 22.465 9.782 5.771 1.00 24.74 192 MET A CA 1
ATOM 1530 C C . MET A 1 192 ? 22.565 9.873 4.258 1.00 22.89 192 MET A C 1
ATOM 1531 O O . MET A 1 192 ? 21.971 9.073 3.539 1.00 21.87 192 MET A O 1
ATOM 1536 N N . THR A 1 193 ? 23.340 10.848 3.788 1.00 21.14 193 THR A N 1
ATOM 1537 C CA . THR A 1 193 ? 23.489 11.113 2.365 1.00 19.07 193 THR A CA 1
ATOM 1538 C C . THR A 1 193 ? 24.874 10.923 1.762 1.00 18.93 193 THR A C 1
ATOM 1539 O O . THR A 1 193 ? 25.074 11.255 0.597 1.00 19.28 193 THR A O 1
ATOM 1543 N N . GLY A 1 194 ? 25.835 10.430 2.538 1.00 17.89 194 GLY A N 1
ATOM 1544 C CA . GLY A 1 194 ? 27.174 10.239 1.999 1.00 17.14 194 GLY A CA 1
ATOM 1545 C C . GLY A 1 194 ? 28.113 11.363 2.388 1.00 16.86 194 GLY A C 1
ATOM 1546 O O . GLY A 1 194 ? 29.324 11.275 2.180 1.00 17.20 194 GLY A O 1
ATOM 1547 N N . ILE A 1 195 ? 27.556 12.441 2.928 1.00 16.34 195 ILE A N 1
ATOM 1548 C CA . ILE A 1 195 ? 28.373 13.564 3.349 1.00 16.13 195 ILE A CA 1
ATOM 1549 C C . ILE A 1 195 ? 27.632 14.406 4.382 1.00 14.91 195 ILE A C 1
ATOM 1550 O O . ILE A 1 195 ? 26.391 14.410 4.433 1.00 15.68 195 ILE A O 1
ATOM 1555 N N . PHE A 1 196 ? 28.389 15.082 5.240 1.00 14.80 196 PHE A N 1
ATOM 1556 C CA . PHE A 1 196 ? 27.788 15.968 6.227 1.00 14.65 196 PHE A CA 1
ATOM 1557 C C . PHE A 1 196 ? 28.194 17.357 5.788 1.00 14.06 196 PHE A C 1
ATOM 1558 O O . PHE A 1 196 ? 29.348 17.764 5.933 1.00 15.66 196 PHE A O 1
ATOM 1566 N N . LEU A 1 197 ? 27.233 18.074 5.222 1.00 12.33 197 LEU A N 1
ATOM 1567 C CA . LEU A 1 197 ? 27.477 19.405 4.698 1.00 12.61 197 LEU A CA 1
ATOM 1568 C C . LEU A 1 197 ? 27.968 20.410 5.721 1.00 12.02 197 LEU A C 1
ATOM 1569 O O . LEU A 1 197 ? 28.673 21.355 5.363 1.00 11.56 197 LEU A O 1
ATOM 1574 N N . ASP A 1 198 ? 27.607 20.225 6.988 1.00 10.81 198 ASP A N 1
ATOM 1575 C CA . ASP A 1 198 ? 28.045 21.176 8.004 1.00 12.76 198 ASP A CA 1
ATOM 1576 C C . ASP A 1 198 ? 29.559 21.232 8.205 1.00 12.69 198 ASP A C 1
ATOM 1577 O O . ASP A 1 198 ? 30.070 22.183 8.783 1.00 15.19 198 ASP A O 1
ATOM 1582 N N . GLN A 1 199 ? 30.290 20.236 7.718 1.00 11.76 199 GLN A N 1
ATOM 1583 C CA . GLN A 1 199 ? 31.750 20.248 7.871 1.00 12.57 199 GLN A CA 1
ATOM 1584 C C . GLN A 1 199 ? 32.486 20.834 6.662 1.00 12.08 199 GLN A C 1
ATOM 1585 O O . GLN A 1 199 ? 33.709 20.658 6.506 1.00 13.88 199 GLN A O 1
ATOM 1591 N N . ARG A 1 200 ? 31.742 21.550 5.825 1.00 11.17 200 ARG A N 1
ATOM 1592 C CA . ARG A 1 200 ? 32.295 22.149 4.608 1.00 9.04 200 ARG A CA 1
ATOM 1593 C C . ARG A 1 200 ? 33.517 23.027 4.809 1.00 8.69 200 ARG A C 1
ATOM 1594 O O . ARG A 1 200 ? 34.449 22.991 4.014 1.00 9.89 200 ARG A O 1
ATOM 1602 N N . GLN A 1 201 ? 33.512 23.837 5.857 1.00 9.85 201 GLN A N 1
ATOM 1603 C CA . GLN A 1 201 ? 34.637 24.734 6.068 1.00 11.25 201 GLN A CA 1
ATOM 1604 C C . GLN A 1 201 ? 35.861 23.998 6.606 1.00 11.41 201 GLN A C 1
ATOM 1605 O O . GLN A 1 201 ? 36.982 24.462 6.444 1.00 13.01 201 GLN A O 1
ATOM 1611 N N . VAL A 1 202 ? 35.654 22.837 7.220 1.00 12.45 202 VAL A N 1
ATOM 1612 C CA . VAL A 1 202 ? 36.779 22.056 7.727 1.00 13.67 202 VAL A CA 1
ATOM 1613 C C . VAL A 1 202 ? 37.435 21.405 6.512 1.00 12.84 202 VAL A C 1
ATOM 1614 O O . VAL A 1 202 ? 38.667 21.353 6.408 1.00 11.37 202 VAL A O 1
ATOM 1618 N N . ARG A 1 203 ? 36.607 20.900 5.594 1.00 12.98 203 ARG A N 1
ATOM 1619 C CA . ARG A 1 203 ? 37.124 20.292 4.374 1.00 13.09 203 ARG A CA 1
ATOM 1620 C C . ARG A 1 203 ? 37.812 21.366 3.531 1.00 13.42 203 ARG A C 1
ATOM 1621 O O . ARG A 1 203 ? 38.788 21.080 2.845 1.00 13.54 203 ARG A O 1
ATOM 1629 N N . ASN A 1 204 ? 37.312 22.600 3.579 1.00 12.16 204 ASN A N 1
ATOM 1630 C CA . ASN A 1 204 ? 37.935 23.691 2.827 1.00 12.74 204 ASN A CA 1
ATOM 1631 C C . ASN A 1 204 ? 39.379 23.913 3.292 1.00 11.37 204 ASN A C 1
ATOM 1632 O O . ASN A 1 204 ? 40.270 24.176 2.481 1.00 9.00 204 ASN A O 1
ATOM 1637 N N . GLU A 1 205 ? 39.598 23.830 4.604 1.00 12.42 205 GLU A N 1
ATOM 1638 C CA . GLU A 1 205 ? 40.934 24.030 5.173 1.00 14.23 205 GLU A CA 1
ATOM 1639 C C . GLU A 1 205 ? 41.898 22.965 4.670 1.00 13.70 205 GLU A C 1
ATOM 1640 O O . GLU A 1 205 ? 43.065 23.249 4.382 1.00 15.68 205 GLU A O 1
ATOM 1646 N N . LEU A 1 206 ? 41.406 21.737 4.579 1.00 12.37 206 LEU A N 1
ATOM 1647 C CA . LEU A 1 206 ? 42.209 20.611 4.125 1.00 10.17 206 LEU A CA 1
ATOM 1648 C C . LEU A 1 206 ? 42.542 20.756 2.644 1.00 10.48 206 LEU A C 1
ATOM 1649 O O . LEU A 1 206 ? 43.686 20.552 2.222 1.00 8.12 206 LEU A O 1
ATOM 1654 N N . ILE A 1 207 ? 41.540 21.123 1.849 1.00 12.24 207 ILE A N 1
ATOM 1655 C CA . ILE A 1 207 ? 41.748 21.307 0.418 1.00 12.43 207 ILE A CA 1
ATOM 1656 C C . ILE A 1 207 ? 42.719 22.438 0.195 1.00 12.78 207 ILE A C 1
ATOM 1657 O O . ILE A 1 207 ? 43.476 22.441 -0.773 1.00 11.80 207 ILE A O 1
ATOM 1662 N N . ASN A 1 208 ? 42.696 23.396 1.111 1.00 14.02 208 ASN A N 1
ATOM 1663 C CA . ASN A 1 208 ? 43.565 24.559 1.059 1.00 15.68 208 ASN A CA 1
ATOM 1664 C C . ASN A 1 208 ? 45.049 24.265 1.318 1.00 15.29 208 ASN A C 1
ATOM 1665 O O . ASN A 1 208 ? 45.929 25.065 0.964 1.00 14.28 208 ASN A O 1
ATOM 1670 N N . GLY A 1 209 ? 45.328 23.123 1.937 1.00 14.73 209 GLY A N 1
ATOM 1671 C CA . GLY A 1 209 ? 46.707 22.758 2.202 1.00 13.96 209 GLY A CA 1
ATOM 1672 C C . GLY A 1 209 ? 47.082 22.560 3.662 1.00 14.15 209 GLY A C 1
ATOM 1673 O O . GLY A 1 209 ? 48.269 22.482 3.991 1.00 15.60 209 GLY A O 1
ATOM 1674 N N . SER A 1 210 ? 46.094 22.457 4.542 1.00 13.19 210 SER A N 1
ATOM 1675 C CA . SER A 1 210 ? 46.386 22.278 5.959 1.00 14.53 210 SER A CA 1
ATOM 1676 C C . SER A 1 210 ? 47.183 20.998 6.202 1.00 14.47 210 SER A C 1
ATOM 1677 O O . SER A 1 210 ? 47.940 20.921 7.164 1.00 17.13 210 SER A O 1
ATOM 1680 N N . ALA A 1 211 ? 47.016 20.003 5.330 1.00 13.75 211 ALA A N 1
ATOM 1681 C CA . ALA A 1 211 ? 47.733 18.734 5.458 1.00 13.09 211 ALA A CA 1
ATOM 1682 C C . ALA A 1 211 ? 48.728 18.507 4.313 1.00 13.53 211 ALA A C 1
ATOM 1683 O O . ALA A 1 211 ? 49.149 17.375 4.054 1.00 15.35 211 ALA A O 1
ATOM 1685 N N . ALA A 1 212 ? 49.116 19.580 3.624 1.00 12.70 212 ALA A N 1
ATOM 1686 C CA . ALA A 1 212 ? 50.057 19.454 2.516 1.00 13.16 212 ALA A CA 1
ATOM 1687 C C . ALA A 1 212 ? 51.355 18.761 2.918 1.00 13.39 212 ALA A C 1
ATOM 1688 O O . ALA A 1 212 ? 52.025 19.176 3.868 1.00 15.05 212 ALA A O 1
ATOM 1690 N N . GLY A 1 213 ? 51.701 17.700 2.193 1.00 14.04 213 GLY A N 1
ATOM 1691 C CA . GLY A 1 213 ? 52.930 16.969 2.467 1.00 14.69 213 GLY A CA 1
ATOM 1692 C C . GLY A 1 213 ? 52.920 16.212 3.781 1.00 15.55 213 GLY A C 1
ATOM 1693 O O . GLY A 1 213 ? 53.961 15.748 4.244 1.00 17.31 213 GLY A O 1
ATOM 1694 N N . LYS A 1 214 ? 51.745 16.068 4.381 1.00 15.99 214 LYS A N 1
ATOM 1695 C CA . LYS A 1 214 ? 51.623 15.371 5.655 1.00 15.19 214 LYS A CA 1
ATOM 1696 C C . LYS A 1 214 ? 50.848 14.067 5.501 1.00 14.67 214 LYS A C 1
ATOM 1697 O O . LYS A 1 214 ? 50.076 13.912 4.551 1.00 14.86 214 LYS A O 1
ATOM 1703 N N . THR A 1 215 ? 51.040 13.139 6.437 1.00 12.76 215 THR A N 1
ATOM 1704 C CA . THR A 1 215 ? 50.306 11.868 6.405 1.00 13.53 215 THR A CA 1
ATOM 1705 C C . THR A 1 215 ? 49.080 12.067 7.296 1.00 13.75 215 THR A C 1
ATOM 1706 O O . THR A 1 215 ? 49.165 12.701 8.354 1.00 13.88 215 THR A O 1
ATOM 1710 N N . VAL A 1 216 ? 47.933 11.545 6.868 1.00 13.73 216 VAL A N 1
ATOM 1711 C CA . VAL A 1 216 ? 46.709 11.733 7.630 1.00 11.06 216 VAL A CA 1
ATOM 1712 C C . VAL A 1 216 ? 45.964 10.459 7.974 1.00 10.45 216 VAL A C 1
ATOM 1713 O O . VAL A 1 216 ? 45.873 9.550 7.156 1.00 9.55 216 VAL A O 1
ATOM 1717 N N . LEU A 1 217 ? 45.446 10.407 9.198 1.00 10.04 217 LEU A N 1
ATOM 1718 C CA . LEU A 1 217 ? 44.633 9.288 9.653 1.00 10.62 217 LEU A CA 1
ATOM 1719 C C . LEU A 1 217 ? 43.253 9.869 9.956 1.00 11.98 217 LEU A C 1
ATOM 1720 O O . LEU A 1 217 ? 43.103 10.770 10.784 1.00 12.50 217 LEU A O 1
ATOM 1725 N N . ASN A 1 218 ? 42.241 9.351 9.275 1.00 11.27 218 ASN A N 1
ATOM 1726 C CA . ASN A 1 218 ? 40.878 9.830 9.447 1.00 11.36 218 ASN A CA 1
ATOM 1727 C C . ASN A 1 218 ? 40.048 8.742 10.132 1.00 11.21 218 ASN A C 1
ATOM 1728 O O . ASN A 1 218 ? 39.699 7.744 9.517 1.00 12.31 218 ASN A O 1
ATOM 1733 N N . LEU A 1 219 ? 39.742 8.934 11.410 1.00 10.98 219 LEU A N 1
ATOM 1734 C CA . LEU A 1 219 ? 38.974 7.947 12.178 1.00 10.93 219 LEU A CA 1
ATOM 1735 C C . LEU A 1 219 ? 37.465 8.195 12.098 1.00 10.14 219 LEU A C 1
ATOM 1736 O O . LEU A 1 219 ? 37.008 9.349 12.174 1.00 11.43 219 LEU A O 1
ATOM 1741 N N . PHE A 1 220 ? 36.696 7.117 11.953 1.00 9.05 220 PHE A N 1
ATOM 1742 C CA . PHE A 1 220 ? 35.232 7.212 11.818 1.00 11.12 220 PHE A CA 1
ATOM 1743 C C . PHE A 1 220 ? 34.980 7.991 10.524 1.00 10.76 220 PHE A C 1
ATOM 1744 O O . PHE A 1 220 ? 34.116 8.870 10.453 1.00 7.86 220 PHE A O 1
ATOM 1752 N N . SER A 1 221 ? 35.755 7.638 9.502 1.00 11.94 221 SER A N 1
ATOM 1753 C CA . SER A 1 221 ? 35.736 8.270 8.179 1.00 12.76 221 SER A CA 1
ATOM 1754 C C . SER A 1 221 ? 34.391 8.384 7.454 1.00 12.61 221 SER A C 1
ATOM 1755 O O . SER A 1 221 ? 34.185 9.321 6.676 1.00 12.59 221 SER A O 1
ATOM 1758 N N . TYR A 1 222 ? 33.501 7.424 7.698 1.00 12.11 222 TYR A N 1
ATOM 1759 C CA . TYR A 1 222 ? 32.171 7.360 7.079 1.00 12.04 222 TYR A CA 1
ATOM 1760 C C . TYR A 1 222 ? 32.305 7.113 5.577 1.00 12.50 222 TYR A C 1
ATOM 1761 O O . TYR A 1 222 ? 32.195 5.957 5.133 1.00 13.38 222 TYR A O 1
ATOM 1770 N N . THR A 1 223 ? 32.535 8.165 4.787 1.00 11.31 223 THR A N 1
ATOM 1771 C CA . THR A 1 223 ? 32.745 7.978 3.359 1.00 10.42 223 THR A CA 1
ATOM 1772 C C . THR A 1 223 ? 34.068 8.639 2.976 1.00 11.00 223 THR A C 1
ATOM 1773 O O . THR A 1 223 ? 34.354 8.881 1.802 1.00 9.95 223 THR A O 1
ATOM 1777 N N . ALA A 1 224 ? 34.876 8.914 3.995 1.00 10.40 224 ALA A N 1
ATOM 1778 C CA . ALA A 1 224 ? 36.199 9.508 3.822 1.00 10.28 224 ALA A CA 1
ATOM 1779 C C . ALA A 1 224 ? 36.207 10.869 3.132 1.00 10.23 224 ALA A C 1
ATOM 1780 O O . ALA A 1 224 ? 37.157 11.193 2.415 1.00 9.94 224 ALA A O 1
ATOM 1782 N N . ALA A 1 225 ? 35.162 11.670 3.339 1.00 9.46 225 ALA A N 1
ATOM 1783 C CA . ALA A 1 225 ? 35.133 12.989 2.712 1.00 8.86 225 ALA A CA 1
ATOM 1784 C C . ALA A 1 225 ? 36.317 13.861 3.172 1.00 10.20 225 ALA A C 1
ATOM 1785 O O . ALA A 1 225 ? 36.817 14.680 2.396 1.00 11.94 225 ALA A O 1
ATOM 1787 N N . PHE A 1 226 ? 36.763 13.709 4.422 1.00 7.48 226 PHE A N 1
ATOM 1788 C CA . PHE A 1 226 ? 37.912 14.498 4.912 1.00 7.24 226 PHE A CA 1
ATOM 1789 C C . PHE A 1 226 ? 39.193 14.040 4.222 1.00 7.40 226 PHE A C 1
ATOM 1790 O O . PHE A 1 226 ? 40.101 14.836 3.967 1.00 6.80 226 PHE A O 1
ATOM 1798 N N . SER A 1 227 ? 39.270 12.743 3.935 1.00 8.39 227 SER A N 1
ATOM 1799 C CA . SER A 1 227 ? 40.443 12.180 3.292 1.00 9.18 227 SER A CA 1
ATOM 1800 C C . SER A 1 227 ? 40.600 12.679 1.861 1.00 10.15 227 SER A C 1
ATOM 1801 O O . SER A 1 227 ? 41.708 13.032 1.434 1.00 8.65 227 SER A O 1
ATOM 1804 N N . VAL A 1 228 ? 39.495 12.720 1.119 1.00 11.30 228 VAL A N 1
ATOM 1805 C CA . VAL A 1 228 ? 39.540 13.204 -0.254 1.00 11.73 228 VAL A CA 1
ATOM 1806 C C . VAL A 1 228 ? 39.908 14.693 -0.264 1.00 10.70 228 VAL A C 1
ATOM 1807 O O . VAL A 1 228 ? 40.671 15.144 -1.118 1.00 11.53 228 VAL A O 1
ATOM 1811 N N . ALA A 1 229 ? 39.387 15.446 0.702 1.00 10.19 229 ALA A N 1
ATOM 1812 C CA . ALA A 1 229 ? 39.680 16.879 0.816 1.00 9.20 229 ALA A CA 1
ATOM 1813 C C . ALA A 1 229 ? 41.182 17.068 1.041 1.00 9.23 229 ALA A C 1
ATOM 1814 O O . ALA A 1 229 ? 41.847 17.869 0.365 1.00 8.44 229 ALA A O 1
ATOM 1816 N N . ALA A 1 230 ? 41.720 16.321 1.996 1.00 8.30 230 ALA A N 1
ATOM 1817 C CA . ALA A 1 230 ? 43.145 16.397 2.292 1.00 10.24 230 ALA A CA 1
ATOM 1818 C C . ALA A 1 230 ? 43.979 16.005 1.067 1.00 10.38 230 ALA A C 1
ATOM 1819 O O . ALA A 1 230 ? 45.009 16.620 0.786 1.00 10.91 230 ALA A O 1
ATOM 1821 N N . ALA A 1 231 ? 43.530 14.988 0.337 1.00 9.85 231 ALA A N 1
ATOM 1822 C CA . ALA A 1 231 ? 44.233 14.535 -0.858 1.00 10.85 231 ALA A CA 1
ATOM 1823 C C . ALA A 1 231 ? 44.302 15.651 -1.906 1.00 11.27 231 ALA A C 1
ATOM 1824 O O . ALA A 1 231 ? 45.332 15.836 -2.567 1.00 10.22 231 ALA A O 1
ATOM 1826 N N . MET A 1 232 ? 43.197 16.385 -2.060 1.00 12.22 232 MET A N 1
ATOM 1827 C CA . MET A 1 232 ? 43.126 17.482 -3.021 1.00 10.72 232 MET A CA 1
ATOM 1828 C C . MET A 1 232 ? 43.959 18.673 -2.564 1.00 10.48 232 MET A C 1
ATOM 1829 O O . MET A 1 232 ? 44.239 19.586 -3.344 1.00 8.73 232 MET A O 1
ATOM 1834 N N . GLY A 1 233 ? 44.341 18.652 -1.291 1.00 10.43 233 GLY A N 1
ATOM 1835 C CA . GLY A 1 233 ? 45.148 19.717 -0.719 1.00 11.37 233 GLY A CA 1
ATOM 1836 C C . GLY A 1 233 ? 46.595 19.282 -0.598 1.00 11.72 233 GLY A C 1
ATOM 1837 O O . GLY A 1 233 ? 47.366 19.859 0.167 1.00 12.58 233 GLY A O 1
ATOM 1838 N N . GLY A 1 234 ? 46.954 18.227 -1.324 1.00 12.94 234 GLY A N 1
ATOM 1839 C CA . GLY A 1 234 ? 48.332 17.765 -1.330 1.00 12.39 234 GLY A CA 1
ATOM 1840 C C . GLY A 1 234 ? 48.850 16.900 -0.200 1.00 13.72 234 GLY A C 1
ATOM 1841 O O . GLY A 1 234 ? 50.062 16.852 0.023 1.00 12.95 234 GLY A O 1
ATOM 1842 N N . ALA A 1 235 ? 47.966 16.220 0.523 1.00 13.52 235 ALA A N 1
ATOM 1843 C CA . ALA A 1 235 ? 48.423 15.366 1.614 1.00 13.59 235 ALA A CA 1
ATOM 1844 C C . ALA A 1 235 ? 49.352 14.291 1.056 1.00 14.25 235 ALA A C 1
ATOM 1845 O O . ALA A 1 235 ? 49.166 13.797 -0.070 1.00 12.55 235 ALA A O 1
ATOM 1847 N N . MET A 1 236 ? 50.368 13.936 1.834 1.00 14.99 236 MET A N 1
ATOM 1848 C CA . MET A 1 236 ? 51.307 12.920 1.387 1.00 15.99 236 MET A CA 1
ATOM 1849 C C . MET A 1 236 ? 50.616 11.567 1.270 1.00 15.81 236 MET A C 1
ATOM 1850 O O . MET A 1 236 ? 50.866 10.808 0.330 1.00 16.41 236 MET A O 1
ATOM 1855 N N . ALA A 1 237 ? 49.758 11.264 2.236 1.00 13.12 237 ALA A N 1
ATOM 1856 C CA . ALA A 1 237 ? 49.046 9.994 2.245 1.00 12.62 237 ALA A CA 1
ATOM 1857 C C . ALA A 1 237 ? 47.880 10.072 3.224 1.00 11.78 237 ALA A C 1
ATOM 1858 O O . ALA A 1 237 ? 47.868 10.914 4.108 1.00 12.79 237 ALA A O 1
ATOM 1860 N N . THR A 1 238 ? 46.886 9.206 3.070 1.00 10.43 238 THR A N 1
ATOM 1861 C CA . THR A 1 238 ? 45.783 9.219 4.020 1.00 10.35 238 THR A CA 1
ATOM 1862 C C . THR A 1 238 ? 45.297 7.809 4.260 1.00 10.23 238 THR A C 1
ATOM 1863 O O . THR A 1 238 ? 45.314 6.957 3.361 1.00 11.41 238 THR A O 1
ATOM 1867 N N . THR A 1 239 ? 44.889 7.558 5.491 1.00 10.86 239 THR A N 1
ATOM 1868 C CA . THR A 1 239 ? 44.354 6.268 5.878 1.00 10.61 239 THR A CA 1
ATOM 1869 C C . THR A 1 239 ? 43.001 6.588 6.480 1.00 11.03 239 THR A C 1
ATOM 1870 O O . THR A 1 239 ? 42.913 7.349 7.436 1.00 10.96 239 THR A O 1
ATOM 1874 N N . SER A 1 240 ? 41.946 6.007 5.913 1.00 10.55 240 SER A N 1
ATOM 1875 C CA . SER A 1 240 ? 40.591 6.254 6.375 1.00 10.50 240 SER A CA 1
ATOM 1876 C C . SER A 1 240 ? 40.044 4.998 7.043 1.00 11.97 240 SER A C 1
ATOM 1877 O O . SER A 1 240 ? 39.988 3.926 6.430 1.00 11.42 240 SER A O 1
ATOM 1880 N N . VAL A 1 241 ? 39.636 5.135 8.299 1.00 12.42 241 VAL A N 1
ATOM 1881 C CA . VAL A 1 241 ? 39.138 3.988 9.049 1.00 13.04 241 VAL A CA 1
ATOM 1882 C C . VAL A 1 241 ? 37.684 4.088 9.485 1.00 14.82 241 VAL A C 1
ATOM 1883 O O . VAL A 1 241 ? 37.289 5.048 10.159 1.00 13.08 241 VAL A O 1
ATOM 1887 N N . ASP A 1 242 ? 36.881 3.094 9.100 1.00 16.23 242 ASP A N 1
ATOM 1888 C CA . ASP A 1 242 ? 35.477 3.064 9.490 1.00 16.40 242 ASP A CA 1
ATOM 1889 C C . ASP A 1 242 ? 35.075 1.628 9.794 1.00 17.95 242 ASP A C 1
ATOM 1890 O O . ASP A 1 242 ? 35.565 0.688 9.168 1.00 18.63 242 ASP A O 1
ATOM 1895 N N . LEU A 1 243 ? 34.172 1.461 10.749 1.00 18.53 243 LEU A N 1
ATOM 1896 C CA . LEU A 1 243 ? 33.710 0.134 11.126 1.00 19.38 243 LEU A CA 1
ATOM 1897 C C . LEU A 1 243 ? 32.839 -0.533 10.061 1.00 18.23 243 LEU A C 1
ATOM 1898 O O . LEU A 1 243 ? 32.752 -1.756 10.020 1.00 18.31 243 LEU A O 1
ATOM 1903 N N . ALA A 1 244 ? 32.210 0.258 9.196 1.00 16.30 244 ALA A N 1
ATOM 1904 C CA . ALA A 1 244 ? 31.293 -0.289 8.185 1.00 15.62 244 ALA A CA 1
ATOM 1905 C C . ALA A 1 244 ? 31.841 -0.662 6.804 1.00 15.50 244 ALA A C 1
ATOM 1906 O O . ALA A 1 244 ? 32.475 0.147 6.124 1.00 13.56 244 ALA A O 1
ATOM 1908 N N . LYS A 1 245 ? 31.554 -1.893 6.388 1.00 16.37 245 LYS A N 1
ATOM 1909 C CA . LYS A 1 245 ? 32.000 -2.403 5.087 1.00 18.31 245 LYS A CA 1
ATOM 1910 C C . LYS A 1 245 ? 31.556 -1.466 3.960 1.00 18.25 245 LYS A C 1
ATOM 1911 O O . LYS A 1 245 ? 32.245 -1.321 2.949 1.00 18.93 245 LYS A O 1
ATOM 1917 N N . ARG A 1 246 ? 30.399 -0.836 4.142 1.00 18.99 246 ARG A N 1
ATOM 1918 C CA . ARG A 1 246 ? 29.856 0.093 3.156 1.00 19.15 246 ARG A CA 1
ATOM 1919 C C . ARG A 1 246 ? 30.800 1.242 2.834 1.00 17.23 246 ARG A C 1
ATOM 1920 O O . ARG A 1 246 ? 30.765 1.793 1.732 1.00 15.62 246 ARG A O 1
ATOM 1928 N N . SER A 1 247 ? 31.632 1.617 3.800 1.00 15.57 247 SER A N 1
ATOM 1929 C CA . SER A 1 247 ? 32.567 2.725 3.611 1.00 14.57 247 SER A CA 1
ATOM 1930 C C . SER A 1 247 ? 33.492 2.590 2.407 1.00 13.85 247 SER A C 1
ATOM 1931 O O . SER A 1 247 ? 33.878 3.603 1.819 1.00 14.89 247 SER A O 1
ATOM 1934 N N . ARG A 1 248 ? 33.852 1.362 2.031 1.00 12.40 248 ARG A N 1
ATOM 1935 C CA . ARG A 1 248 ? 34.764 1.174 0.902 1.00 12.26 248 ARG A CA 1
ATOM 1936 C C . ARG A 1 248 ? 34.291 1.801 -0.407 1.00 12.80 248 ARG A C 1
ATOM 1937 O O . ARG A 1 248 ? 34.898 2.748 -0.907 1.00 13.71 248 ARG A O 1
ATOM 1945 N N . ALA A 1 249 ? 33.220 1.262 -0.976 1.00 12.15 249 ALA A N 1
ATOM 1946 C CA . ALA A 1 249 ? 32.716 1.778 -2.243 1.00 11.69 249 ALA A CA 1
ATOM 1947 C C . ALA A 1 249 ? 32.352 3.263 -2.189 1.00 12.14 249 ALA A C 1
ATOM 1948 O O . ALA A 1 249 ? 32.649 4.016 -3.125 1.00 13.96 249 ALA A O 1
ATOM 1950 N N . LEU A 1 250 ? 31.719 3.683 -1.097 1.00 11.95 250 LEU A N 1
ATOM 1951 C CA . LEU A 1 250 ? 31.294 5.078 -0.934 1.00 12.64 250 LEU A CA 1
ATOM 1952 C C . LEU A 1 250 ? 32.464 6.032 -0.816 1.00 13.26 250 LEU A C 1
ATOM 1953 O O . LEU A 1 250 ? 32.350 7.207 -1.154 1.00 15.23 250 LEU A O 1
ATOM 1958 N N . SER A 1 251 ? 33.589 5.539 -0.314 1.00 13.22 251 SER A N 1
ATOM 1959 C CA . SER A 1 251 ? 34.766 6.379 -0.185 1.00 11.95 251 SER A CA 1
ATOM 1960 C C . SER A 1 251 ? 35.469 6.464 -1.537 1.00 11.95 251 SER A C 1
ATOM 1961 O O . SER A 1 251 ? 35.922 7.531 -1.951 1.00 14.38 251 SER A O 1
ATOM 1964 N N . LEU A 1 252 ? 35.547 5.333 -2.228 1.00 12.04 252 LEU A N 1
ATOM 1965 C CA . LEU A 1 252 ? 36.191 5.266 -3.536 1.00 13.33 252 LEU A CA 1
ATOM 1966 C C . LEU A 1 252 ? 35.533 6.214 -4.543 1.00 13.89 252 LEU A C 1
ATOM 1967 O O . LEU A 1 252 ? 36.203 6.793 -5.422 1.00 12.97 252 LEU A O 1
ATOM 1972 N N . ALA A 1 253 ? 34.219 6.370 -4.405 1.00 12.74 253 ALA A N 1
ATOM 1973 C CA . ALA A 1 253 ? 33.440 7.221 -5.293 1.00 13.45 253 ALA A CA 1
ATOM 1974 C C . ALA A 1 253 ? 33.908 8.670 -5.317 1.00 12.48 253 ALA A C 1
ATOM 1975 O O . ALA A 1 253 ? 33.877 9.303 -6.366 1.00 14.05 253 ALA A O 1
ATOM 1977 N N . HIS A 1 254 ? 34.319 9.199 -4.170 1.00 12.52 254 HIS A N 1
ATOM 1978 C CA . HIS A 1 254 ? 34.797 10.584 -4.102 1.00 11.73 254 HIS A CA 1
ATOM 1979 C C . HIS A 1 254 ? 36.158 10.697 -4.788 1.00 11.34 254 HIS A C 1
ATOM 1980 O O . HIS A 1 254 ? 36.406 11.619 -5.573 1.00 12.03 254 HIS A O 1
ATOM 1987 N N . PHE A 1 255 ? 37.044 9.756 -4.478 1.00 11.67 255 PHE A N 1
ATOM 1988 C CA . PHE A 1 255 ? 38.380 9.759 -5.049 1.00 12.59 255 PHE A CA 1
ATOM 1989 C C . PHE A 1 255 ? 38.324 9.636 -6.562 1.00 14.06 255 PHE A C 1
ATOM 1990 O O . PHE A 1 255 ? 39.074 10.306 -7.267 1.00 13.88 255 PHE A O 1
ATOM 1998 N N . GLU A 1 256 ? 37.418 8.790 -7.048 1.00 15.86 256 GLU A N 1
ATOM 1999 C CA . GLU A 1 256 ? 37.241 8.579 -8.480 1.00 17.40 256 GLU A CA 1
ATOM 2000 C C . GLU A 1 256 ? 36.720 9.849 -9.165 1.00 15.77 256 GLU A C 1
ATOM 2001 O O . GLU A 1 256 ? 37.182 10.221 -10.248 1.00 14.35 256 GLU A O 1
ATOM 2007 N N . ALA A 1 257 ? 35.763 10.510 -8.521 1.00 15.01 257 ALA A N 1
ATOM 2008 C CA . ALA A 1 257 ? 35.153 11.728 -9.064 1.00 14.68 257 ALA A CA 1
ATOM 2009 C C . ALA A 1 257 ? 36.177 12.827 -9.242 1.00 14.41 257 ALA A C 1
ATOM 2010 O O . ALA A 1 257 ? 36.015 13.701 -10.095 1.00 17.19 257 ALA A O 1
ATOM 2012 N N . ASN A 1 258 ? 37.230 12.790 -8.429 1.00 14.28 258 ASN A N 1
ATOM 2013 C CA . ASN A 1 258 ? 38.279 13.797 -8.500 1.00 12.93 258 ASN A CA 1
ATOM 2014 C C . ASN A 1 258 ? 39.527 13.282 -9.203 1.00 13.35 258 ASN A C 1
ATOM 2015 O O . ASN A 1 258 ? 40.591 13.896 -9.140 1.00 13.68 258 ASN A O 1
ATOM 2020 N N . HIS A 1 259 ? 39.375 12.140 -9.866 1.00 14.62 259 HIS A N 1
ATOM 2021 C CA . HIS A 1 259 ? 40.441 11.498 -10.625 1.00 16.21 259 HIS A CA 1
ATOM 2022 C C . HIS A 1 259 ? 41.755 11.386 -9.856 1.00 16.24 259 HIS A C 1
ATOM 2023 O O . HIS A 1 259 ? 42.825 11.628 -10.403 1.00 15.14 259 HIS A O 1
ATOM 2030 N N . LEU A 1 260 ? 41.667 11.004 -8.588 1.00 16.94 260 LEU A N 1
ATOM 2031 C CA . LEU A 1 260 ? 42.851 10.859 -7.751 1.00 17.39 260 LEU A CA 1
ATOM 2032 C C . LEU A 1 260 ? 43.405 9.438 -7.770 1.00 16.73 260 LEU A C 1
ATOM 2033 O O . LEU A 1 260 ? 42.655 8.478 -7.636 1.00 18.11 260 LEU A O 1
ATOM 2038 N N . ASP A 1 261 ? 44.715 9.303 -7.953 1.00 16.39 261 ASP A N 1
ATOM 2039 C CA . ASP A 1 261 ? 45.329 7.982 -7.929 1.00 16.04 261 ASP A CA 1
ATOM 2040 C C . ASP A 1 261 ? 45.411 7.622 -6.452 1.00 15.41 261 ASP A C 1
ATOM 2041 O O . ASP A 1 261 ? 45.827 8.439 -5.634 1.00 15.71 261 ASP A O 1
ATOM 2046 N N . MET A 1 262 ? 45.041 6.398 -6.096 1.00 15.41 262 MET A N 1
ATOM 2047 C CA . MET A 1 262 ? 45.039 6.033 -4.685 1.00 14.58 262 MET A CA 1
ATOM 2048 C C . MET A 1 262 ? 46.206 5.224 -4.112 1.00 13.23 262 MET A C 1
ATOM 2049 O O . MET A 1 262 ? 46.083 4.636 -3.038 1.00 14.30 262 MET A O 1
ATOM 2054 N N . ALA A 1 263 ? 47.342 5.224 -4.800 1.00 12.81 263 ALA A N 1
ATOM 2055 C CA . ALA A 1 263 ? 48.518 4.498 -4.330 1.00 13.26 263 ALA A CA 1
ATOM 2056 C C . ALA A 1 263 ? 48.824 4.822 -2.868 1.00 14.54 263 ALA A C 1
ATOM 2057 O O . ALA A 1 263 ? 49.206 3.940 -2.088 1.00 16.38 263 ALA A O 1
ATOM 2059 N N . ASN A 1 264 ? 48.661 6.086 -2.492 1.00 13.66 264 ASN A N 1
ATOM 2060 C CA . ASN A 1 264 ? 48.936 6.491 -1.120 1.00 14.45 264 ASN A CA 1
ATOM 2061 C C . ASN A 1 264 ? 47.687 6.791 -0.314 1.00 14.02 264 ASN A C 1
ATOM 2062 O O . ASN A 1 264 ? 47.732 7.545 0.656 1.00 13.98 264 ASN A O 1
ATOM 2067 N N . HIS A 1 265 ? 46.566 6.209 -0.720 1.00 13.01 265 HIS A N 1
ATOM 2068 C CA . HIS A 1 265 ? 45.329 6.419 0.002 1.00 13.94 265 HIS A CA 1
ATOM 2069 C C . HIS A 1 265 ? 44.764 5.049 0.327 1.00 14.06 265 HIS A C 1
ATOM 2070 O O . HIS A 1 265 ? 44.416 4.281 -0.569 1.00 14.38 265 HIS A O 1
ATOM 2077 N N . GLN A 1 266 ? 44.707 4.747 1.621 1.00 13.28 266 GLN A N 1
ATOM 2078 C CA . GLN A 1 266 ? 44.216 3.461 2.112 1.00 11.57 266 GLN A CA 1
ATOM 2079 C C . GLN A 1 266 ? 42.874 3.549 2.818 1.00 12.10 266 GLN A C 1
ATOM 2080 O O . GLN A 1 266 ? 42.649 4.452 3.629 1.00 11.61 266 GLN A O 1
ATOM 2086 N N . LEU A 1 267 ? 41.990 2.598 2.522 1.00 12.90 267 LEU A N 1
ATOM 2087 C CA . LEU A 1 267 ? 40.682 2.542 3.162 1.00 13.60 267 LEU A CA 1
ATOM 2088 C C . LEU A 1 267 ? 40.676 1.274 4.012 1.00 15.07 267 LEU A C 1
ATOM 2089 O O . LEU A 1 267 ? 40.898 0.168 3.497 1.00 16.68 267 LEU A O 1
ATOM 2094 N N . VAL A 1 268 ? 40.425 1.443 5.308 1.00 14.56 268 VAL A N 1
ATOM 2095 C CA . VAL A 1 268 ? 40.402 0.339 6.255 1.00 13.02 268 VAL A CA 1
ATOM 2096 C C . VAL A 1 268 ? 39.018 0.156 6.866 1.00 14.03 268 VAL A C 1
ATOM 2097 O O . VAL A 1 268 ? 38.316 1.127 7.132 1.00 14.53 268 VAL A O 1
ATOM 2101 N N . VAL A 1 269 ? 38.608 -1.092 7.061 1.00 15.13 269 VAL A N 1
ATOM 2102 C CA . VAL A 1 269 ? 37.320 -1.359 7.697 1.00 16.31 269 VAL A CA 1
ATOM 2103 C C . VAL A 1 269 ? 37.658 -2.063 8.992 1.00 16.58 269 VAL A C 1
ATOM 2104 O O . VAL A 1 269 ? 38.034 -3.243 8.994 1.00 18.02 269 VAL A O 1
ATOM 2108 N N . MET A 1 270 ? 37.537 -1.339 10.099 1.00 16.11 270 MET A N 1
ATOM 2109 C CA . MET A 1 270 ? 37.874 -1.905 11.389 1.00 16.05 270 MET A CA 1
ATOM 2110 C C . MET A 1 270 ? 37.337 -1.038 12.516 1.00 16.82 270 MET A C 1
ATOM 2111 O O . MET A 1 270 ? 37.078 0.156 12.329 1.00 17.62 270 MET A O 1
ATOM 2116 N N . ASP A 1 271 ? 37.153 -1.643 13.684 1.00 17.33 271 ASP A N 1
ATOM 2117 C CA . ASP A 1 271 ? 36.699 -0.907 14.857 1.00 15.58 271 ASP A CA 1
ATOM 2118 C C . ASP A 1 271 ? 37.840 0.080 15.150 1.00 15.80 271 ASP A C 1
ATOM 2119 O O . ASP A 1 271 ? 39.019 -0.274 15.044 1.00 15.28 271 ASP A O 1
ATOM 2124 N N . VAL A 1 272 ? 37.502 1.316 15.505 1.00 16.46 272 VAL A N 1
ATOM 2125 C CA . VAL A 1 272 ? 38.533 2.324 15.758 1.00 17.18 272 VAL A CA 1
ATOM 2126 C C . VAL A 1 272 ? 39.476 1.967 16.903 1.00 16.37 272 VAL A C 1
ATOM 2127 O O . VAL A 1 272 ? 40.668 2.259 16.837 1.00 16.97 272 VAL A O 1
ATOM 2131 N N . PHE A 1 273 ? 38.964 1.339 17.954 1.00 15.54 273 PHE A N 1
ATOM 2132 C CA . PHE A 1 273 ? 39.854 0.960 19.046 1.00 16.15 273 PHE A CA 1
ATOM 2133 C C . PHE A 1 273 ? 40.736 -0.194 18.599 1.00 15.54 273 PHE A C 1
ATOM 2134 O O . PHE A 1 273 ? 41.897 -0.290 19.006 1.00 16.04 273 PHE A O 1
ATOM 2142 N N . ASP A 1 274 ? 40.200 -1.071 17.753 1.00 15.53 274 ASP A N 1
ATOM 2143 C CA . ASP A 1 274 ? 41.009 -2.180 17.257 1.00 14.38 274 ASP A CA 1
ATOM 2144 C C . ASP A 1 274 ? 42.101 -1.605 16.360 1.00 13.53 274 ASP A C 1
ATOM 2145 O O . ASP A 1 274 ? 43.208 -2.160 16.278 1.00 13.44 274 ASP A O 1
ATOM 2150 N N . TYR A 1 275 ? 41.803 -0.496 15.683 1.00 12.27 275 TYR A N 1
ATOM 2151 C CA . TYR A 1 275 ? 42.817 0.101 14.827 1.00 12.03 275 TYR A CA 1
ATOM 2152 C C . TYR A 1 275 ? 43.912 0.762 15.662 1.00 10.95 275 TYR A C 1
ATOM 2153 O O . TYR A 1 275 ? 45.076 0.769 15.264 1.00 10.14 275 TYR A O 1
ATOM 2162 N N . PHE A 1 276 ? 43.545 1.324 16.814 1.00 10.55 276 PHE A N 1
ATOM 2163 C CA . PHE A 1 276 ? 44.538 1.958 17.671 1.00 11.24 276 PHE A CA 1
ATOM 2164 C C . PHE A 1 276 ? 45.554 0.904 18.077 1.00 12.48 276 PHE A C 1
ATOM 2165 O O . PHE A 1 276 ? 46.763 1.136 18.020 1.00 14.42 276 PHE A O 1
ATOM 2173 N N . LYS A 1 277 ? 45.057 -0.266 18.469 1.00 11.62 277 LYS A N 1
ATOM 2174 C CA . LYS A 1 277 ? 45.916 -1.374 18.876 1.00 12.21 277 LYS A CA 1
ATOM 2175 C C . LYS A 1 277 ? 46.786 -1.902 17.728 1.00 10.89 277 LYS A C 1
ATOM 2176 O O . LYS A 1 277 ? 47.940 -2.292 17.929 1.00 10.55 277 LYS A O 1
ATOM 2182 N N . TYR A 1 278 ? 46.215 -1.939 16.532 1.00 11.54 278 TYR A N 1
ATOM 2183 C CA . TYR A 1 278 ? 46.916 -2.406 15.336 1.00 11.24 278 TYR A CA 1
ATOM 2184 C C . TYR A 1 278 ? 48.056 -1.446 15.024 1.00 11.29 278 TYR A C 1
ATOM 2185 O O . TYR A 1 278 ? 49.167 -1.849 14.659 1.00 12.02 278 TYR A O 1
ATOM 2194 N N . ALA A 1 279 ? 47.765 -0.161 15.167 1.00 12.01 279 ALA A N 1
ATOM 2195 C CA . ALA A 1 279 ? 48.734 0.891 14.892 1.00 13.16 279 ALA A CA 1
ATOM 2196 C C . ALA A 1 279 ? 49.908 0.827 15.865 1.00 13.16 279 ALA A C 1
ATOM 2197 O O . ALA A 1 279 ? 51.068 1.005 15.476 1.00 12.18 279 ALA A O 1
ATOM 2199 N N . ARG A 1 280 ? 49.600 0.586 17.135 1.00 13.06 280 ARG A N 1
ATOM 2200 C CA . ARG A 1 280 ? 50.643 0.479 18.149 1.00 15.07 280 ARG A CA 1
ATOM 2201 C C . ARG A 1 280 ? 51.515 -0.730 17.827 1.00 15.56 280 ARG A C 1
ATOM 2202 O O . ARG A 1 280 ? 52.748 -0.656 17.863 1.00 14.67 280 ARG A O 1
ATOM 2210 N N . ARG A 1 281 ? 50.858 -1.839 17.497 1.00 16.87 281 ARG A N 1
ATOM 2211 C CA . ARG A 1 281 ? 51.537 -3.086 17.160 1.00 17.94 281 ARG A CA 1
ATOM 2212 C C . ARG A 1 281 ? 52.483 -2.969 15.967 1.00 18.01 281 ARG A C 1
ATOM 2213 O O . ARG A 1 281 ? 53.586 -3.534 15.978 1.00 18.86 281 ARG A O 1
ATOM 2221 N N . HIS A 1 282 ? 52.066 -2.225 14.946 1.00 16.98 282 HIS A N 1
ATOM 2222 C CA . HIS A 1 282 ? 52.870 -2.055 13.738 1.00 16.40 282 HIS A CA 1
ATOM 2223 C C . HIS A 1 282 ? 53.636 -0.737 13.636 1.00 15.72 282 HIS A C 1
ATOM 2224 O O . HIS A 1 282 ? 54.181 -0.393 12.573 1.00 14.26 282 HIS A O 1
ATOM 2231 N N . HIS A 1 283 ? 53.691 -0.016 14.753 1.00 15.97 283 HIS A N 1
ATOM 2232 C CA . HIS A 1 283 ? 54.405 1.258 14.842 1.00 16.70 283 HIS A CA 1
ATOM 2233 C C . HIS A 1 283 ? 53.963 2.272 13.801 1.00 15.57 283 HIS A C 1
ATOM 2234 O O . HIS A 1 283 ? 54.789 2.995 13.235 1.00 15.99 283 HIS A O 1
ATOM 2241 N N . LEU A 1 284 ? 52.661 2.338 13.561 1.00 14.70 284 LEU A N 1
ATOM 2242 C CA . LEU A 1 284 ? 52.124 3.272 12.585 1.00 14.85 284 LEU A CA 1
ATOM 2243 C C . LEU A 1 284 ? 51.849 4.639 13.218 1.00 15.42 284 LEU A C 1
ATOM 2244 O O . LEU A 1 284 ? 51.074 4.737 14.168 1.00 16.22 284 LEU A O 1
ATOM 2249 N N . THR A 1 285 ? 52.489 5.685 12.694 1.00 15.64 285 THR A N 1
ATOM 2250 C CA . THR A 1 285 ? 52.277 7.044 13.197 1.00 14.92 285 THR A CA 1
ATOM 2251 C C . THR A 1 285 ? 51.867 7.975 12.070 1.00 15.51 285 THR A C 1
ATOM 2252 O O . THR A 1 285 ? 52.258 7.796 10.911 1.00 15.75 285 THR A O 1
ATOM 2256 N N . TYR A 1 286 ? 51.083 8.984 12.419 1.00 16.15 286 TYR A N 1
ATOM 2257 C CA . TYR A 1 286 ? 50.579 9.933 11.442 1.00 15.44 286 TYR A CA 1
ATOM 2258 C C . TYR A 1 286 ? 50.815 11.375 11.892 1.00 16.04 286 TYR A C 1
ATOM 2259 O O . TYR A 1 286 ? 50.814 11.663 13.093 1.00 16.17 286 TYR A O 1
ATOM 2268 N N . ASP A 1 287 ? 51.006 12.272 10.924 1.00 15.36 287 ASP A N 1
ATOM 2269 C CA . ASP A 1 287 ? 51.238 13.689 11.201 1.00 15.02 287 ASP A CA 1
ATOM 2270 C C . ASP A 1 287 ? 49.975 14.403 11.654 1.00 14.60 287 ASP A C 1
ATOM 2271 O O . ASP A 1 287 ? 50.024 15.348 12.449 1.00 15.94 287 ASP A O 1
ATOM 2276 N N . ILE A 1 288 ? 48.844 13.951 11.125 1.00 13.36 288 ILE A N 1
ATOM 2277 C CA . ILE A 1 288 ? 47.555 14.546 11.420 1.00 11.17 288 ILE A CA 1
ATOM 2278 C C . ILE A 1 288 ? 46.523 13.447 11.639 1.00 10.88 288 ILE A C 1
ATOM 2279 O O . ILE A 1 288 ? 46.415 12.534 10.828 1.00 9.98 288 ILE A O 1
ATOM 2284 N N . ILE A 1 289 ? 45.776 13.537 12.737 1.00 11.58 289 ILE A N 1
ATOM 2285 C CA . ILE A 1 289 ? 44.738 12.558 13.043 1.00 11.31 289 ILE A CA 1
ATOM 2286 C C . ILE A 1 289 ? 43.405 13.279 13.173 1.00 12.38 289 ILE A C 1
ATOM 2287 O O . ILE A 1 289 ? 43.258 14.214 13.964 1.00 12.05 289 ILE A O 1
ATOM 2292 N N . ILE A 1 290 ? 42.440 12.865 12.360 1.00 12.88 290 ILE A N 1
ATOM 2293 C CA . ILE A 1 290 ? 41.122 13.472 12.397 1.00 12.70 290 ILE A CA 1
ATOM 2294 C C . ILE A 1 290 ? 40.228 12.499 13.135 1.00 12.66 290 ILE A C 1
ATOM 2295 O O . ILE A 1 290 ? 40.227 11.308 12.835 1.00 13.56 290 ILE A O 1
ATOM 2300 N N . ILE A 1 291 ? 39.491 13.005 14.113 1.00 11.79 291 ILE A N 1
ATOM 2301 C CA . ILE A 1 291 ? 38.600 12.178 14.916 1.00 11.54 291 ILE A CA 1
ATOM 2302 C C . ILE A 1 291 ? 37.199 12.775 14.801 1.00 13.69 291 ILE A C 1
ATOM 2303 O O . ILE A 1 291 ? 36.977 13.933 15.168 1.00 12.79 291 ILE A O 1
ATOM 2308 N N . ASP A 1 292 ? 36.253 11.989 14.295 1.00 14.09 292 ASP A N 1
ATOM 2309 C CA . ASP A 1 292 ? 34.896 12.485 14.111 1.00 15.17 292 ASP A CA 1
ATOM 2310 C C . ASP A 1 292 ? 33.851 11.379 14.259 1.00 15.76 292 ASP A C 1
ATOM 2311 O O . ASP A 1 292 ? 33.217 10.974 13.284 1.00 16.88 292 ASP A O 1
ATOM 2316 N N . PRO A 1 293 ? 33.658 10.876 15.489 1.00 16.66 293 PRO A N 1
ATOM 2317 C CA . PRO A 1 293 ? 32.685 9.810 15.759 1.00 18.47 293 PRO A CA 1
ATOM 2318 C C . PRO A 1 293 ? 31.257 10.241 15.428 1.00 20.16 293 PRO A C 1
ATOM 2319 O O . PRO A 1 293 ? 30.866 11.375 15.692 1.00 21.99 293 PRO A O 1
ATOM 2323 N N . PRO A 1 294 ? 30.467 9.338 14.831 1.00 21.35 294 PRO A N 1
ATOM 2324 C CA . PRO A 1 294 ? 29.071 9.584 14.438 1.00 22.15 294 PRO A CA 1
ATOM 2325 C C . PRO A 1 294 ? 28.184 10.023 15.599 1.00 23.92 294 PRO A C 1
ATOM 2326 O O . PRO A 1 294 ? 28.281 9.488 16.705 1.00 23.93 294 PRO A O 1
ATOM 2330 N N . SER A 1 295 ? 27.314 10.995 15.345 1.00 26.78 295 SER A N 1
ATOM 2331 C CA . SER A 1 295 ? 26.402 11.478 16.364 1.00 29.87 295 SER A CA 1
ATOM 2332 C C . SER A 1 295 ? 25.072 10.754 16.176 1.00 32.07 295 SER A C 1
ATOM 2333 O O . SER A 1 295 ? 24.121 10.972 16.937 1.00 32.89 295 SER A O 1
ATOM 2336 N N . PHE A 1 296 ? 25.018 9.900 15.152 1.00 34.09 296 PHE A N 1
ATOM 2337 C CA . PHE A 1 296 ? 23.822 9.125 14.809 1.00 35.83 296 PHE A CA 1
ATOM 2338 C C . PHE A 1 296 ? 22.638 9.422 15.714 1.00 35.48 296 PHE A C 1
ATOM 2339 O O . PHE A 1 296 ? 21.593 9.899 15.256 1.00 35.65 296 PHE A O 1
ATOM 2347 N N . GLU A 1 302 ? 23.840 1.603 19.688 1.00 46.59 302 GLU A N 1
ATOM 2348 C CA . GLU A 1 302 ? 24.209 2.775 20.479 1.00 46.63 302 GLU A CA 1
ATOM 2349 C C . GLU A 1 302 ? 25.639 3.136 20.125 1.00 45.84 302 GLU A C 1
ATOM 2350 O O . GLU A 1 302 ? 26.589 2.494 20.588 1.00 47.28 302 GLU A O 1
ATOM 2352 N N . VAL A 1 303 ? 25.788 4.165 19.297 1.00 44.09 303 VAL A N 1
ATOM 2353 C CA . VAL A 1 303 ? 27.095 4.614 18.839 1.00 42.31 303 VAL A CA 1
ATOM 2354 C C . VAL A 1 303 ? 27.945 5.386 19.873 1.00 40.23 303 VAL A C 1
ATOM 2355 O O . VAL A 1 303 ? 27.424 6.078 20.764 1.00 38.84 303 VAL A O 1
ATOM 2359 N N . PHE A 1 304 ? 29.259 5.242 19.746 1.00 38.72 304 PHE A N 1
ATOM 2360 C CA . PHE A 1 304 ? 30.234 5.889 20.623 1.00 36.78 304 PHE A CA 1
ATOM 2361 C C . PHE A 1 304 ? 29.703 7.042 21.487 1.00 35.01 304 PHE A C 1
ATOM 2362 O O . PHE A 1 304 ? 29.061 7.971 20.986 1.00 34.99 304 PHE A O 1
ATOM 2370 N N . SER A 1 305 ? 29.983 6.972 22.788 1.00 33.84 305 SER A N 1
ATOM 2371 C CA . SER A 1 305 ? 29.564 8.000 23.743 1.00 32.15 305 SER A CA 1
ATOM 2372 C C . SER A 1 305 ? 30.588 9.125 23.811 1.00 31.39 305 SER A C 1
ATOM 2373 O O . SER A 1 305 ? 31.629 8.988 24.451 1.00 30.99 305 SER A O 1
ATOM 2376 N N . VAL A 1 306 ? 30.291 10.238 23.151 1.00 30.87 306 VAL A N 1
ATOM 2377 C CA . VAL A 1 306 ? 31.193 11.383 23.152 1.00 30.75 306 VAL A CA 1
ATOM 2378 C C . VAL A 1 306 ? 31.358 11.967 24.549 1.00 30.82 306 VAL A C 1
ATOM 2379 O O . VAL A 1 306 ? 32.475 12.133 25.044 1.00 30.35 306 VAL A O 1
ATOM 2383 N N . SER A 1 307 ? 30.231 12.274 25.179 1.00 30.91 307 SER A N 1
ATOM 2384 C CA . SER A 1 307 ? 30.228 12.862 26.506 1.00 31.19 307 SER A CA 1
ATOM 2385 C C . SER A 1 307 ? 31.054 12.079 27.514 1.00 31.04 307 SER A C 1
ATOM 2386 O O . SER A 1 307 ? 31.617 12.665 28.438 1.00 31.87 307 SER A O 1
ATOM 2389 N N . LYS A 1 308 ? 31.151 10.763 27.328 1.00 30.25 308 LYS A N 1
ATOM 2390 C CA . LYS A 1 308 ? 31.890 9.929 28.271 1.00 29.94 308 LYS A CA 1
ATOM 2391 C C . LYS A 1 308 ? 33.239 9.353 27.840 1.00 28.14 308 LYS A C 1
ATOM 2392 O O . LYS A 1 308 ? 34.171 9.309 28.643 1.00 27.91 308 LYS A O 1
ATOM 2398 N N . ASP A 1 309 ? 33.352 8.915 26.589 1.00 26.04 309 ASP A N 1
ATOM 2399 C CA . ASP A 1 309 ? 34.592 8.287 26.135 1.00 23.02 309 ASP A CA 1
ATOM 2400 C C . ASP A 1 309 ? 35.465 9.037 25.136 1.00 20.65 309 ASP A C 1
ATOM 2401 O O . ASP A 1 309 ? 36.478 8.500 24.676 1.00 20.55 309 ASP A O 1
ATOM 2406 N N . TYR A 1 310 ? 35.108 10.265 24.788 1.00 18.14 310 TYR A N 1
ATOM 2407 C CA . TYR A 1 310 ? 35.930 10.981 23.819 1.00 15.08 310 TYR A CA 1
ATOM 2408 C C . TYR A 1 310 ? 37.399 11.066 24.258 1.00 15.39 310 TYR A C 1
ATOM 2409 O O . TYR A 1 310 ? 38.306 10.974 23.422 1.00 14.63 310 TYR A O 1
ATOM 2418 N N . HIS A 1 311 ? 37.645 11.211 25.559 1.00 15.58 311 HIS A N 1
ATOM 2419 C CA . HIS A 1 311 ? 39.023 11.325 26.049 1.00 14.64 311 HIS A CA 1
ATOM 2420 C C . HIS A 1 311 ? 39.880 10.133 25.644 1.00 14.89 311 HIS A C 1
ATOM 2421 O O . HIS A 1 311 ? 41.104 10.243 25.539 1.00 14.69 311 HIS A O 1
ATOM 2428 N N . LYS A 1 312 ? 39.243 8.993 25.408 1.00 14.70 312 LYS A N 1
ATOM 2429 C CA . LYS A 1 312 ? 39.982 7.796 25.020 1.00 14.42 312 LYS A CA 1
ATOM 2430 C C . LYS A 1 312 ? 40.496 7.902 23.589 1.00 15.33 312 LYS A C 1
ATOM 2431 O O . LYS A 1 312 ? 41.574 7.391 23.268 1.00 13.67 312 LYS A O 1
ATOM 2437 N N . LEU A 1 313 ? 39.724 8.559 22.723 1.00 15.58 313 LEU A N 1
ATOM 2438 C CA . LEU A 1 313 ? 40.133 8.718 21.330 1.00 14.16 313 LEU A CA 1
ATOM 2439 C C . LEU A 1 313 ? 41.352 9.634 21.272 1.00 14.07 313 LEU A C 1
ATOM 2440 O O . LEU A 1 313 ? 42.295 9.389 20.523 1.00 14.18 313 LEU A O 1
ATOM 2445 N N . ILE A 1 314 ? 41.324 10.692 22.073 1.00 13.53 314 ILE A N 1
ATOM 2446 C CA . ILE A 1 314 ? 42.427 11.637 22.129 1.00 12.75 314 ILE A CA 1
ATOM 2447 C C . ILE A 1 314 ? 43.678 10.989 22.716 1.00 13.07 314 ILE A C 1
ATOM 2448 O O . ILE A 1 314 ? 44.777 11.143 22.177 1.00 13.52 314 ILE A O 1
ATOM 2453 N N . ARG A 1 315 ? 43.506 10.255 23.813 1.00 12.69 315 ARG A N 1
ATOM 2454 C CA . ARG A 1 315 ? 44.622 9.589 24.484 1.00 12.26 315 ARG A CA 1
ATOM 2455 C C . ARG A 1 315 ? 45.316 8.601 23.563 1.00 12.07 315 ARG A C 1
ATOM 2456 O O . ARG A 1 315 ? 46.536 8.651 23.384 1.00 12.94 315 ARG A O 1
ATOM 2464 N N . GLN A 1 316 ? 44.540 7.697 22.982 1.00 10.79 316 GLN A N 1
ATOM 2465 C CA . GLN A 1 316 ? 45.111 6.701 22.096 1.00 11.01 316 GLN A CA 1
ATOM 2466 C C . GLN A 1 316 ? 45.612 7.292 20.780 1.00 10.98 316 GLN A C 1
ATOM 2467 O O . GLN A 1 316 ? 46.591 6.808 20.211 1.00 10.77 316 GLN A O 1
ATOM 2473 N N . GLY A 1 317 ? 44.962 8.350 20.310 1.00 11.98 317 GLY A N 1
ATOM 2474 C CA . GLY A 1 317 ? 45.411 8.994 19.089 1.00 12.68 317 GLY A CA 1
ATOM 2475 C C . GLY A 1 317 ? 46.787 9.605 19.295 1.00 13.41 317 GLY A C 1
ATOM 2476 O O . GLY A 1 317 ? 47.657 9.531 18.421 1.00 13.51 317 GLY A O 1
ATOM 24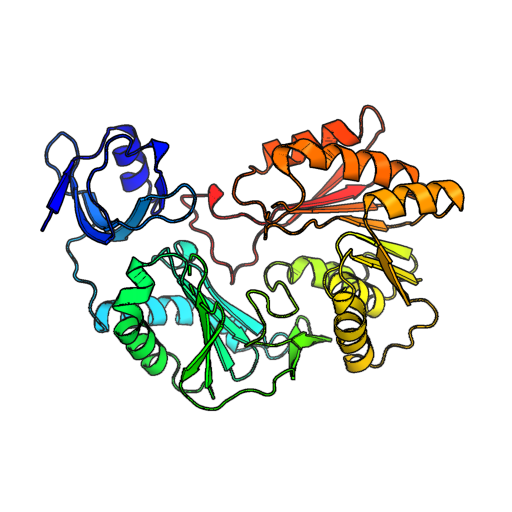77 N N . LEU A 1 318 ? 46.993 10.214 20.461 1.00 15.09 318 LEU A N 1
ATOM 2478 C CA . LEU A 1 318 ? 48.271 10.831 20.783 1.00 15.78 318 LEU A CA 1
ATOM 2479 C C . LEU A 1 318 ? 49.407 9.821 20.758 1.00 17.00 318 LEU A C 1
ATOM 2480 O O . LEU A 1 318 ? 50.546 10.177 20.462 1.00 18.47 318 LEU A O 1
ATOM 2485 N N . GLU A 1 319 ? 49.090 8.561 21.050 1.00 18.21 319 GLU A N 1
ATOM 2486 C CA . GLU A 1 319 ? 50.094 7.499 21.070 1.00 18.52 319 GLU A CA 1
ATOM 2487 C C . GLU A 1 319 ? 50.634 7.161 19.684 1.00 17.67 319 GLU A C 1
ATOM 2488 O O . GLU A 1 319 ? 51.731 6.614 19.560 1.00 18.37 319 GLU A O 1
ATOM 2494 N N . ILE A 1 320 ? 49.861 7.465 18.645 1.00 16.88 320 ILE A N 1
ATOM 2495 C CA . ILE A 1 320 ? 50.301 7.197 17.280 1.00 17.04 320 ILE A CA 1
ATOM 2496 C C . ILE A 1 320 ? 50.408 8.480 16.447 1.00 18.31 320 ILE A C 1
ATOM 2497 O O . ILE A 1 320 ? 50.358 8.438 15.220 1.00 18.57 320 ILE A O 1
ATOM 2502 N N . LEU A 1 321 ? 50.582 9.619 17.117 1.00 18.67 321 LEU A N 1
ATOM 2503 C CA . LEU A 1 321 ? 50.711 10.908 16.431 1.00 18.97 321 LEU A CA 1
ATOM 2504 C C . LEU A 1 321 ? 52.175 11.334 16.348 1.00 19.11 321 LEU A C 1
ATOM 2505 O O . LEU A 1 321 ? 52.896 11.303 17.348 1.00 19.35 321 LEU A O 1
ATOM 2510 N N . SER A 1 322 ? 52.610 11.749 15.163 1.00 20.10 322 SER A N 1
ATOM 2511 C CA . SER A 1 322 ? 53.994 12.175 14.957 1.00 21.12 322 SER A CA 1
ATOM 2512 C C . SER A 1 322 ? 54.374 13.366 15.823 1.00 22.29 322 SER A C 1
ATOM 2513 O O . SER A 1 322 ? 53.514 14.055 16.377 1.00 23.03 322 SER A O 1
ATOM 2516 N N . GLU A 1 323 ? 55.674 13.607 15.931 1.00 22.80 323 GLU A N 1
ATOM 2517 C CA . GLU A 1 323 ? 56.169 14.746 16.690 1.00 24.30 323 GLU A CA 1
ATOM 2518 C C . GLU A 1 323 ? 55.657 15.981 15.943 1.00 22.82 323 GLU A C 1
ATOM 2519 O O . GLU A 1 323 ? 55.603 15.983 14.716 1.00 21.10 323 GLU A O 1
ATOM 2525 N N . ASN A 1 324 ? 55.248 17.008 16.683 1.00 21.43 324 ASN A N 1
ATOM 2526 C CA . ASN A 1 324 ? 54.731 18.239 16.084 1.00 21.63 324 ASN A CA 1
ATOM 2527 C C . ASN A 1 324 ? 53.483 18.003 15.232 1.00 21.99 324 ASN A C 1
ATOM 2528 O O . ASN A 1 324 ? 53.187 18.780 14.320 1.00 22.34 324 ASN A O 1
ATOM 2533 N N . GLY A 1 325 ? 52.748 16.940 15.540 1.00 20.33 325 GLY A N 1
ATOM 2534 C CA . GLY A 1 325 ? 51.549 16.624 14.783 1.00 19.16 325 GLY A CA 1
ATOM 2535 C C . GLY A 1 325 ? 50.320 17.421 15.182 1.00 18.07 325 GLY A C 1
ATOM 2536 O O . GLY A 1 325 ? 50.352 18.221 16.122 1.00 18.81 325 GLY A O 1
ATOM 2537 N N . LEU A 1 326 ? 49.225 17.199 14.462 1.00 16.86 326 LEU A N 1
ATOM 2538 C CA . LEU A 1 326 ? 47.972 17.896 14.739 1.00 15.42 326 LEU A CA 1
ATOM 2539 C C . LEU A 1 326 ? 46.813 16.933 14.914 1.00 15.10 326 LEU A C 1
ATOM 2540 O O . LEU A 1 326 ? 46.791 15.850 14.327 1.00 15.14 326 LEU A O 1
ATOM 2545 N N . ILE A 1 327 ? 45.856 17.335 15.737 1.00 14.02 327 ILE A N 1
ATOM 2546 C CA . ILE A 1 327 ? 44.656 16.554 15.959 1.00 13.05 327 ILE A CA 1
ATOM 2547 C C . ILE A 1 327 ? 43.494 17.469 15.616 1.00 14.02 327 ILE A C 1
ATOM 2548 O O . ILE A 1 327 ? 43.456 18.629 16.036 1.00 14.68 327 ILE A O 1
ATOM 2553 N N . ILE A 1 328 ? 42.562 16.959 14.824 1.00 13.94 328 ILE A N 1
ATOM 2554 C CA . ILE A 1 328 ? 41.372 17.717 14.467 1.00 13.71 328 ILE A CA 1
ATOM 2555 C C . ILE A 1 328 ? 40.266 16.924 15.154 1.00 13.49 328 ILE A C 1
ATOM 2556 O O . ILE A 1 328 ? 39.874 15.857 14.688 1.00 13.11 328 ILE A O 1
ATOM 2561 N N . ALA A 1 329 ? 39.822 17.424 16.305 1.00 13.34 329 ALA A N 1
ATOM 2562 C CA . ALA A 1 329 ? 38.780 16.766 17.093 1.00 11.53 329 ALA A CA 1
ATOM 2563 C C . ALA A 1 329 ? 37.424 17.362 16.779 1.00 11.14 329 ALA A C 1
ATOM 2564 O O . ALA A 1 329 ? 37.134 18.520 17.124 1.00 10.94 329 ALA A O 1
ATOM 2566 N N . SER A 1 330 ? 36.587 16.550 16.144 1.00 11.65 330 SER A N 1
ATOM 2567 C CA . SER A 1 330 ? 35.259 16.963 15.738 1.00 12.39 330 SER A CA 1
ATOM 2568 C C . SER A 1 330 ? 34.141 16.167 16.405 1.00 12.95 330 SER A C 1
ATOM 2569 O O . SER A 1 330 ? 34.321 15.015 16.808 1.00 13.61 330 SER A O 1
ATOM 2572 N N . THR A 1 331 ? 32.985 16.801 16.543 1.00 15.24 331 THR A N 1
ATOM 2573 C CA . THR A 1 331 ? 31.819 16.146 17.128 1.00 17.14 331 THR A CA 1
ATOM 2574 C C . THR A 1 331 ? 30.585 16.939 16.743 1.00 18.75 331 THR A C 1
ATOM 2575 O O . THR A 1 331 ? 30.639 18.170 16.648 1.00 19.03 331 THR A O 1
ATOM 2579 N N . ASN A 1 332 ? 29.484 16.231 16.500 1.00 20.21 332 ASN A N 1
ATOM 2580 C CA . ASN A 1 332 ? 28.215 16.866 16.142 1.00 22.05 332 ASN A CA 1
ATOM 2581 C C . ASN A 1 332 ? 27.220 16.650 17.276 1.00 22.42 332 ASN A C 1
ATOM 2582 O O . ASN A 1 332 ? 26.019 16.871 17.102 1.00 22.77 332 ASN A O 1
ATOM 2587 N N . ALA A 1 333 ? 27.723 16.218 18.434 1.00 22.00 333 ALA A N 1
ATOM 2588 C CA . ALA A 1 333 ? 26.879 15.951 19.605 1.00 21.71 333 ALA A CA 1
ATOM 2589 C C . ALA A 1 333 ? 26.238 17.222 20.150 1.00 22.03 333 ALA A C 1
ATOM 2590 O O . ALA A 1 333 ? 26.919 18.054 20.754 1.00 20.17 333 ALA A O 1
ATOM 2592 N N . ALA A 1 334 ? 24.925 17.348 19.948 1.00 22.63 334 ALA A N 1
ATOM 2593 C CA . ALA A 1 334 ? 24.161 18.519 20.384 1.00 23.78 334 ALA A CA 1
ATOM 2594 C C . ALA A 1 334 ? 24.047 18.626 21.897 1.00 24.23 334 ALA A C 1
ATOM 2595 O O . ALA A 1 334 ? 23.816 19.716 22.439 1.00 25.34 334 ALA A O 1
ATOM 2597 N N . ASN A 1 335 ? 24.214 17.491 22.568 1.00 24.69 335 ASN A N 1
ATOM 2598 C CA . ASN A 1 335 ? 24.129 17.413 24.018 1.00 25.35 335 ASN A CA 1
ATOM 2599 C C . ASN A 1 335 ? 25.411 17.835 24.723 1.00 25.32 335 ASN A C 1
ATOM 2600 O O . ASN A 1 335 ? 25.423 17.974 25.945 1.00 26.10 335 ASN A O 1
ATOM 2605 N N . MET A 1 336 ? 26.491 18.030 23.969 1.00 24.10 336 MET A N 1
ATOM 2606 C CA . MET A 1 336 ? 27.755 18.459 24.571 1.00 23.89 336 MET A CA 1
ATOM 2607 C C . MET A 1 336 ? 28.064 19.930 24.301 1.00 23.07 336 MET A C 1
ATOM 2608 O O . MET A 1 336 ? 27.973 20.395 23.163 1.00 23.66 336 MET A O 1
ATOM 2613 N N . THR A 1 337 ? 28.434 20.667 25.345 1.00 21.44 337 THR A N 1
ATOM 2614 C CA . THR A 1 337 ? 28.777 22.069 25.165 1.00 19.13 337 THR A CA 1
ATOM 2615 C C . THR A 1 337 ? 30.227 22.137 24.694 1.00 18.89 337 THR A C 1
ATOM 2616 O O . THR A 1 337 ? 30.960 21.139 24.736 1.00 17.03 337 THR A O 1
ATOM 2620 N N . VAL A 1 338 ? 30.636 23.319 24.246 1.00 17.87 338 VAL A N 1
ATOM 2621 C CA . VAL A 1 338 ? 32.000 23.527 23.791 1.00 17.72 338 VAL A CA 1
ATOM 2622 C C . VAL A 1 338 ? 32.958 23.254 24.949 1.00 18.09 338 VAL A C 1
ATOM 2623 O O . VAL A 1 338 ? 33.996 22.628 24.759 1.00 16.73 338 VAL A O 1
ATOM 2627 N N . SER A 1 339 ? 32.607 23.727 26.146 1.00 18.85 339 SER A N 1
ATOM 2628 C CA . SER A 1 339 ? 33.465 23.530 27.311 1.00 19.86 339 SER A CA 1
ATOM 2629 C C . SER A 1 339 ? 33.519 22.065 27.742 1.00 19.79 339 SER A C 1
ATOM 2630 O O . SER A 1 339 ? 34.578 21.574 28.137 1.00 20.39 339 SER A O 1
ATOM 2633 N N . GLN A 1 340 ? 32.388 21.371 27.676 1.00 19.36 340 GLN A N 1
ATOM 2634 C CA . GLN A 1 340 ? 32.344 19.950 28.035 1.00 19.81 340 GLN A CA 1
ATOM 2635 C C . GLN A 1 340 ? 33.233 19.154 27.093 1.00 19.33 340 GLN A C 1
ATOM 2636 O O . GLN A 1 340 ? 33.909 18.202 27.502 1.00 19.44 340 GLN A O 1
ATOM 2642 N N . PHE A 1 341 ? 33.207 19.541 25.821 1.00 17.39 341 PHE A N 1
ATOM 2643 C CA . PHE A 1 341 ? 33.996 18.879 24.793 1.00 15.36 341 PHE A CA 1
ATOM 2644 C C . PHE A 1 341 ? 35.466 19.136 25.058 1.00 15.43 341 PHE A C 1
ATOM 2645 O O . PHE A 1 341 ? 36.281 18.211 25.065 1.00 12.61 341 PHE A O 1
ATOM 2653 N N . LYS A 1 342 ? 35.803 20.400 25.292 1.00 16.13 342 LYS A N 1
ATOM 2654 C CA . LYS A 1 342 ? 37.186 20.761 25.560 1.00 16.11 342 LYS A CA 1
ATOM 2655 C C . LYS A 1 342 ? 37.706 19.980 26.768 1.00 16.29 342 LYS A C 1
ATOM 2656 O O . LYS A 1 342 ? 38.873 19.596 26.802 1.00 16.59 342 LYS A O 1
ATOM 2662 N N . LYS A 1 343 ? 36.835 19.737 27.748 1.00 17.36 343 LYS A N 1
ATOM 2663 C CA . LYS A 1 343 ? 37.212 18.999 28.957 1.00 18.51 343 LYS A CA 1
ATOM 2664 C C . LYS A 1 343 ? 37.542 17.537 28.676 1.00 19.32 343 LYS A C 1
ATOM 2665 O O . LYS A 1 343 ? 38.391 16.940 29.351 1.00 21.30 343 LYS A O 1
ATOM 2671 N N . GLN A 1 344 ? 36.871 16.962 27.683 1.00 19.04 344 GLN A N 1
ATOM 2672 C CA . GLN A 1 344 ? 37.106 15.576 27.292 1.00 18.89 344 GLN A CA 1
ATOM 2673 C C . GLN A 1 344 ? 38.452 15.487 26.594 1.00 18.68 344 GLN A C 1
ATOM 2674 O O . GLN A 1 344 ? 39.191 14.512 26.755 1.00 18.80 344 GLN A O 1
ATOM 2680 N N . ILE A 1 345 ? 38.769 16.512 25.814 1.00 19.16 345 ILE A N 1
ATOM 2681 C CA . ILE A 1 345 ? 40.036 16.552 25.104 1.00 20.91 345 ILE A CA 1
ATOM 2682 C C . ILE A 1 345 ? 41.170 16.710 26.121 1.00 21.62 345 ILE A C 1
ATOM 2683 O O . ILE A 1 345 ? 42.166 15.976 26.074 1.00 21.37 345 ILE A O 1
ATOM 2688 N N . GLU A 1 346 ? 41.009 17.650 27.051 1.00 20.61 346 GLU A N 1
ATOM 2689 C CA . GLU A 1 346 ? 42.024 17.870 28.079 1.00 20.82 346 GLU A CA 1
ATOM 2690 C C . GLU A 1 346 ? 42.279 16.591 28.864 1.00 19.80 346 GLU A C 1
ATOM 2691 O O . GLU A 1 346 ? 43.422 16.283 29.205 1.00 19.84 346 GLU A O 1
ATOM 2697 N N . LYS A 1 347 ? 41.212 15.846 29.135 1.00 18.89 347 LYS A N 1
ATOM 2698 C CA . LYS A 1 347 ? 41.310 14.598 29.883 1.00 18.71 347 LYS A CA 1
ATOM 2699 C C . LYS A 1 347 ? 42.190 13.601 29.129 1.00 19.55 347 LYS A C 1
ATOM 2700 O O . LYS A 1 347 ? 43.009 12.910 29.729 1.00 20.81 347 LYS A O 1
ATOM 2706 N N . GLY A 1 348 ? 42.024 13.537 27.811 1.00 19.51 348 GLY A N 1
ATOM 2707 C CA . GLY A 1 348 ? 42.830 12.626 27.014 1.00 19.11 348 GLY A CA 1
ATOM 2708 C C . GLY A 1 348 ? 44.297 13.022 26.920 1.00 20.09 348 GLY A C 1
ATOM 2709 O O . GLY A 1 348 ? 45.178 12.160 26.848 1.00 18.93 348 GLY A O 1
ATOM 2710 N N . PHE A 1 349 ? 44.569 14.326 26.902 1.00 20.96 349 PHE A N 1
ATOM 2711 C CA . PHE A 1 349 ? 45.939 14.821 26.812 1.00 21.56 349 PHE A CA 1
ATOM 2712 C C . PHE A 1 349 ? 46.739 14.619 28.087 1.00 22.21 349 PHE A C 1
ATOM 2713 O O . PHE A 1 349 ? 47.967 14.521 28.040 1.00 21.12 349 PHE A O 1
ATOM 2721 N N . GLY A 1 350 ? 46.055 14.558 29.225 1.00 23.06 350 GLY A N 1
ATOM 2722 C CA . GLY A 1 350 ? 46.776 14.403 30.475 1.00 24.51 350 GLY A CA 1
ATOM 2723 C C . GLY A 1 350 ? 47.682 15.612 30.609 1.00 26.37 350 GLY A C 1
ATOM 2724 O O . GLY A 1 350 ? 47.248 16.736 30.350 1.00 27.01 350 GLY A O 1
ATOM 2725 N N . LYS A 1 351 ? 48.936 15.410 30.992 1.00 27.71 351 LYS A N 1
ATOM 2726 C CA . LYS A 1 351 ? 49.830 16.551 31.129 1.00 30.20 351 LYS A CA 1
ATOM 2727 C C . LYS A 1 351 ? 50.700 16.797 29.904 1.00 29.25 351 LYS A C 1
ATOM 2728 O O . LYS A 1 351 ? 51.608 17.623 29.939 1.00 29.07 351 LYS A O 1
ATOM 2734 N N . GLN A 1 352 ? 50.422 16.089 28.812 1.00 29.03 352 GLN A N 1
ATOM 2735 C CA . GLN A 1 352 ? 51.201 16.298 27.593 1.00 28.38 352 GLN A CA 1
ATOM 2736 C C . GLN A 1 352 ? 50.874 17.701 27.088 1.00 27.76 352 GLN A C 1
ATOM 2737 O O . GLN A 1 352 ? 49.705 18.081 27.012 1.00 27.38 352 GLN A O 1
ATOM 2743 N N . LYS A 1 353 ? 51.903 18.476 26.759 1.00 26.94 353 LYS A N 1
ATOM 2744 C CA . LYS A 1 353 ? 51.695 19.843 26.290 1.00 26.17 353 LYS A CA 1
ATOM 2745 C C . LYS A 1 353 ? 51.029 19.923 24.920 1.00 24.16 353 LYS A C 1
ATOM 2746 O O . LYS A 1 353 ? 51.293 19.106 24.040 1.00 22.77 353 LYS A O 1
ATOM 2752 N N . HIS A 1 354 ? 50.154 20.914 24.757 1.00 22.99 354 HIS A N 1
ATOM 2753 C CA . HIS A 1 354 ? 49.435 21.118 23.501 1.00 20.73 354 HIS A CA 1
ATOM 2754 C C . HIS A 1 354 ? 48.883 22.536 23.401 1.00 21.15 354 HIS A C 1
ATOM 2755 O O . HIS A 1 354 ? 48.747 23.233 24.405 1.00 20.89 354 HIS A O 1
ATOM 2762 N N . THR A 1 355 ? 48.555 22.951 22.180 1.00 21.47 355 THR A N 1
ATOM 2763 C CA . THR A 1 355 ? 48.027 24.289 21.933 1.00 20.73 355 THR A CA 1
ATOM 2764 C C . THR A 1 355 ? 46.783 24.228 21.054 1.00 20.64 355 THR A C 1
ATOM 2765 O O . THR A 1 355 ? 46.771 23.520 20.047 1.00 20.15 355 THR A O 1
ATOM 2769 N N . TYR A 1 356 ? 45.738 24.956 21.434 1.00 19.13 356 TYR A N 1
ATOM 2770 C CA . TYR A 1 356 ? 44.526 24.992 20.622 1.00 19.10 356 TYR A CA 1
ATOM 2771 C C . TYR A 1 356 ? 44.717 26.049 19.542 1.00 18.51 356 TYR A C 1
ATOM 2772 O O . TYR A 1 356 ? 44.843 27.244 19.837 1.00 17.65 356 TYR A O 1
ATOM 2781 N N . LEU A 1 357 ? 44.751 25.609 18.291 1.00 17.46 357 LEU A N 1
ATOM 2782 C CA . LEU A 1 357 ? 44.941 26.533 17.189 1.00 18.35 357 LEU A CA 1
ATOM 2783 C C . LEU A 1 357 ? 43.635 27.148 16.719 1.00 17.75 357 LEU A C 1
ATOM 2784 O O . LEU A 1 357 ? 43.611 28.294 16.260 1.00 18.01 357 LEU A O 1
ATOM 2789 N N . ASP A 1 358 ? 42.546 26.401 16.842 1.00 18.23 358 ASP A N 1
ATOM 2790 C CA . ASP A 1 358 ? 41.274 26.912 16.360 1.00 18.47 358 ASP A CA 1
ATOM 2791 C C . ASP A 1 358 ? 40.047 26.107 16.778 1.00 17.91 358 ASP A C 1
ATOM 2792 O O . ASP A 1 358 ? 40.159 24.968 17.203 1.00 16.93 358 ASP A O 1
ATOM 2797 N N . LEU A 1 359 ? 38.879 26.735 16.671 1.00 17.89 359 LEU A N 1
ATOM 2798 C CA . LEU A 1 359 ? 37.593 26.100 16.959 1.00 18.36 359 LEU A CA 1
ATOM 2799 C C . LEU A 1 359 ? 36.666 26.560 15.844 1.00 18.76 359 LEU A C 1
ATOM 2800 O O . LEU A 1 359 ? 36.505 27.757 15.617 1.00 19.56 359 LEU A O 1
ATOM 2805 N N . GLN A 1 360 ? 36.086 25.611 15.121 1.00 18.20 360 GLN A N 1
ATOM 2806 C CA . GLN A 1 360 ? 35.162 25.947 14.044 1.00 17.72 360 GLN A CA 1
ATOM 2807 C C . GLN A 1 360 ? 33.836 25.314 14.415 1.00 16.14 360 GLN A C 1
ATOM 2808 O O . GLN A 1 360 ? 33.794 24.240 15.016 1.00 18.17 360 GLN A O 1
ATOM 2814 N N . GLN A 1 361 ? 32.745 25.982 14.080 1.00 15.23 361 GLN A N 1
ATOM 2815 C CA . GLN A 1 361 ? 31.434 25.432 14.374 1.00 14.08 361 GLN A CA 1
ATOM 2816 C C . GLN A 1 361 ? 30.577 25.521 13.120 1.00 13.06 361 GLN A C 1
ATOM 2817 O O . GLN A 1 361 ? 31.117 25.597 12.015 1.00 13.94 361 GLN A O 1
ATOM 2823 N N . LEU A 1 362 ? 29.261 25.513 13.272 1.00 12.48 362 LEU A N 1
ATOM 2824 C CA . LEU A 1 362 ? 28.387 25.528 12.102 1.00 12.75 362 LEU A CA 1
ATOM 2825 C C . LEU A 1 362 ? 28.585 26.686 11.143 1.00 13.89 362 LEU A C 1
ATOM 2826 O O . LEU A 1 362 ? 28.771 27.838 11.553 1.00 13.66 362 LEU A O 1
ATOM 2831 N N . PRO A 1 363 ? 28.568 26.384 9.836 1.00 14.44 363 PRO A N 1
ATOM 2832 C CA . PRO A 1 363 ? 28.730 27.388 8.783 1.00 13.80 363 PRO A CA 1
ATOM 2833 C C . PRO A 1 363 ? 27.394 28.130 8.635 1.00 14.16 363 PRO A C 1
ATOM 2834 O O . PRO A 1 363 ? 26.347 27.618 9.049 1.00 13.85 363 PRO A O 1
ATOM 2838 N N . SER A 1 364 ? 27.433 29.334 8.062 1.00 14.45 364 SER A N 1
ATOM 2839 C CA . SER A 1 364 ? 26.246 30.184 7.921 1.00 16.06 364 SER A CA 1
ATOM 2840 C C . SER A 1 364 ? 24.959 29.576 7.365 1.00 15.91 364 SER A C 1
ATOM 2841 O O . SER A 1 364 ? 23.856 30.038 7.710 1.00 15.60 364 SER A O 1
ATOM 2844 N N . ASP A 1 365 ? 25.074 28.570 6.503 1.00 14.84 365 ASP A N 1
ATOM 2845 C CA . ASP A 1 365 ? 23.873 27.950 5.949 1.00 15.40 365 ASP A CA 1
ATOM 2846 C C . ASP A 1 365 ? 23.181 27.091 6.995 1.00 15.60 365 ASP A C 1
ATOM 2847 O O . ASP A 1 365 ? 21.966 26.912 6.956 1.00 16.30 365 ASP A O 1
ATOM 2852 N N . PHE A 1 366 ? 23.949 26.545 7.929 1.00 16.38 366 PHE A N 1
ATOM 2853 C CA . PHE A 1 366 ? 23.352 25.773 9.015 1.00 15.67 366 PHE A CA 1
ATOM 2854 C C . PHE A 1 366 ? 23.103 26.843 10.077 1.00 17.13 366 PHE A C 1
ATOM 2855 O O . PHE A 1 366 ? 23.744 26.862 11.132 1.00 18.67 366 PHE A O 1
ATOM 2863 N N . ALA A 1 367 ? 22.183 27.754 9.757 1.00 15.93 367 ALA A N 1
ATOM 2864 C CA . ALA A 1 367 ? 21.839 28.883 10.616 1.00 16.05 367 ALA A CA 1
ATOM 2865 C C . ALA A 1 367 ? 21.593 28.531 12.068 1.00 16.89 367 ALA A C 1
ATOM 2866 O O . ALA A 1 367 ? 20.858 27.596 12.397 1.00 16.15 367 ALA A O 1
ATOM 2868 N N . VAL A 1 368 ? 22.220 29.294 12.950 1.00 16.43 368 VAL A N 1
ATOM 2869 C CA . VAL A 1 368 ? 22.039 29.067 14.369 1.00 18.99 368 VAL A CA 1
ATOM 2870 C C . VAL A 1 368 ? 21.154 30.171 14.928 1.00 19.39 368 VAL A C 1
ATOM 2871 O O . VAL A 1 368 ? 21.075 31.263 14.368 1.00 18.82 368 VAL A O 1
ATOM 2875 N N . ASN A 1 369 ? 20.465 29.871 16.020 1.00 20.59 369 ASN A N 1
ATOM 2876 C CA . ASN A 1 369 ? 19.643 30.869 16.677 1.00 21.86 369 ASN A CA 1
ATOM 2877 C C . ASN A 1 369 ? 20.670 31.579 17.564 1.00 21.29 369 ASN A C 1
ATOM 2878 O O . ASN A 1 369 ? 21.221 30.969 18.482 1.00 21.17 369 ASN A O 1
ATOM 2883 N N . VAL A 1 370 ? 20.943 32.852 17.276 1.00 21.33 370 VAL A N 1
ATOM 2884 C CA . VAL A 1 370 ? 21.941 33.605 18.038 1.00 23.67 370 VAL A CA 1
ATOM 2885 C C . VAL A 1 370 ? 21.599 33.761 19.513 1.00 25.00 370 VAL A C 1
ATOM 2886 O O . VAL A 1 370 ? 22.489 33.977 20.345 1.00 25.47 370 VAL A O 1
ATOM 2890 N N . GLN A 1 371 ? 20.313 33.654 19.831 1.00 25.36 371 GLN A N 1
ATOM 2891 C CA . GLN A 1 371 ? 19.847 33.762 21.208 1.00 26.58 371 GLN A CA 1
ATOM 2892 C C . GLN A 1 371 ? 19.945 32.412 21.904 1.00 26.20 371 GLN A C 1
ATOM 2893 O O . GLN A 1 371 ? 19.626 32.290 23.083 1.00 28.41 371 GLN A O 1
ATOM 2899 N N . ASP A 1 372 ? 20.388 31.395 21.174 1.00 26.35 372 ASP A N 1
ATOM 2900 C CA . ASP A 1 372 ? 20.515 30.057 21.745 1.00 24.76 372 ASP A CA 1
ATOM 2901 C C . ASP A 1 372 ? 21.743 29.362 21.174 1.00 24.19 372 ASP A C 1
ATOM 2902 O O . ASP A 1 372 ? 21.649 28.592 20.219 1.00 23.08 372 ASP A O 1
ATOM 2907 N N . GLU A 1 373 ? 22.900 29.622 21.777 1.00 25.18 373 GLU A N 1
ATOM 2908 C CA . GLU A 1 373 ? 24.153 29.046 21.299 1.00 25.51 373 GLU A CA 1
ATOM 2909 C C . GLU A 1 373 ? 24.198 27.519 21.325 1.00 24.48 373 GLU A C 1
ATOM 2910 O O . GLU A 1 373 ? 25.019 26.913 20.635 1.00 23.96 373 GLU A O 1
ATOM 2916 N N . SER A 1 374 ? 23.321 26.897 22.112 1.00 23.51 374 SER A N 1
ATOM 2917 C CA . SER A 1 374 ? 23.284 25.438 22.197 1.00 22.34 374 SER A CA 1
ATOM 2918 C C . SER A 1 374 ? 22.848 24.823 20.863 1.00 23.09 374 SER A C 1
ATOM 2919 O O . SER A 1 374 ? 23.011 23.623 20.632 1.00 23.89 374 SER A O 1
ATOM 2922 N N . SER A 1 375 ? 22.285 25.643 19.982 1.00 20.95 375 SER A N 1
ATOM 2923 C CA . SER A 1 375 ? 21.853 25.143 18.682 1.00 19.34 375 SER A CA 1
ATOM 2924 C C . SER A 1 375 ? 23.076 24.912 17.795 1.00 18.09 375 SER A C 1
ATOM 2925 O O . SER A 1 375 ? 23.015 24.183 16.804 1.00 18.25 375 SER A O 1
ATOM 2928 N N . ASN A 1 376 ? 24.194 25.541 18.150 1.00 15.47 376 ASN A N 1
ATOM 2929 C CA . ASN A 1 376 ? 25.412 25.376 17.368 1.00 13.22 376 ASN A CA 1
ATOM 2930 C C . ASN A 1 376 ? 26.088 24.075 17.805 1.00 12.51 376 ASN A C 1
ATOM 2931 O O . ASN A 1 376 ? 27.072 24.086 18.557 1.00 11.19 376 ASN A O 1
ATOM 2936 N N . TYR A 1 377 ? 25.577 22.957 17.295 1.00 11.86 377 TYR A N 1
ATOM 2937 C CA . TYR A 1 377 ? 26.054 21.634 17.673 1.00 12.13 377 TYR A CA 1
ATOM 2938 C C . TYR A 1 377 ? 27.418 21.156 17.184 1.00 13.00 377 TYR A C 1
ATOM 2939 O O . TYR A 1 377 ? 28.045 20.316 17.831 1.00 13.91 377 TYR A O 1
ATOM 2948 N N . LEU A 1 378 ? 27.882 21.670 16.053 1.00 11.88 378 LEU A N 1
ATOM 2949 C CA . LEU A 1 378 ? 29.173 21.240 15.541 1.00 12.27 378 LEU A CA 1
ATOM 2950 C C . LEU A 1 378 ? 30.292 21.926 16.310 1.00 12.88 378 LEU A C 1
ATOM 2951 O O . LEU A 1 378 ? 30.244 23.128 16.559 1.00 12.59 378 LEU A O 1
ATOM 2956 N N . LYS A 1 379 ? 31.289 21.143 16.706 1.00 13.39 379 LYS A N 1
ATOM 2957 C CA . LYS A 1 379 ? 32.441 21.670 17.427 1.00 14.24 379 LYS A CA 1
ATOM 2958 C C . LYS A 1 379 ? 33.665 20.969 16.868 1.00 14.43 379 LYS A C 1
ATOM 2959 O O . LYS A 1 379 ? 33.765 19.744 16.931 1.00 15.42 379 LYS A O 1
ATOM 2965 N N . VAL A 1 380 ? 34.585 21.735 16.292 1.00 13.47 380 VAL A N 1
ATOM 2966 C CA . VAL A 1 380 ? 35.792 21.142 15.734 1.00 13.31 380 VAL A CA 1
ATOM 2967 C C . VAL A 1 380 ? 36.994 21.906 16.246 1.00 14.07 380 VAL A C 1
ATOM 2968 O O . VAL A 1 380 ? 37.138 23.108 15.988 1.00 13.81 380 VAL A O 1
ATOM 2972 N N . PHE A 1 381 ? 37.845 21.203 16.988 1.00 14.08 381 PHE A N 1
ATOM 2973 C CA . PHE A 1 381 ? 39.049 21.790 17.557 1.00 13.55 381 PHE A CA 1
ATOM 2974 C C . PHE A 1 381 ? 40.286 21.327 16.813 1.00 14.05 381 PHE A C 1
ATOM 2975 O O . PHE A 1 381 ? 40.471 20.130 16.592 1.00 15.28 381 PHE A O 1
ATOM 2983 N N . THR A 1 382 ? 41.126 22.276 16.414 1.00 14.31 382 THR A N 1
ATOM 2984 C CA . THR A 1 382 ? 42.374 21.953 15.736 1.00 15.96 382 THR A CA 1
ATOM 2985 C C . THR A 1 382 ? 43.431 22.200 16.807 1.00 16.04 382 THR A C 1
ATOM 2986 O O . THR A 1 382 ? 43.580 23.324 17.288 1.00 15.73 382 THR A O 1
ATOM 2990 N N . ILE A 1 383 ? 44.148 21.141 17.181 1.00 15.66 383 ILE A N 1
ATOM 2991 C CA . ILE A 1 383 ? 45.155 21.204 18.239 1.00 16.49 383 ILE A CA 1
ATOM 2992 C C . ILE A 1 383 ? 46.545 20.750 17.809 1.00 16.47 383 ILE A C 1
ATOM 2993 O O . ILE A 1 383 ? 46.692 19.701 17.177 1.00 17.55 383 ILE A O 1
ATOM 2998 N N . LYS A 1 384 ? 47.562 21.534 18.163 1.00 17.23 384 LYS A N 1
ATOM 2999 C CA . LYS A 1 384 ? 48.941 21.185 17.827 1.00 18.26 384 LYS A CA 1
ATOM 3000 C C . LYS A 1 384 ? 49.698 20.654 19.042 1.00 18.11 384 LYS A C 1
ATOM 3001 O O . LYS A 1 384 ? 49.515 21.138 20.159 1.00 17.52 384 LYS A O 1
ATOM 3007 N N . VAL A 1 385 ? 50.560 19.670 18.820 1.00 18.94 385 VAL A N 1
ATOM 3008 C CA . VAL A 1 385 ? 51.353 19.092 19.904 1.00 20.57 385 VAL A CA 1
ATOM 3009 C C . VAL A 1 385 ? 52.839 19.384 19.698 1.00 20.54 385 VAL A C 1
ATOM 3010 O O . VAL A 1 385 ? 53.594 19.378 20.692 1.00 22.52 385 VAL A O 1
#

B-factor: mean 20.25, std 8.37, range [1.39, 53.41]

Nearest PDB structures (foldseek):
  2b78-assembly1_A  TM=1.003E+00  e=1.989E-88  Streptococcus mutans
  3ldf-assembly1_A  TM=9.889E-01  e=4.950E-82  Streptococcus mutans UA159
  3c0k-assembly1_B  TM=8.971E-01  e=3.014E-36  Escherichia coli K-12
  2cww-assembly2_B  TM=8.544E-01  e=8.000E-32  Thermus thermophilus HB8
  1wxw-assembly1_A  TM=8.420E-01  e=1.386E-29  Thermus thermophilus HB8